Protein AF-A0A972ASK7-F1 (afdb_monomer_lite)

Structure (mmCIF, N/CA/C/O backbone):
data_AF-A0A972ASK7-F1
#
_entry.id   AF-A0A972ASK7-F1
#
loop_
_atom_site.group_PDB
_atom_site.id
_atom_site.type_symbol
_atom_site.label_atom_id
_atom_site.label_alt_id
_atom_site.label_comp_id
_atom_site.label_asym_id
_atom_site.label_entity_id
_atom_site.label_seq_id
_atom_site.pdbx_PDB_ins_code
_atom_site.Cartn_x
_atom_site.Cartn_y
_atom_site.Cartn_z
_atom_site.occupancy
_atom_site.B_iso_or_equiv
_atom_site.auth_seq_id
_atom_site.auth_comp_id
_atom_site.auth_asym_id
_atom_site.auth_atom_id
_atom_site.pdbx_PDB_model_num
ATOM 1 N N . LEU A 1 1 ? 33.593 -20.267 -36.199 1.00 40.06 1 LEU A N 1
ATOM 2 C CA . LEU A 1 1 ? 34.867 -20.657 -36.846 1.00 40.06 1 LEU A CA 1
ATOM 3 C C . LEU A 1 1 ? 34.770 -22.025 -37.510 1.00 40.06 1 LEU A C 1
ATOM 5 O O . LEU A 1 1 ? 35.582 -22.291 -38.384 1.00 40.06 1 LEU A O 1
ATOM 9 N N . ASP A 1 2 ? 33.739 -22.813 -37.198 1.00 38.44 2 ASP A N 1
ATOM 10 C CA . ASP A 1 2 ? 33.447 -24.054 -37.909 1.00 38.44 2 ASP A CA 1
ATOM 11 C C . ASP A 1 2 ? 32.564 -23.794 -39.126 1.00 38.44 2 ASP A C 1
ATOM 13 O O . ASP A 1 2 ? 31.446 -23.279 -39.039 1.00 38.44 2 ASP A O 1
ATOM 17 N N . ARG A 1 3 ? 33.121 -24.110 -40.292 1.00 46.31 3 ARG A N 1
ATOM 18 C CA . ARG A 1 3 ? 32.417 -24.173 -41.566 1.00 46.31 3 ARG A CA 1
ATOM 19 C C . ARG A 1 3 ? 32.747 -25.526 -42.166 1.00 46.31 3 ARG A C 1
ATOM 21 O O . ARG A 1 3 ? 33.916 -25.834 -42.382 1.00 46.31 3 ARG A O 1
ATOM 28 N N . LYS A 1 4 ? 31.706 -26.295 -42.474 1.00 50.03 4 LYS A N 1
ATOM 29 C CA . LYS A 1 4 ? 31.835 -27.557 -43.197 1.00 50.03 4 LYS A CA 1
ATOM 30 C C . LYS A 1 4 ? 32.195 -27.260 -44.646 1.00 50.03 4 LYS A C 1
ATOM 32 O O . LYS A 1 4 ? 31.358 -26.764 -45.400 1.00 50.03 4 LYS A O 1
ATOM 37 N N . GLU A 1 5 ? 33.430 -27.550 -45.028 1.00 53.69 5 GLU A N 1
ATOM 38 C CA . GLU A 1 5 ? 33.836 -27.483 -46.430 1.00 53.69 5 GLU A CA 1
ATOM 39 C C . GLU A 1 5 ? 33.404 -28.774 -47.122 1.00 53.69 5 GLU A C 1
ATOM 41 O O . GLU A 1 5 ? 33.499 -29.866 -46.559 1.00 53.69 5 GLU A O 1
ATOM 46 N N . LYS A 1 6 ? 32.876 -28.651 -48.338 1.00 52.41 6 LYS A N 1
ATOM 47 C CA . LYS A 1 6 ? 32.464 -29.783 -49.171 1.00 52.41 6 LYS A CA 1
ATOM 48 C C . LYS A 1 6 ? 33.345 -29.769 -50.410 1.00 52.41 6 LYS A C 1
ATOM 50 O O . LYS A 1 6 ? 33.430 -28.735 -51.072 1.00 52.41 6 LYS A O 1
ATOM 55 N N . SER A 1 7 ? 33.996 -30.881 -50.751 1.00 51.09 7 SER A N 1
ATOM 56 C CA . SER A 1 7 ? 34.714 -30.942 -52.024 1.00 51.09 7 SER A CA 1
ATOM 57 C C . SER A 1 7 ? 33.694 -30.849 -53.160 1.00 51.09 7 SER A C 1
ATOM 59 O O . SER A 1 7 ? 32.917 -31.774 -53.384 1.00 51.09 7 SER A O 1
ATOM 61 N N . GLY A 1 8 ? 33.673 -29.723 -53.874 1.00 48.31 8 GLY A N 1
ATOM 62 C CA . GLY A 1 8 ? 32.783 -29.501 -55.018 1.00 48.31 8 GLY A CA 1
ATOM 63 C C . GLY A 1 8 ? 33.104 -30.356 -56.251 1.00 48.31 8 GLY A C 1
ATOM 64 O O . GLY A 1 8 ? 32.440 -30.209 -57.270 1.00 48.31 8 GLY A O 1
ATOM 65 N N . ALA A 1 9 ? 34.101 -31.242 -56.187 1.00 46.06 9 ALA A N 1
ATOM 66 C CA . ALA A 1 9 ? 34.496 -32.089 -57.301 1.00 46.06 9 ALA A CA 1
ATOM 67 C C . ALA A 1 9 ? 34.928 -33.492 -56.834 1.00 46.06 9 ALA A C 1
ATOM 69 O O . ALA A 1 9 ? 35.969 -33.660 -56.207 1.00 46.06 9 ALA A O 1
ATOM 70 N N . LEU A 1 10 ? 34.120 -34.485 -57.218 1.00 47.00 10 LEU A N 1
ATOM 71 C CA . LEU A 1 10 ? 34.574 -35.716 -57.879 1.00 47.00 10 LEU A CA 1
ATOM 72 C C . LEU A 1 10 ? 35.593 -36.615 -57.146 1.00 47.00 10 LEU A C 1
ATOM 74 O O . LEU A 1 10 ? 36.538 -37.084 -57.769 1.00 47.00 10 LEU A O 1
ATOM 78 N N . HIS A 1 11 ? 35.358 -36.975 -55.884 1.00 52.28 11 HIS A N 1
ATOM 79 C CA . HIS A 1 11 ? 35.928 -38.220 -55.346 1.00 52.28 11 HIS A CA 1
ATOM 80 C C . HIS A 1 11 ? 34.824 -39.110 -54.777 1.00 52.28 11 HIS A C 1
ATOM 82 O O . HIS A 1 11 ? 34.490 -39.041 -53.603 1.00 52.28 11 HIS A O 1
ATOM 88 N N . GLY A 1 12 ? 34.273 -39.992 -55.616 1.00 55.25 12 GLY A N 1
ATOM 89 C CA . GLY A 1 12 ? 33.402 -41.091 -55.176 1.00 55.25 12 GLY A CA 1
ATOM 90 C C . GLY A 1 12 ? 34.177 -42.282 -54.594 1.00 55.25 12 GLY A C 1
ATOM 91 O O . GLY A 1 12 ? 33.720 -43.415 -54.716 1.00 55.25 12 GLY A O 1
ATOM 92 N N . LYS A 1 13 ? 35.391 -42.059 -54.071 1.00 64.44 13 LYS A N 1
ATOM 93 C CA . LYS A 1 13 ? 36.320 -43.099 -53.604 1.00 64.44 13 LYS A CA 1
ATOM 94 C C . LYS A 1 13 ? 37.007 -42.682 -52.308 1.00 64.44 13 LYS A C 1
ATOM 96 O O . LYS A 1 13 ? 37.202 -41.491 -52.069 1.00 64.44 13 LYS A O 1
ATOM 101 N N . SER A 1 14 ? 37.447 -43.675 -51.535 1.00 72.19 14 SER A N 1
ATOM 102 C CA . SER A 1 14 ? 38.167 -43.439 -50.290 1.00 72.19 14 SER A CA 1
ATOM 103 C C . SER A 1 14 ? 39.483 -42.691 -50.511 1.00 72.19 14 SER A C 1
ATOM 105 O O . SER A 1 14 ? 40.274 -43.041 -51.395 1.00 72.19 14 SER A O 1
ATOM 107 N N . ALA A 1 15 ? 39.721 -41.665 -49.698 1.00 74.81 15 ALA A N 1
ATOM 108 C CA . ALA A 1 15 ? 40.915 -40.832 -49.775 1.00 74.81 15 ALA A CA 1
ATOM 109 C C . ALA A 1 15 ? 41.328 -40.306 -48.398 1.00 74.81 15 ALA A C 1
ATOM 111 O O . ALA A 1 15 ? 40.479 -40.025 -47.545 1.00 74.81 15 ALA A O 1
ATOM 112 N N . THR A 1 16 ? 42.635 -40.112 -48.218 1.00 82.12 16 THR A N 1
ATOM 113 C CA . THR A 1 16 ? 43.202 -39.435 -47.046 1.00 82.12 16 THR A CA 1
ATOM 114 C C . THR A 1 16 ? 43.455 -37.971 -47.383 1.00 82.12 16 THR A C 1
ATOM 116 O O . THR A 1 16 ? 44.229 -37.662 -48.292 1.00 82.12 16 THR A O 1
ATOM 119 N N . VAL A 1 17 ? 42.808 -37.072 -46.645 1.00 80.56 17 VAL A N 1
ATOM 120 C CA . VAL A 1 17 ? 42.960 -35.621 -46.758 1.00 80.56 17 VAL A CA 1
ATOM 121 C C . VAL A 1 17 ? 44.050 -35.149 -45.803 1.00 80.56 17 VAL A C 1
ATOM 123 O O . VAL A 1 17 ? 43.980 -35.373 -44.594 1.00 80.56 17 VAL A O 1
ATOM 126 N N . SER A 1 18 ? 45.034 -34.453 -46.362 1.00 84.38 18 SER A N 1
ATOM 127 C CA . SER A 1 18 ? 46.201 -33.922 -45.663 1.00 84.38 18 SER A CA 1
ATOM 128 C C . SER A 1 18 ? 46.357 -32.427 -45.938 1.00 84.38 18 SER A C 1
ATOM 130 O O . SER A 1 18 ? 46.054 -31.933 -47.027 1.00 84.38 18 SER A O 1
ATOM 132 N N . ARG A 1 19 ? 46.882 -31.679 -44.967 1.00 86.31 19 ARG A N 1
ATOM 133 C CA . ARG A 1 19 ? 47.168 -30.246 -45.129 1.00 86.31 19 ARG A CA 1
ATOM 134 C C . ARG A 1 19 ? 48.452 -30.043 -45.942 1.00 86.31 19 ARG A C 1
ATOM 136 O O . ARG A 1 19 ? 49.464 -30.677 -45.657 1.00 86.31 19 ARG A O 1
ATOM 143 N N . LYS A 1 20 ? 48.411 -29.185 -46.971 1.00 85.56 20 LYS A N 1
ATOM 144 C CA . LYS A 1 20 ? 49.557 -28.870 -47.847 1.00 85.56 20 LYS A CA 1
ATOM 145 C C . LYS A 1 20 ? 50.315 -27.645 -47.344 1.00 85.56 20 LYS A C 1
ATOM 147 O O . LYS A 1 20 ? 51.425 -27.760 -46.846 1.00 85.56 20 LYS A O 1
ATOM 152 N N . THR A 1 21 ? 49.709 -26.475 -47.509 1.00 84.50 21 THR A N 1
ATOM 153 C CA . THR A 1 21 ? 50.288 -25.167 -47.199 1.00 84.50 21 THR A CA 1
ATOM 154 C C . THR A 1 21 ? 49.187 -24.286 -46.650 1.00 84.50 21 THR A C 1
ATOM 156 O O . THR A 1 21 ? 48.123 -24.181 -47.260 1.00 84.50 21 THR A O 1
ATOM 159 N N . CYS A 1 22 ? 49.446 -23.640 -45.521 1.00 85.75 22 CYS A N 1
ATOM 160 C CA . CYS A 1 22 ? 48.510 -22.712 -44.912 1.00 85.75 22 CYS A CA 1
ATOM 161 C C . CYS A 1 22 ? 49.244 -21.447 -44.498 1.00 85.75 22 CYS A C 1
ATOM 163 O O . CYS A 1 22 ? 50.351 -21.510 -43.966 1.00 85.75 22 CYS A O 1
ATOM 165 N N . THR A 1 23 ? 48.605 -20.310 -44.730 1.00 91.00 23 THR A N 1
ATOM 166 C CA . THR A 1 23 ? 49.142 -18.997 -44.392 1.00 91.00 23 THR A CA 1
ATOM 167 C C . THR A 1 23 ? 48.062 -18.231 -43.652 1.00 91.00 23 THR A C 1
ATOM 169 O O . THR A 1 23 ? 47.048 -17.849 -44.240 1.00 91.00 23 THR A O 1
ATOM 172 N N . VAL A 1 24 ? 48.282 -18.035 -42.352 1.00 91.62 24 VAL A N 1
ATOM 173 C CA . VAL A 1 24 ? 47.466 -17.132 -41.535 1.00 91.62 24 VAL A CA 1
ATOM 174 C C . VAL A 1 24 ? 47.815 -15.701 -41.915 1.00 91.62 24 VAL A C 1
ATOM 176 O O . VAL A 1 24 ? 48.980 -15.381 -42.155 1.00 91.62 24 VAL A O 1
ATOM 179 N N . HIS A 1 25 ? 46.803 -14.842 -41.980 1.00 93.94 25 HIS A N 1
ATOM 180 C CA . HIS A 1 25 ? 46.998 -13.419 -42.221 1.00 93.94 25 HIS A CA 1
ATOM 181 C C . HIS A 1 25 ? 47.983 -12.823 -41.200 1.00 93.94 25 HIS A C 1
ATOM 183 O O . HIS A 1 25 ? 47.833 -13.049 -40.000 1.00 93.94 25 HIS A O 1
ATOM 189 N N . ALA A 1 26 ? 48.952 -12.022 -41.654 1.00 93.81 26 ALA A N 1
ATOM 190 C CA . ALA A 1 26 ? 50.046 -11.524 -40.811 1.00 93.81 26 ALA A CA 1
ATOM 191 C C . ALA A 1 26 ? 49.554 -10.823 -39.531 1.00 93.81 26 ALA A C 1
ATOM 193 O O . ALA A 1 26 ? 50.077 -11.077 -38.452 1.00 93.81 26 ALA A O 1
ATOM 194 N N . THR A 1 27 ? 48.498 -10.010 -39.634 1.00 93.44 27 THR A N 1
ATOM 195 C CA . THR A 1 27 ? 47.880 -9.329 -38.483 1.00 93.44 27 THR A CA 1
ATOM 196 C C . THR A 1 27 ? 47.223 -10.286 -37.487 1.00 93.44 27 THR A C 1
ATOM 198 O O . THR A 1 27 ? 47.228 -10.006 -36.297 1.00 93.44 27 THR A O 1
ATOM 201 N N . LEU A 1 28 ? 46.654 -11.409 -37.935 1.00 92.00 28 LEU A N 1
ATOM 202 C CA . LEU A 1 28 ? 46.110 -12.410 -37.011 1.00 92.00 28 LEU A CA 1
ATOM 203 C C . LEU A 1 28 ? 47.267 -13.128 -36.297 1.00 92.00 28 LEU A C 1
ATOM 205 O O . LEU A 1 28 ? 47.262 -13.237 -35.074 1.00 92.00 28 LEU A O 1
ATOM 209 N N . ALA A 1 29 ? 48.307 -13.505 -37.048 1.00 91.81 29 ALA A N 1
ATOM 210 C CA . ALA A 1 29 ? 49.505 -14.145 -36.507 1.00 91.81 29 ALA A CA 1
ATOM 211 C C . ALA A 1 29 ? 50.233 -13.270 -35.474 1.00 91.81 29 ALA A C 1
ATOM 213 O O . ALA A 1 29 ? 50.608 -13.758 -34.411 1.00 91.81 29 ALA A O 1
ATOM 214 N N . SER A 1 30 ? 50.373 -11.966 -35.733 1.00 93.56 30 SER A N 1
ATOM 215 C CA . SER A 1 30 ? 50.999 -11.023 -34.796 1.00 93.56 30 SER A CA 1
ATOM 216 C C . SER A 1 30 ? 50.189 -10.798 -33.516 1.00 93.56 30 SER A C 1
ATOM 218 O O . SER A 1 30 ? 50.701 -10.205 -32.576 1.00 93.56 30 SER A O 1
ATOM 220 N N . ASN A 1 31 ? 48.927 -11.232 -33.492 1.00 94.19 31 ASN A N 1
ATOM 221 C CA . ASN A 1 31 ? 48.002 -11.087 -32.371 1.00 94.19 31 ASN A CA 1
ATOM 222 C C . ASN A 1 31 ? 47.769 -12.415 -31.622 1.00 94.19 31 ASN A C 1
ATOM 224 O O . ASN A 1 31 ? 46.787 -12.545 -30.899 1.00 94.19 31 ASN A O 1
ATOM 228 N N . GLY A 1 32 ? 48.654 -13.407 -31.786 1.00 91.25 32 GLY A N 1
ATOM 229 C CA . GLY A 1 32 ? 48.559 -14.692 -31.077 1.00 91.25 32 GLY A CA 1
ATOM 230 C C . GLY A 1 32 ? 47.506 -15.647 -31.649 1.00 91.25 32 GLY A C 1
ATOM 231 O O . GLY A 1 32 ? 47.029 -16.540 -30.952 1.00 91.25 32 GLY A O 1
ATOM 232 N N . ILE A 1 33 ? 47.104 -15.456 -32.911 1.00 92.75 33 ILE A N 1
ATOM 233 C CA . ILE A 1 33 ? 46.213 -16.377 -33.624 1.00 92.75 33 ILE A CA 1
ATOM 234 C C . ILE A 1 33 ? 47.054 -17.181 -34.612 1.00 92.75 33 ILE A C 1
ATOM 236 O O . ILE A 1 33 ? 47.557 -16.654 -35.604 1.00 92.75 33 ILE A O 1
ATOM 240 N N . SER A 1 34 ? 47.199 -18.473 -34.352 1.00 91.62 34 SER A N 1
ATOM 241 C CA . SER A 1 34 ? 48.036 -19.382 -35.128 1.00 91.62 34 SER A CA 1
ATOM 242 C C . SER A 1 34 ? 47.199 -20.414 -35.888 1.00 91.62 34 SER A C 1
ATOM 244 O O . SER A 1 34 ? 45.968 -20.440 -35.819 1.00 91.62 34 SER A O 1
ATOM 246 N N . LEU A 1 35 ? 47.858 -21.258 -36.685 1.00 89.00 35 LEU A N 1
ATOM 247 C CA . LEU A 1 35 ? 47.185 -22.365 -37.363 1.00 89.00 35 LEU A CA 1
ATOM 248 C C . LEU A 1 35 ? 46.765 -23.416 -36.342 1.00 89.00 35 LEU A C 1
ATOM 250 O O . LEU A 1 35 ? 47.604 -23.920 -35.597 1.00 89.00 35 LEU A O 1
ATOM 254 N N . ALA A 1 36 ? 45.500 -23.831 -36.388 1.00 88.69 36 ALA A N 1
ATOM 255 C CA . ALA A 1 36 ? 45.059 -24.969 -35.593 1.00 88.69 36 ALA A CA 1
ATOM 256 C C . ALA A 1 36 ? 45.877 -26.231 -35.936 1.00 88.69 36 ALA A C 1
ATOM 258 O O . ALA A 1 36 ? 46.282 -26.410 -37.097 1.00 88.69 36 ALA A O 1
ATOM 259 N N . PRO A 1 37 ? 46.124 -27.137 -34.977 1.00 85.06 37 PRO A N 1
ATOM 260 C CA . PRO A 1 37 ? 46.666 -28.453 -35.291 1.00 85.06 37 PRO A CA 1
ATOM 261 C C . PRO A 1 37 ? 45.723 -29.187 -36.256 1.00 85.06 37 PRO A C 1
ATOM 263 O O . PRO A 1 37 ? 44.504 -29.082 -36.156 1.00 85.06 37 PRO A O 1
ATOM 266 N N . PHE A 1 38 ? 46.290 -29.923 -37.212 1.00 85.00 38 PHE A N 1
ATOM 267 C CA . PHE A 1 38 ? 45.521 -30.687 -38.193 1.00 85.00 38 PHE A CA 1
ATOM 268 C C . PHE A 1 38 ? 45.980 -32.138 -38.187 1.00 85.00 38 PHE A C 1
ATOM 270 O O . PHE A 1 38 ? 47.163 -32.408 -38.393 1.00 85.00 38 PHE A O 1
ATOM 277 N N . SER A 1 39 ? 45.033 -33.051 -37.993 1.00 86.56 39 SER A N 1
ATOM 278 C CA . SER A 1 39 ? 45.243 -34.486 -38.173 1.00 86.56 39 SER A CA 1
ATOM 279 C C . SER A 1 39 ? 44.641 -34.914 -39.505 1.00 86.56 39 SER A C 1
ATOM 281 O O . SER A 1 39 ? 43.593 -34.406 -39.897 1.00 86.56 39 SER A O 1
ATOM 283 N N . ASN A 1 40 ? 45.298 -35.841 -40.201 1.00 85.38 40 ASN A N 1
ATOM 284 C CA . ASN A 1 40 ? 44.817 -36.322 -41.494 1.00 85.38 40 ASN A CA 1
ATOM 285 C C . ASN A 1 40 ? 43.450 -37.000 -41.351 1.00 85.38 40 ASN A C 1
ATOM 287 O O . ASN A 1 40 ? 43.232 -37.787 -40.429 1.00 85.38 40 ASN A O 1
ATOM 291 N N . ILE A 1 41 ? 42.551 -36.723 -42.293 1.00 81.62 41 ILE A N 1
ATOM 292 C CA . ILE A 1 41 ? 41.171 -37.213 -42.270 1.00 81.62 41 ILE A CA 1
ATOM 293 C C . ILE A 1 41 ? 41.020 -38.298 -43.331 1.00 81.62 41 ILE A C 1
ATOM 295 O O . ILE A 1 41 ? 41.352 -38.078 -44.494 1.00 81.62 41 ILE A O 1
ATOM 299 N N . SER A 1 42 ? 40.505 -39.463 -42.944 1.00 81.44 42 SER A N 1
ATOM 300 C CA . SER A 1 42 ? 40.137 -40.519 -43.895 1.00 81.44 42 SER A CA 1
ATOM 301 C C . SER A 1 42 ? 38.678 -40.355 -44.307 1.00 81.44 42 SER A C 1
ATOM 303 O O . SER A 1 42 ? 37.808 -40.191 -43.456 1.00 81.44 42 SER A O 1
ATOM 305 N N . THR A 1 43 ? 38.410 -40.391 -45.607 1.00 73.88 43 THR A N 1
ATOM 306 C CA . THR A 1 43 ? 37.069 -40.233 -46.186 1.00 73.88 43 THR A CA 1
ATOM 307 C C . THR A 1 43 ? 36.726 -41.457 -47.018 1.00 73.88 43 THR A C 1
ATOM 309 O O . THR A 1 43 ? 37.631 -42.064 -47.585 1.00 73.88 43 THR A O 1
ATOM 312 N N . SER A 1 44 ? 35.446 -41.823 -47.091 1.00 64.94 44 SER A N 1
ATOM 313 C CA . SER A 1 44 ? 34.946 -42.918 -47.937 1.00 64.94 44 SER A CA 1
ATOM 314 C C . SER A 1 44 ? 34.423 -42.440 -49.300 1.00 64.94 44 SER A C 1
ATOM 316 O O . SER A 1 44 ? 34.465 -43.202 -50.261 1.00 64.94 44 SER A O 1
ATOM 318 N N . ASP A 1 45 ? 33.946 -41.192 -49.395 1.00 59.56 45 ASP A N 1
ATOM 319 C CA . ASP A 1 45 ? 33.171 -40.688 -50.543 1.00 59.56 45 ASP A CA 1
ATOM 320 C C . ASP A 1 45 ? 33.177 -39.143 -50.699 1.00 59.56 45 ASP A C 1
ATOM 322 O O . ASP A 1 45 ? 32.194 -38.549 -51.141 1.00 59.56 45 ASP A O 1
ATOM 326 N N . GLY A 1 46 ? 34.274 -38.454 -50.351 1.00 59.09 46 GLY A N 1
ATOM 327 C CA . GLY A 1 46 ? 34.391 -36.999 -50.588 1.00 59.09 46 GLY A CA 1
ATOM 328 C C . GLY A 1 46 ? 33.475 -36.123 -49.712 1.00 59.09 46 GLY A C 1
ATOM 329 O O . GLY A 1 46 ? 33.065 -35.034 -50.118 1.00 59.09 46 GLY A O 1
ATOM 330 N N . GLY A 1 47 ? 33.132 -36.612 -48.514 1.00 58.53 47 GLY A N 1
ATOM 331 C CA . GLY A 1 47 ? 32.240 -35.954 -47.555 1.00 58.53 47 GLY A CA 1
ATOM 332 C C . GLY A 1 47 ? 32.687 -34.569 -47.060 1.00 58.53 47 GLY A C 1
ATOM 333 O O . GLY A 1 47 ? 33.766 -34.076 -47.371 1.00 58.53 47 GLY A O 1
ATOM 334 N N . SER A 1 48 ? 31.824 -33.925 -46.269 1.00 62.06 48 SER A N 1
ATOM 335 C CA . SER A 1 48 ? 32.122 -32.632 -45.645 1.00 62.06 48 SER A CA 1
ATOM 336 C C . SER A 1 48 ? 33.021 -32.779 -44.421 1.00 62.06 48 SER A C 1
ATOM 338 O O . SER A 1 48 ? 32.759 -33.626 -43.566 1.00 62.06 48 SER A O 1
ATOM 340 N N . TRP A 1 49 ? 34.028 -31.914 -44.301 1.00 68.06 49 TRP A N 1
ATOM 341 C CA . TRP A 1 49 ? 34.974 -31.929 -43.182 1.00 68.06 49 TRP A CA 1
ATOM 342 C C . TRP A 1 49 ? 34.767 -30.718 -42.293 1.00 68.06 49 TRP A C 1
ATOM 344 O O . TRP A 1 49 ? 34.673 -29.591 -42.782 1.00 68.06 49 TRP A O 1
ATOM 354 N N . ASP A 1 50 ? 34.713 -30.967 -40.991 1.00 69.50 50 ASP A N 1
ATOM 355 C CA . ASP A 1 50 ? 34.741 -29.917 -39.985 1.00 69.50 50 ASP A CA 1
ATOM 356 C C . ASP A 1 50 ? 36.174 -29.807 -39.471 1.00 69.50 50 ASP A C 1
ATOM 358 O O . ASP A 1 50 ? 36.701 -30.748 -38.874 1.00 69.50 50 ASP A O 1
ATOM 362 N N . ILE A 1 51 ? 36.855 -28.721 -39.831 1.00 72.50 51 ILE A N 1
ATOM 363 C CA . ILE A 1 51 ? 38.286 -28.551 -39.577 1.00 72.50 51 ILE A CA 1
ATOM 364 C C . ILE A 1 51 ? 38.479 -27.227 -38.841 1.00 72.50 51 ILE A C 1
ATOM 366 O O . ILE A 1 51 ? 38.121 -26.184 -39.395 1.00 72.50 51 ILE A O 1
ATOM 370 N N . PRO A 1 52 ? 39.103 -27.223 -37.650 1.00 78.00 52 PRO A N 1
ATOM 371 C CA . PRO A 1 52 ? 39.471 -25.976 -37.004 1.00 78.00 52 PRO A CA 1
ATOM 372 C C . PRO A 1 52 ? 40.521 -25.252 -37.859 1.00 78.00 52 PRO A C 1
ATOM 374 O O . PRO A 1 52 ? 41.527 -25.834 -38.269 1.00 78.00 52 PRO A O 1
ATOM 377 N N . TYR A 1 53 ? 40.290 -23.970 -38.145 1.00 83.31 53 TYR A N 1
ATOM 378 C CA . TYR A 1 53 ? 41.191 -23.158 -38.976 1.00 83.31 53 TYR A CA 1
ATOM 379 C C . TYR A 1 53 ? 42.283 -22.461 -38.159 1.00 83.31 53 TYR A C 1
ATOM 381 O O . TYR A 1 53 ? 43.421 -22.331 -38.626 1.00 83.31 53 TYR A O 1
ATOM 389 N N . PHE A 1 54 ? 41.954 -22.042 -36.936 1.00 89.94 54 PHE A N 1
ATOM 390 C CA . PHE A 1 54 ? 42.822 -21.244 -36.072 1.00 89.94 54 PHE A CA 1
ATOM 391 C C . PHE A 1 54 ? 42.925 -21.835 -34.667 1.00 89.94 54 PHE A C 1
ATOM 393 O O . PHE A 1 54 ? 41.951 -22.380 -34.151 1.00 89.94 54 PHE A O 1
ATOM 400 N N . ALA A 1 55 ? 44.095 -21.686 -34.054 1.00 89.88 55 ALA A N 1
ATOM 401 C CA . ALA A 1 55 ? 44.292 -21.794 -32.616 1.00 89.88 55 ALA A CA 1
ATOM 402 C C . ALA A 1 55 ? 44.503 -20.381 -32.056 1.00 89.88 55 ALA A C 1
ATOM 404 O O . ALA A 1 55 ? 45.164 -19.557 -32.688 1.00 89.88 55 ALA A O 1
ATOM 405 N N . VAL A 1 56 ? 43.905 -20.093 -30.902 1.00 90.19 56 VAL A N 1
ATOM 406 C CA . VAL A 1 56 ? 44.018 -18.793 -30.232 1.00 90.19 56 VAL A CA 1
ATOM 407 C C . VAL A 1 56 ? 44.839 -18.993 -28.968 1.00 90.19 56 VAL A C 1
ATOM 409 O O . VAL A 1 56 ? 44.447 -19.774 -28.100 1.00 90.19 56 VAL A O 1
ATOM 412 N N . ASP A 1 57 ? 45.978 -18.314 -28.885 1.00 91.12 57 ASP A N 1
ATOM 413 C CA . ASP A 1 57 ? 46.853 -18.380 -27.720 1.00 91.12 57 ASP A CA 1
ATOM 414 C C . ASP A 1 57 ? 46.187 -17.715 -26.509 1.00 91.12 57 ASP A C 1
ATOM 416 O O . ASP A 1 57 ? 45.435 -16.750 -26.639 1.00 91.12 57 ASP A O 1
ATOM 420 N N . ALA A 1 58 ? 46.504 -18.179 -25.298 1.00 91.25 58 ALA A N 1
ATOM 421 C CA . ALA A 1 58 ? 45.930 -17.618 -24.070 1.00 91.25 58 ALA A CA 1
ATOM 422 C C . ALA A 1 58 ? 46.258 -16.121 -23.867 1.00 91.25 58 ALA A C 1
ATOM 424 O O . ALA A 1 58 ? 45.522 -15.417 -23.184 1.00 91.25 58 ALA A O 1
ATOM 425 N N . ALA A 1 59 ? 47.352 -15.643 -24.468 1.00 91.81 59 ALA A N 1
ATOM 426 C CA . ALA A 1 59 ? 47.785 -14.246 -24.446 1.00 91.81 59 ALA A CA 1
ATOM 427 C C . ALA A 1 59 ? 47.415 -13.473 -25.730 1.00 91.81 59 ALA A C 1
ATOM 429 O O . ALA A 1 59 ? 47.937 -12.382 -25.955 1.00 91.81 59 ALA A O 1
ATOM 430 N N . ALA A 1 60 ? 46.565 -14.038 -26.595 1.00 91.88 60 ALA A N 1
ATOM 431 C CA . ALA A 1 60 ? 46.154 -13.393 -27.835 1.00 91.88 60 ALA A CA 1
ATOM 432 C C . ALA A 1 60 ? 45.432 -12.063 -27.566 1.00 91.88 60 ALA A C 1
ATOM 434 O O . ALA A 1 60 ? 44.574 -11.957 -26.687 1.00 91.88 60 ALA A O 1
ATOM 435 N N . THR A 1 61 ? 45.752 -11.046 -28.362 1.00 93.38 61 THR A N 1
ATOM 436 C CA . THR A 1 61 ? 45.111 -9.727 -28.310 1.00 93.38 61 THR A CA 1
ATOM 437 C C . THR A 1 61 ? 44.137 -9.570 -29.468 1.00 93.38 61 THR A C 1
ATOM 439 O O . THR A 1 61 ? 44.335 -10.136 -30.538 1.00 93.38 61 THR A O 1
ATOM 442 N N . ARG A 1 62 ? 43.062 -8.797 -29.289 1.00 89.12 62 ARG A N 1
ATOM 443 C CA . ARG A 1 62 ? 42.109 -8.544 -30.378 1.00 89.12 62 ARG A CA 1
ATOM 444 C C . ARG A 1 62 ? 42.758 -7.635 -31.438 1.00 89.12 62 ARG A C 1
ATOM 446 O O . ARG A 1 62 ? 43.139 -6.516 -31.093 1.00 89.12 62 ARG A O 1
ATOM 453 N N . PRO A 1 63 ? 42.829 -8.048 -32.717 1.00 91.44 63 PRO A N 1
ATOM 454 C CA . PRO A 1 63 ? 43.240 -7.156 -33.798 1.00 91.44 63 PRO A CA 1
ATOM 455 C C . PRO A 1 63 ? 42.270 -5.978 -33.994 1.00 91.44 63 PRO A C 1
ATOM 457 O O . PRO A 1 63 ? 41.146 -5.974 -33.481 1.00 91.44 63 PRO A O 1
ATOM 460 N N . ALA A 1 64 ? 42.699 -4.980 -34.770 1.00 91.25 64 ALA A N 1
ATOM 461 C CA . ALA A 1 64 ? 41.833 -3.883 -35.196 1.00 91.25 64 ALA A CA 1
ATOM 462 C C . ALA A 1 64 ? 40.633 -4.385 -36.025 1.00 91.25 64 ALA A C 1
ATOM 464 O O . ALA A 1 64 ? 40.594 -5.530 -36.479 1.00 91.25 64 ALA A O 1
ATOM 465 N N . ASP A 1 65 ? 39.641 -3.520 -36.225 1.00 91.31 65 ASP A N 1
ATOM 466 C CA . ASP A 1 65 ? 38.496 -3.845 -37.074 1.00 91.31 65 ASP A CA 1
ATOM 467 C C . ASP A 1 65 ? 38.942 -3.950 -38.537 1.00 91.31 65 ASP A C 1
ATOM 469 O O . ASP A 1 65 ? 39.704 -3.121 -39.039 1.00 91.31 65 ASP A O 1
ATOM 473 N N . GLY A 1 66 ? 38.497 -4.995 -39.231 1.00 91.94 66 GLY A N 1
ATOM 474 C CA . GLY A 1 66 ? 39.010 -5.314 -40.554 1.00 91.94 66 GLY A CA 1
ATOM 475 C C . GLY A 1 66 ? 38.589 -6.679 -41.082 1.00 91.94 66 GLY A C 1
ATOM 476 O O . GLY A 1 66 ? 38.054 -7.526 -40.365 1.00 91.94 66 GLY A O 1
ATOM 477 N N . LEU A 1 67 ? 38.862 -6.881 -42.372 1.00 92.50 67 LEU A N 1
ATOM 478 C CA . LEU A 1 67 ? 38.740 -8.163 -43.057 1.00 92.50 67 LEU A CA 1
ATOM 479 C C . LEU A 1 67 ? 40.125 -8.805 -43.177 1.00 92.50 67 LEU A C 1
ATOM 481 O O . LEU A 1 67 ? 41.027 -8.244 -43.797 1.00 92.50 67 LEU A O 1
ATOM 485 N N . TYR A 1 68 ? 40.264 -10.010 -42.640 1.00 92.69 68 TYR A N 1
ATOM 486 C CA . TYR A 1 68 ? 41.507 -10.766 -42.609 1.00 92.69 68 TYR A CA 1
ATOM 487 C C . TYR A 1 68 ? 41.341 -12.091 -43.343 1.00 92.69 68 TYR A C 1
ATOM 489 O O . TYR A 1 68 ? 40.608 -12.976 -42.903 1.00 92.69 68 TYR A O 1
ATOM 497 N N . ASN A 1 69 ? 42.043 -12.242 -44.463 1.00 91.75 69 ASN A N 1
ATOM 498 C CA . ASN A 1 69 ? 41.967 -13.439 -45.297 1.00 91.75 69 ASN A CA 1
ATOM 499 C C . ASN A 1 69 ? 43.175 -14.341 -45.052 1.00 91.75 69 ASN A C 1
ATOM 501 O O . ASN A 1 69 ? 44.315 -13.937 -45.271 1.00 91.75 69 ASN A O 1
ATOM 505 N N . SER A 1 70 ? 42.915 -15.574 -44.628 1.00 91.50 70 SER A N 1
ATOM 506 C CA . SER A 1 70 ? 43.924 -16.624 -44.482 1.00 91.50 70 SER A CA 1
ATOM 507 C C . SER A 1 70 ? 43.722 -17.682 -45.564 1.00 91.50 70 SER A C 1
ATOM 509 O O . SER A 1 70 ? 42.589 -18.015 -45.919 1.00 91.50 70 SER A O 1
ATOM 511 N N . SER A 1 71 ? 44.817 -18.198 -46.115 1.00 90.50 71 SER A N 1
ATOM 512 C CA . SER A 1 71 ? 44.781 -19.161 -47.221 1.00 90.50 71 SER A CA 1
ATOM 513 C C . SER A 1 71 ? 45.089 -20.564 -46.718 1.00 90.50 71 SER A C 1
ATOM 515 O O . SER A 1 71 ? 46.080 -20.765 -46.017 1.00 90.50 71 SER A O 1
ATOM 517 N N . TYR A 1 72 ? 44.269 -21.539 -47.103 1.00 87.69 72 TYR A N 1
ATOM 518 C CA . TYR A 1 72 ? 44.419 -22.938 -46.719 1.00 87.69 72 TYR A CA 1
ATOM 519 C C . TYR A 1 72 ? 44.422 -23.821 -47.958 1.00 87.69 72 TYR A C 1
ATOM 521 O O . TYR A 1 72 ? 43.496 -23.784 -48.763 1.00 87.69 72 TYR A O 1
ATOM 529 N N . SER A 1 73 ? 45.464 -24.632 -48.101 1.00 86.75 73 SER A N 1
ATOM 530 C CA . SER A 1 73 ? 45.587 -25.604 -49.178 1.00 86.75 73 SER A CA 1
ATOM 531 C C . SER A 1 73 ? 45.637 -27.008 -48.593 1.00 86.75 73 SER A C 1
ATOM 533 O O . SER A 1 73 ? 46.483 -27.308 -47.745 1.00 86.75 73 SER A O 1
ATOM 535 N N . TYR A 1 74 ? 44.751 -27.876 -49.065 1.00 83.94 74 TYR A N 1
ATOM 536 C CA . TYR A 1 74 ? 44.685 -29.288 -48.698 1.00 83.94 74 TYR A CA 1
ATOM 537 C C . TYR A 1 74 ? 44.915 -30.144 -49.931 1.00 83.94 74 TYR A C 1
ATOM 539 O O . TYR A 1 74 ? 44.727 -29.698 -51.061 1.00 83.94 74 TYR A O 1
ATOM 547 N N . TYR A 1 75 ? 45.311 -31.389 -49.720 1.00 82.31 75 TYR A N 1
ATOM 548 C CA . TYR A 1 75 ? 45.349 -32.373 -50.782 1.00 82.31 75 TYR A CA 1
ATOM 549 C C . TYR A 1 75 ? 44.732 -33.689 -50.345 1.00 82.31 75 TYR A C 1
ATOM 551 O O . TYR A 1 75 ? 44.888 -34.090 -49.195 1.00 82.31 75 TYR A O 1
ATOM 559 N N . ALA A 1 76 ? 44.066 -34.356 -51.279 1.00 76.62 76 ALA A N 1
ATOM 560 C CA . ALA A 1 76 ? 43.572 -35.711 -51.099 1.00 76.62 76 ALA A CA 1
ATOM 561 C C . ALA A 1 76 ? 44.440 -36.680 -51.906 1.00 76.62 76 ALA A C 1
ATOM 563 O O . ALA A 1 76 ? 44.784 -36.408 -53.061 1.00 76.62 76 ALA A O 1
ATOM 564 N N . THR A 1 77 ? 44.793 -37.798 -51.278 1.00 73.69 77 THR A N 1
ATOM 565 C CA . THR A 1 77 ? 45.464 -38.929 -51.922 1.00 73.69 77 THR A CA 1
ATOM 566 C C . THR A 1 77 ? 44.492 -40.107 -51.945 1.00 73.69 77 THR A C 1
ATOM 568 O O . THR A 1 77 ? 44.059 -40.558 -50.882 1.00 73.69 77 THR A O 1
ATOM 571 N N . GLU A 1 78 ? 44.131 -40.595 -53.135 1.00 68.69 78 GLU A N 1
ATOM 572 C CA . GLU A 1 78 ? 43.257 -41.770 -53.292 1.00 68.69 78 GLU A CA 1
ATOM 573 C C . GLU A 1 78 ? 43.897 -43.031 -52.701 1.00 68.69 78 GLU A C 1
ATOM 575 O O . GLU A 1 78 ? 45.102 -43.214 -52.791 1.00 68.69 78 GLU A O 1
ATOM 580 N N . THR A 1 79 ? 43.125 -43.949 -52.127 1.00 60.06 79 THR A N 1
ATOM 581 C CA . THR A 1 79 ? 43.674 -45.187 -51.544 1.00 60.06 79 THR A CA 1
ATOM 582 C C . THR A 1 79 ? 43.880 -46.293 -52.607 1.00 60.06 79 THR A C 1
ATOM 584 O O . THR A 1 79 ? 43.245 -47.342 -52.531 1.00 60.06 79 THR A O 1
ATOM 587 N N . GLN A 1 80 ? 44.721 -46.086 -53.637 1.00 55.75 80 GLN A N 1
ATOM 588 C CA . GLN A 1 80 ? 45.072 -47.113 -54.652 1.00 55.75 80 GLN A CA 1
ATOM 589 C C . GLN A 1 80 ? 46.559 -47.083 -55.059 1.00 55.75 80 GLN A C 1
ATOM 591 O O . GLN A 1 80 ? 47.173 -46.029 -55.063 1.00 55.75 80 GLN A O 1
ATOM 596 N N . LEU A 1 81 ? 47.119 -48.234 -55.473 1.00 48.34 81 LEU A N 1
ATOM 597 C CA . LEU A 1 81 ? 48.550 -48.480 -55.780 1.00 48.34 81 LEU A CA 1
ATOM 598 C C . LEU A 1 81 ? 49.243 -47.496 -56.760 1.00 48.34 81 LEU A C 1
ATOM 600 O O . LEU A 1 81 ? 50.471 -47.471 -56.792 1.00 48.34 81 LEU A O 1
ATOM 604 N N . TRP A 1 82 ? 48.500 -46.682 -57.522 1.00 54.16 82 TRP A N 1
ATOM 605 C CA . TRP A 1 82 ? 49.023 -45.688 -58.473 1.00 54.16 82 TRP A CA 1
ATOM 606 C C . TRP A 1 82 ? 48.300 -44.340 -58.273 1.00 54.16 82 TRP A C 1
ATOM 608 O O . TRP A 1 82 ? 47.224 -44.106 -58.815 1.00 54.16 82 TRP A O 1
ATOM 618 N N . TYR A 1 83 ? 48.867 -43.478 -57.426 1.00 58.81 83 TYR A N 1
ATOM 619 C CA . TYR A 1 83 ? 48.189 -42.336 -56.795 1.00 58.81 83 TYR A CA 1
ATOM 620 C C . TYR A 1 83 ? 48.128 -41.062 -57.666 1.00 58.81 83 TYR A C 1
ATOM 622 O O . TYR A 1 83 ? 49.165 -40.589 -58.131 1.00 58.81 83 TYR A O 1
ATOM 630 N N . THR A 1 84 ? 46.951 -40.423 -57.777 1.00 65.06 84 THR A N 1
ATOM 631 C CA . THR A 1 84 ? 46.811 -39.021 -58.241 1.00 65.06 84 THR A CA 1
ATOM 632 C C . THR A 1 84 ? 46.477 -38.111 -57.057 1.00 65.06 84 THR A C 1
ATOM 634 O O . THR A 1 84 ? 45.560 -38.393 -56.289 1.00 65.06 84 THR A O 1
ATOM 637 N N . LYS A 1 85 ? 47.228 -37.015 -56.892 1.00 72.06 85 LYS A N 1
ATOM 638 C CA . LYS A 1 85 ? 47.038 -36.034 -55.812 1.00 72.06 85 LYS A CA 1
ATOM 639 C C . LYS A 1 85 ? 46.207 -34.852 -56.306 1.00 72.06 85 LYS A C 1
ATOM 641 O O . LYS A 1 85 ? 46.674 -34.094 -57.154 1.00 72.06 85 LYS A O 1
ATOM 646 N N . VAL A 1 86 ? 45.032 -34.638 -55.720 1.00 75.75 86 VAL A N 1
ATOM 647 C CA . VAL A 1 86 ? 44.191 -33.462 -56.005 1.00 75.75 86 VAL A CA 1
ATOM 648 C C . VAL A 1 86 ? 44.401 -32.413 -54.919 1.00 75.75 86 VAL A C 1
ATOM 650 O O . VAL A 1 86 ? 44.473 -32.754 -53.742 1.00 75.75 86 VAL A O 1
ATOM 653 N N . THR A 1 87 ? 44.562 -31.144 -55.306 1.00 80.25 87 THR A N 1
ATOM 654 C CA . THR A 1 87 ? 44.769 -30.015 -54.381 1.00 80.25 87 THR A CA 1
ATOM 655 C C . THR A 1 87 ? 43.538 -29.113 -54.361 1.00 80.25 87 THR A C 1
ATOM 657 O O 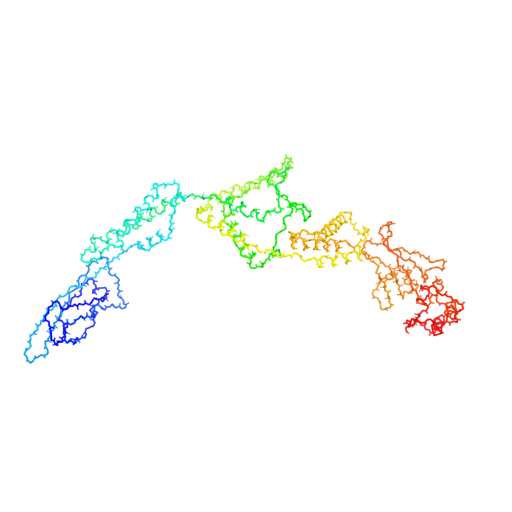. THR A 1 87 ? 43.022 -28.752 -55.415 1.00 80.25 87 THR A O 1
ATOM 660 N N . PHE A 1 88 ? 43.122 -28.698 -53.168 1.00 76.00 88 PHE A N 1
ATOM 661 C CA . PHE A 1 88 ? 41.991 -27.807 -52.923 1.00 76.00 88 PHE A CA 1
ATOM 662 C C . PHE A 1 88 ? 42.485 -26.567 -52.187 1.00 76.00 88 PHE A C 1
ATOM 664 O O . PHE A 1 88 ? 43.238 -26.692 -51.222 1.00 76.00 88 PHE A O 1
ATOM 671 N N . ASN A 1 89 ? 42.065 -25.385 -52.632 1.00 83.38 89 ASN A N 1
ATOM 672 C CA . ASN A 1 89 ? 42.441 -24.119 -52.013 1.00 83.38 89 ASN A CA 1
ATOM 673 C C . ASN A 1 89 ? 41.191 -23.417 -51.491 1.00 83.38 89 ASN A C 1
ATOM 675 O O . ASN A 1 89 ? 40.221 -23.250 -52.226 1.00 83.38 89 ASN A O 1
ATOM 679 N N . PHE A 1 90 ? 41.251 -22.983 -50.240 1.00 82.25 90 PHE A N 1
ATOM 680 C CA . PHE A 1 90 ? 40.183 -22.278 -49.552 1.00 82.25 90 PHE A CA 1
ATOM 681 C C . PHE A 1 90 ? 40.724 -20.971 -48.987 1.00 82.25 90 PHE A C 1
ATOM 683 O O . PHE A 1 90 ? 41.840 -20.911 -48.461 1.00 82.25 90 PHE A O 1
ATOM 690 N N . THR A 1 91 ? 39.910 -19.925 -49.065 1.00 85.88 91 THR A N 1
ATOM 691 C CA . THR A 1 91 ? 40.155 -18.672 -48.355 1.00 85.88 91 THR A CA 1
ATOM 692 C C . THR A 1 91 ? 39.202 -18.606 -47.180 1.00 85.88 91 THR A C 1
ATOM 694 O O . THR A 1 91 ? 37.985 -18.640 -47.359 1.00 85.88 91 THR A O 1
ATOM 697 N N . HIS A 1 92 ? 39.761 -18.503 -45.979 1.00 86.31 92 HIS A N 1
ATOM 698 C CA . HIS A 1 92 ? 38.988 -18.272 -44.774 1.00 86.31 92 HIS A CA 1
ATOM 699 C C . HIS A 1 92 ? 39.072 -16.791 -44.403 1.00 86.31 92 HIS A C 1
ATOM 701 O O . HIS A 1 92 ? 40.154 -16.272 -44.116 1.00 86.31 92 HIS A O 1
ATOM 707 N N . SER A 1 93 ? 37.923 -16.122 -44.428 1.00 88.38 93 SER A N 1
ATOM 708 C CA . SER A 1 93 ? 37.781 -14.705 -44.104 1.00 88.38 93 SER A CA 1
ATOM 709 C C . SER A 1 93 ? 37.319 -14.536 -42.660 1.00 88.38 93 SER A C 1
ATOM 711 O O . SER A 1 93 ? 36.231 -14.981 -42.303 1.00 88.38 93 SER A O 1
ATOM 713 N N . VAL A 1 94 ? 38.122 -13.857 -41.847 1.00 89.19 94 VAL A N 1
ATOM 714 C CA . VAL A 1 94 ? 37.749 -13.413 -40.500 1.00 89.19 94 VAL A CA 1
ATOM 715 C C . VAL A 1 94 ? 37.440 -11.927 -40.565 1.00 89.19 94 VAL A C 1
ATOM 717 O O . VAL A 1 94 ? 38.267 -11.145 -41.028 1.00 89.19 94 VAL A O 1
ATOM 720 N N . VAL A 1 95 ? 36.256 -11.537 -40.103 1.00 90.75 95 VAL A N 1
ATOM 721 C CA . VAL A 1 95 ? 35.865 -10.130 -39.997 1.00 90.75 95 VAL A CA 1
ATOM 722 C C . VAL A 1 95 ? 35.793 -9.760 -38.528 1.00 90.75 95 VAL A C 1
ATOM 724 O O . VAL A 1 95 ? 35.074 -10.404 -37.765 1.00 90.75 95 VAL A O 1
ATOM 727 N N . LEU A 1 96 ? 36.524 -8.719 -38.147 1.00 91.25 96 LEU A N 1
ATOM 728 C CA . LEU A 1 96 ? 36.432 -8.102 -36.831 1.00 91.25 96 LEU A CA 1
ATOM 729 C C . LEU A 1 96 ? 35.791 -6.730 -36.987 1.00 91.25 96 LEU A C 1
ATOM 731 O O . LEU A 1 96 ? 36.177 -5.962 -37.865 1.00 91.25 96 LEU A O 1
ATOM 735 N N . TYR A 1 97 ? 34.789 -6.449 -36.164 1.00 92.06 97 TYR A N 1
ATOM 736 C CA . TYR A 1 97 ? 34.056 -5.192 -36.189 1.00 92.06 97 TYR A CA 1
ATOM 737 C C . TYR A 1 97 ? 33.517 -4.859 -34.798 1.00 92.06 97 TYR A C 1
ATOM 739 O O . TYR A 1 97 ? 33.395 -5.737 -33.936 1.00 92.06 97 TYR A O 1
ATOM 747 N N . THR A 1 98 ? 33.190 -3.588 -34.608 1.00 93.19 98 THR A N 1
ATOM 748 C CA . THR A 1 98 ? 32.483 -3.054 -33.448 1.00 93.19 98 THR A CA 1
ATOM 749 C C . THR A 1 98 ? 31.035 -2.787 -33.846 1.00 93.19 98 THR A C 1
ATOM 751 O O . THR A 1 98 ? 30.771 -2.144 -34.859 1.00 93.19 98 THR A O 1
ATOM 754 N N . ASP A 1 99 ? 30.079 -3.312 -33.082 1.00 92.75 99 ASP A N 1
ATOM 755 C CA . ASP A 1 99 ? 28.642 -3.160 -33.353 1.00 92.75 99 ASP A CA 1
ATOM 756 C C . ASP A 1 99 ? 27.996 -2.000 -32.577 1.00 92.75 99 ASP A C 1
AT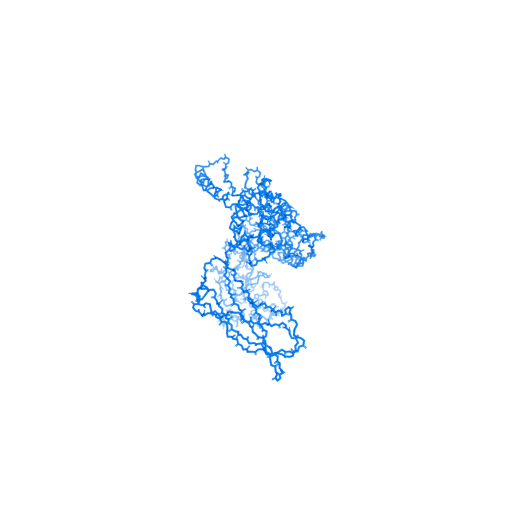OM 758 O O . ASP A 1 99 ? 26.805 -1.734 -32.739 1.00 92.75 99 ASP A O 1
ATOM 762 N N . TYR A 1 100 ? 28.785 -1.320 -31.735 1.00 95.12 100 TYR A N 1
ATOM 763 C CA . TYR A 1 100 ? 28.393 -0.179 -30.903 1.00 95.12 100 TYR A CA 1
ATOM 764 C C . TYR A 1 100 ? 27.182 -0.465 -29.998 1.00 95.12 100 TYR A C 1
ATOM 766 O O . TYR A 1 100 ? 26.480 0.453 -29.576 1.00 95.12 100 TYR A O 1
ATOM 774 N N . GLY A 1 101 ? 26.918 -1.744 -29.704 1.00 95.38 101 GLY A N 1
ATOM 775 C CA . GLY A 1 101 ? 25.736 -2.168 -28.958 1.00 95.38 101 GLY A CA 1
ATOM 776 C C . GLY A 1 101 ? 24.411 -1.958 -29.700 1.00 95.38 101 GLY A C 1
ATOM 777 O O . GLY A 1 101 ? 23.358 -2.064 -29.076 1.00 95.38 101 GLY A O 1
ATOM 778 N N . LEU A 1 102 ? 24.425 -1.686 -31.012 1.00 96.38 102 LEU A N 1
ATOM 779 C CA . LEU A 1 102 ? 23.207 -1.478 -31.802 1.00 96.38 102 LEU A CA 1
ATOM 780 C C . LEU A 1 102 ? 22.197 -2.632 -31.676 1.00 96.38 102 LEU A C 1
ATOM 782 O O . LEU A 1 102 ? 21.019 -2.329 -31.496 1.00 96.38 102 LEU A O 1
ATOM 786 N N . PRO A 1 103 ? 22.589 -3.926 -31.726 1.00 95.25 103 PRO A N 1
ATOM 787 C CA . PRO A 1 103 ? 21.621 -5.016 -31.613 1.00 95.25 103 PRO A CA 1
ATOM 788 C C . PRO A 1 103 ? 20.859 -5.000 -30.283 1.00 95.25 103 PRO A C 1
ATOM 790 O O . PRO A 1 103 ? 19.638 -5.116 -30.283 1.00 95.25 103 PRO A O 1
ATOM 793 N N . SER A 1 104 ? 21.558 -4.780 -29.164 1.00 96.31 104 SER A N 1
ATOM 794 C CA . SER A 1 104 ? 20.925 -4.731 -27.840 1.00 96.31 104 SER A CA 1
ATOM 795 C C . SER A 1 104 ? 20.128 -3.443 -27.620 1.00 96.31 104 SER A C 1
ATOM 797 O O . SER A 1 104 ? 19.110 -3.457 -26.932 1.00 96.31 104 SER A O 1
ATOM 799 N N . LEU A 1 105 ? 20.549 -2.322 -28.218 1.00 97.31 105 LEU A N 1
ATOM 800 C CA . LEU A 1 105 ? 19.774 -1.080 -28.213 1.00 97.31 105 LEU A CA 1
ATOM 801 C C . LEU A 1 105 ? 18.467 -1.234 -29.001 1.00 97.31 105 LEU A C 1
ATOM 803 O O . LEU A 1 105 ? 17.421 -0.786 -28.535 1.00 97.31 105 LEU A O 1
ATOM 807 N N . LEU A 1 106 ? 18.527 -1.873 -30.170 1.00 97.00 106 LEU A N 1
ATOM 808 C CA . LEU A 1 106 ? 17.367 -2.161 -31.010 1.00 97.00 106 LEU A CA 1
ATOM 809 C C . LEU A 1 106 ? 16.378 -3.090 -30.301 1.00 97.00 106 LEU A C 1
ATOM 811 O O . LEU A 1 106 ? 15.185 -2.801 -30.286 1.00 97.00 106 LEU A O 1
ATOM 815 N N . GLU A 1 107 ? 16.867 -4.168 -29.692 1.00 96.31 107 GLU A N 1
ATOM 816 C CA . GLU A 1 107 ? 16.046 -5.099 -28.913 1.00 96.31 107 GLU A CA 1
ATOM 817 C C . GLU A 1 107 ? 15.294 -4.364 -27.797 1.00 96.31 107 GLU A C 1
ATOM 819 O O . GLU A 1 107 ? 14.065 -4.367 -27.784 1.00 96.31 107 GLU A O 1
ATOM 824 N N . LYS A 1 108 ? 16.004 -3.589 -26.967 1.00 95.88 108 LYS A N 1
ATOM 825 C CA . LYS A 1 108 ? 15.386 -2.751 -25.924 1.00 95.88 108 LYS A CA 1
ATOM 826 C C . LYS A 1 108 ? 14.379 -1.746 -26.481 1.00 95.88 108 LYS A C 1
ATOM 828 O O . LYS A 1 108 ? 13.367 -1.463 -25.845 1.00 95.88 108 LYS A O 1
ATOM 833 N N . ALA A 1 109 ? 14.662 -1.160 -27.644 1.00 94.19 109 ALA A N 1
ATOM 834 C CA . ALA A 1 109 ? 13.758 -0.210 -28.278 1.00 94.19 109 ALA A CA 1
ATOM 835 C C . ALA A 1 109 ? 12.452 -0.882 -28.725 1.00 94.19 109 ALA A C 1
ATOM 837 O O . ALA A 1 109 ? 11.400 -0.277 -28.555 1.00 94.19 109 ALA A O 1
ATOM 838 N N . ILE A 1 110 ? 12.512 -2.108 -29.249 1.00 92.94 110 ILE A N 1
ATOM 839 C CA . ILE A 1 110 ? 11.335 -2.894 -29.644 1.00 92.94 110 ILE A CA 1
ATOM 840 C C . ILE A 1 110 ? 10.563 -3.366 -28.404 1.00 92.94 110 ILE A C 1
ATOM 842 O O . ILE A 1 110 ? 9.348 -3.192 -28.333 1.00 92.94 110 ILE A O 1
ATOM 846 N N . GLU A 1 111 ? 11.262 -3.901 -27.402 1.00 92.00 111 GLU A N 1
ATOM 847 C CA . GLU A 1 111 ? 10.668 -4.386 -26.148 1.00 92.00 111 GLU A CA 1
ATOM 848 C C . GLU A 1 111 ? 9.952 -3.287 -25.359 1.00 92.00 111 GLU A C 1
ATOM 850 O O . GLU A 1 111 ? 8.978 -3.558 -24.658 1.00 92.00 111 GLU A O 1
ATOM 855 N N . ALA A 1 112 ? 10.393 -2.033 -25.496 1.00 88.00 112 ALA A N 1
ATOM 856 C CA . ALA A 1 112 ? 9.753 -0.897 -24.845 1.00 88.00 112 ALA A CA 1
ATOM 857 C C . ALA A 1 112 ? 8.293 -0.674 -25.280 1.00 88.00 112 ALA A C 1
ATOM 859 O O . ALA A 1 112 ? 7.572 0.013 -24.555 1.00 88.00 112 ALA A O 1
ATOM 860 N N . ASN A 1 113 ? 7.880 -1.216 -26.439 1.00 85.12 113 ASN A N 1
ATOM 861 C CA . ASN A 1 113 ? 6.508 -1.203 -26.963 1.00 85.12 113 ASN A CA 1
ATOM 862 C C . ASN A 1 113 ? 5.785 0.146 -26.752 1.00 85.12 113 ASN A C 1
ATOM 864 O O . ASN A 1 113 ? 4.712 0.216 -26.150 1.00 85.12 113 ASN A O 1
ATOM 868 N N . ARG A 1 114 ? 6.442 1.238 -27.170 1.00 88.50 114 ARG A N 1
ATOM 869 C CA . ARG A 1 114 ? 6.002 2.621 -26.918 1.00 88.50 114 ARG A CA 1
ATOM 870 C C . ARG A 1 114 ? 4.701 2.936 -27.668 1.00 88.50 114 ARG A C 1
ATOM 872 O O . ARG A 1 114 ? 4.580 2.619 -28.849 1.00 88.50 114 ARG A O 1
ATOM 879 N N . ASN A 1 115 ? 3.758 3.603 -27.000 1.00 86.00 115 ASN A N 1
ATOM 880 C CA . ASN A 1 115 ? 2.501 4.066 -27.593 1.00 86.00 115 ASN A CA 1
ATOM 881 C C . ASN A 1 115 ? 2.628 5.550 -27.993 1.00 86.00 115 ASN A C 1
ATOM 883 O O . ASN A 1 115 ? 3.048 6.343 -27.154 1.00 86.00 115 ASN A O 1
ATOM 887 N N . PRO A 1 116 ? 2.258 5.962 -29.222 1.00 88.31 116 PRO A N 1
ATOM 888 C CA . PRO A 1 116 ? 2.338 7.365 -29.643 1.00 88.31 116 PRO A CA 1
ATOM 889 C C . PRO A 1 116 ? 1.534 8.328 -28.760 1.00 88.31 116 PRO A C 1
ATOM 891 O O . PRO A 1 116 ? 1.930 9.479 -28.618 1.00 88.31 116 PRO A O 1
ATOM 894 N N . ASN A 1 117 ? 0.453 7.866 -28.124 1.00 84.25 117 ASN A N 1
ATOM 895 C CA . ASN A 1 117 ? -0.368 8.702 -27.242 1.00 84.25 117 ASN A CA 1
ATOM 896 C C . ASN A 1 117 ? 0.336 9.085 -25.927 1.00 84.25 117 ASN A C 1
ATOM 898 O O . ASN A 1 117 ? -0.123 10.001 -25.250 1.00 84.25 117 ASN A O 1
ATOM 902 N N . ASP A 1 118 ? 1.438 8.416 -25.569 1.00 85.94 118 ASP A N 1
ATOM 903 C CA . ASP A 1 118 ? 2.246 8.758 -24.390 1.00 85.94 118 ASP A CA 1
ATOM 904 C C . ASP A 1 118 ? 3.205 9.941 -24.666 1.00 85.94 118 ASP A C 1
ATOM 906 O O . ASP A 1 118 ? 3.969 10.341 -23.787 1.00 85.94 118 ASP A O 1
ATOM 910 N N . TYR A 1 119 ? 3.183 10.520 -25.876 1.00 89.25 119 TYR A N 1
ATOM 911 C CA . TYR A 1 119 ? 4.115 11.559 -26.318 1.00 89.25 119 TYR A CA 1
ATOM 912 C C . TYR A 1 119 ? 3.387 12.744 -26.962 1.00 89.25 119 TYR A C 1
ATOM 914 O O . TYR A 1 119 ? 2.476 12.585 -27.769 1.00 89.25 119 TYR A O 1
ATOM 922 N N . SER A 1 120 ? 3.826 13.962 -26.641 1.00 90.00 120 SER A N 1
ATOM 923 C CA . SER A 1 120 ? 3.245 15.205 -27.177 1.00 90.00 120 SER A CA 1
ATOM 924 C C . SER A 1 120 ? 3.692 15.545 -28.603 1.00 90.00 120 SER A C 1
ATOM 926 O O . SER A 1 120 ? 3.047 16.355 -29.270 1.00 90.00 120 SER A O 1
ATOM 928 N N . SER A 1 121 ? 4.795 14.962 -29.088 1.00 93.31 121 SER A N 1
ATOM 929 C CA . SER A 1 121 ? 5.363 15.266 -30.404 1.00 93.31 121 SER A CA 1
ATOM 930 C C . SER A 1 121 ? 5.252 14.076 -31.353 1.00 93.31 121 SER A C 1
ATOM 932 O O . SER A 1 121 ? 6.038 13.132 -31.276 1.00 93.31 121 SER A O 1
ATOM 934 N N . SER A 1 122 ? 4.327 14.164 -32.312 1.00 93.38 122 SER A N 1
ATOM 935 C CA . SER A 1 122 ? 4.222 13.187 -33.403 1.00 93.38 122 SER A CA 1
ATOM 936 C C . SER A 1 122 ? 5.520 13.095 -34.210 1.00 93.38 122 SER A C 1
ATOM 938 O O . SER A 1 122 ? 6.002 12.000 -34.469 1.00 93.38 122 SER A O 1
ATOM 940 N N . THR A 1 123 ? 6.156 14.231 -34.509 1.00 96.00 123 THR A N 1
ATOM 941 C CA . THR A 1 123 ? 7.437 14.275 -35.230 1.00 96.00 123 THR A CA 1
ATOM 942 C C . THR A 1 123 ? 8.549 13.523 -34.495 1.00 96.00 123 THR A C 1
ATOM 944 O O . THR A 1 123 ? 9.334 12.813 -35.121 1.00 96.00 123 THR A O 1
ATOM 947 N N . ALA A 1 124 ? 8.645 13.655 -33.166 1.00 95.88 124 ALA A N 1
ATOM 948 C CA . ALA A 1 124 ? 9.642 12.913 -32.393 1.00 95.88 124 ALA A CA 1
ATOM 949 C C . ALA A 1 124 ? 9.375 11.399 -32.432 1.00 95.88 124 ALA A C 1
ATOM 951 O O . ALA A 1 124 ? 10.323 10.613 -32.507 1.00 95.88 124 ALA A O 1
ATOM 952 N N . PHE A 1 125 ? 8.100 10.998 -32.423 1.00 96.31 125 PHE A N 1
ATOM 953 C CA . PHE A 1 125 ? 7.701 9.598 -32.534 1.00 96.31 125 PHE A CA 1
ATOM 954 C C . PHE A 1 125 ? 8.037 9.022 -33.916 1.00 96.31 125 PHE A C 1
ATOM 956 O O . PHE A 1 125 ? 8.658 7.962 -33.994 1.00 96.31 125 PHE A O 1
ATOM 963 N N . ASP A 1 126 ? 7.728 9.744 -34.994 1.00 96.94 126 ASP A N 1
ATOM 964 C CA . ASP A 1 126 ? 8.063 9.339 -36.364 1.00 96.94 126 ASP A CA 1
ATOM 965 C C . ASP A 1 126 ? 9.581 9.167 -36.544 1.00 96.94 126 ASP A C 1
ATOM 967 O O . ASP A 1 126 ? 10.037 8.129 -37.025 1.00 96.94 126 ASP A O 1
ATOM 971 N N . ASN A 1 127 ? 10.380 10.120 -36.043 1.00 97.31 127 ASN A N 1
ATOM 972 C CA . ASN A 1 127 ? 11.845 10.034 -36.060 1.00 97.31 127 ASN A CA 1
ATOM 973 C C . ASN A 1 127 ? 12.376 8.793 -35.319 1.00 97.31 127 ASN A C 1
ATOM 975 O O . ASN A 1 127 ? 13.350 8.172 -35.749 1.00 97.31 127 ASN A O 1
ATOM 979 N N . TYR A 1 128 ? 11.756 8.423 -34.197 1.00 97.69 128 TYR A N 1
ATOM 980 C CA . TYR A 1 128 ? 12.098 7.209 -33.455 1.00 97.69 128 TYR A CA 1
ATOM 981 C C . TYR A 1 128 ? 11.764 5.935 -34.238 1.00 97.69 128 TYR A C 1
ATOM 983 O O . TYR A 1 128 ? 12.593 5.022 -34.299 1.00 97.69 128 TYR A O 1
ATOM 991 N N . ILE A 1 129 ? 10.595 5.882 -34.878 1.00 97.25 129 ILE A N 1
ATOM 992 C CA . ILE A 1 129 ? 10.197 4.754 -35.724 1.00 97.25 129 ILE A CA 1
ATOM 993 C C . ILE A 1 129 ? 11.151 4.594 -36.913 1.00 97.25 129 ILE A C 1
ATOM 995 O O . ILE A 1 129 ? 11.565 3.473 -37.219 1.00 97.25 129 ILE A O 1
ATOM 999 N N . ASP A 1 130 ? 11.545 5.687 -37.561 1.00 97.44 130 ASP A N 1
ATOM 1000 C CA . ASP A 1 130 ? 12.493 5.638 -38.674 1.00 97.44 130 ASP A CA 1
ATOM 1001 C C . ASP A 1 130 ? 13.888 5.190 -38.221 1.00 97.44 130 ASP A C 1
ATOM 1003 O O . ASP A 1 130 ? 14.481 4.309 -38.846 1.00 97.44 130 ASP A O 1
ATOM 1007 N N . ALA A 1 131 ? 14.362 5.659 -37.063 1.00 97.62 131 ALA A N 1
ATOM 1008 C CA . ALA A 1 131 ? 15.623 5.189 -36.495 1.00 97.62 131 ALA A CA 1
ATOM 1009 C C . ALA A 1 131 ? 15.604 3.684 -36.148 1.00 97.62 131 ALA A C 1
ATOM 1011 O O . ALA A 1 131 ? 16.622 3.003 -36.305 1.00 97.62 131 ALA A O 1
ATOM 1012 N N . ILE A 1 132 ? 14.459 3.133 -35.716 1.00 97.38 132 ILE A N 1
ATOM 1013 C CA . ILE A 1 132 ? 14.293 1.679 -35.544 1.00 97.38 132 ILE A CA 1
ATOM 1014 C C . ILE A 1 132 ? 14.392 0.960 -36.890 1.00 97.38 132 ILE A C 1
ATOM 1016 O O . ILE A 1 132 ? 15.109 -0.037 -36.985 1.00 97.38 132 ILE A O 1
ATOM 1020 N N . LYS A 1 133 ? 13.692 1.434 -37.929 1.00 96.44 133 LYS A N 1
ATOM 1021 C CA . LYS A 1 133 ? 13.735 0.808 -39.264 1.00 96.44 133 LYS A CA 1
ATOM 1022 C C . LYS A 1 133 ? 15.161 0.776 -39.813 1.00 96.44 133 LYS A C 1
ATOM 1024 O O . LYS A 1 133 ? 15.595 -0.266 -40.307 1.00 96.44 133 LYS A O 1
ATOM 1029 N N . ASP A 1 134 ? 15.898 1.873 -39.665 1.00 95.56 134 ASP A N 1
ATOM 1030 C CA . ASP A 1 134 ? 17.299 1.969 -40.077 1.00 95.56 134 ASP A CA 1
ATOM 1031 C C . ASP A 1 134 ? 18.180 0.973 -39.313 1.00 95.56 134 ASP A C 1
ATOM 1033 O O . ASP A 1 134 ? 18.961 0.230 -39.917 1.00 95.56 134 ASP A O 1
ATOM 1037 N N . ALA A 1 135 ? 18.013 0.885 -37.990 1.00 96.38 135 ALA A N 1
ATOM 1038 C CA . ALA A 1 135 ? 18.724 -0.082 -37.160 1.00 96.38 135 ALA A CA 1
ATOM 1039 C C . ALA A 1 135 ? 18.424 -1.535 -37.575 1.00 96.38 135 ALA A C 1
ATOM 1041 O O . ALA A 1 135 ? 19.350 -2.335 -37.745 1.00 96.38 135 ALA A O 1
ATOM 1042 N N . VAL A 1 136 ? 17.152 -1.878 -37.807 1.00 96.12 136 VAL A N 1
ATOM 1043 C CA . VAL A 1 136 ? 16.719 -3.200 -38.300 1.00 96.12 136 VAL A CA 1
ATOM 1044 C C . VAL A 1 136 ? 17.388 -3.525 -39.637 1.00 96.12 136 VAL A C 1
ATOM 1046 O O . VAL A 1 136 ? 17.928 -4.623 -39.805 1.00 96.12 136 VAL A O 1
ATOM 1049 N N . ALA A 1 137 ? 17.415 -2.565 -40.566 1.00 94.19 137 ALA A N 1
ATOM 1050 C CA . ALA A 1 137 ? 17.993 -2.722 -41.900 1.00 94.19 137 ALA A CA 1
ATOM 1051 C C . ALA A 1 137 ? 19.516 -2.958 -41.904 1.00 94.19 137 ALA A C 1
ATOM 1053 O O . ALA A 1 137 ? 20.072 -3.363 -42.933 1.00 94.19 137 ALA A O 1
ATOM 1054 N N . ILE A 1 138 ? 20.197 -2.705 -40.783 1.00 92.31 138 ILE A N 1
ATOM 1055 C CA . ILE A 1 138 ? 21.633 -2.944 -40.595 1.00 92.31 138 ILE A CA 1
ATOM 1056 C C . ILE A 1 138 ? 21.867 -4.239 -39.814 1.00 92.31 138 ILE A C 1
ATOM 1058 O O . ILE A 1 138 ? 22.659 -5.077 -40.247 1.00 92.31 138 ILE A O 1
ATOM 1062 N N . VAL A 1 139 ? 21.160 -4.439 -38.697 1.00 93.06 139 VAL A N 1
ATOM 1063 C CA . VAL A 1 139 ? 21.352 -5.594 -37.800 1.00 93.06 139 VAL A CA 1
ATOM 1064 C C . VAL A 1 139 ? 20.994 -6.915 -38.486 1.00 93.06 139 VAL A C 1
ATOM 1066 O O . VAL A 1 139 ? 21.746 -7.893 -38.370 1.00 93.06 139 VAL A O 1
ATOM 1069 N N . TYR A 1 140 ? 19.881 -6.930 -39.226 1.00 91.25 140 TYR A N 1
ATOM 1070 C CA . TYR A 1 140 ? 19.325 -8.127 -39.869 1.00 91.25 140 TYR A CA 1
ATOM 1071 C C . TYR A 1 140 ? 19.686 -8.263 -41.354 1.00 91.25 140 TYR A C 1
ATOM 1073 O O . TYR A 1 140 ? 19.176 -9.144 -42.048 1.00 91.25 140 TYR A O 1
ATOM 1081 N N . ARG A 1 141 ? 20.583 -7.414 -41.863 1.00 88.44 141 ARG A N 1
ATOM 1082 C CA . ARG A 1 141 ? 21.061 -7.490 -43.247 1.00 88.44 141 ARG A CA 1
ATOM 1083 C C . ARG A 1 141 ? 21.828 -8.807 -43.495 1.00 88.44 141 ARG A C 1
ATOM 1085 O O . ARG A 1 141 ? 22.595 -9.237 -42.628 1.00 88.44 141 ARG A O 1
ATOM 1092 N N . PRO A 1 142 ? 21.664 -9.459 -44.666 1.00 89.00 142 PRO A N 1
ATOM 1093 C CA . PRO A 1 142 ? 22.428 -10.657 -45.012 1.00 89.00 142 PRO A CA 1
ATOM 1094 C C . PRO A 1 142 ? 23.941 -10.407 -44.996 1.00 89.00 142 PRO A C 1
ATOM 1096 O O . PRO A 1 142 ? 24.443 -9.498 -45.659 1.00 89.00 142 PRO A O 1
ATOM 1099 N N . ARG A 1 143 ? 24.680 -11.242 -44.259 1.00 86.06 143 ARG A N 1
ATOM 1100 C CA . ARG A 1 143 ? 26.114 -11.050 -44.005 1.00 86.06 143 ARG A CA 1
ATOM 1101 C C . ARG A 1 143 ? 26.965 -11.834 -45.002 1.00 86.06 143 ARG A C 1
ATOM 1103 O O . ARG A 1 143 ? 26.885 -13.058 -45.065 1.00 86.06 143 ARG A O 1
ATOM 1110 N N . GLY A 1 144 ? 27.831 -11.133 -45.730 1.00 86.81 144 GLY A N 1
ATOM 1111 C CA . GLY A 1 144 ? 28.875 -11.725 -46.569 1.00 86.81 144 GLY A CA 1
ATOM 1112 C C . GLY A 1 144 ? 30.250 -11.253 -46.113 1.00 86.81 144 GLY A C 1
ATOM 1113 O O . GLY A 1 144 ? 30.486 -10.051 -46.055 1.00 86.81 144 GLY A O 1
ATOM 1114 N N . ALA A 1 145 ? 31.168 -12.171 -45.796 1.00 82.88 145 ALA A N 1
ATOM 1115 C CA . ALA A 1 145 ? 32.467 -11.808 -45.218 1.00 82.88 145 ALA A CA 1
ATOM 1116 C C . ALA A 1 145 ? 33.279 -10.848 -46.112 1.00 82.88 145 ALA A C 1
ATOM 1118 O O . ALA A 1 145 ? 33.876 -9.900 -45.612 1.00 82.88 145 ALA A O 1
ATOM 1119 N N . SER A 1 146 ? 33.241 -11.039 -47.436 1.00 83.94 146 SER A N 1
ATOM 1120 C CA . SER A 1 146 ? 33.962 -10.203 -48.407 1.00 83.94 146 SER A CA 1
ATOM 1121 C C . SER A 1 146 ? 33.413 -8.779 -48.546 1.00 83.94 146 SER A C 1
ATOM 1123 O O . SER A 1 146 ? 34.143 -7.886 -48.964 1.00 83.94 146 SER A O 1
ATOM 1125 N N . THR A 1 147 ? 32.142 -8.552 -48.208 1.00 88.31 147 THR A N 1
ATOM 1126 C CA . THR A 1 147 ? 31.456 -7.259 -48.370 1.00 88.31 147 THR A CA 1
ATOM 1127 C C . THR A 1 147 ? 31.096 -6.610 -47.039 1.00 88.31 147 THR A C 1
ATOM 1129 O O . THR A 1 147 ? 30.678 -5.452 -47.021 1.00 88.31 147 THR A O 1
ATOM 1132 N N . PHE A 1 148 ? 31.256 -7.313 -45.915 1.00 90.25 148 PHE A N 1
ATOM 1133 C CA . PHE A 1 148 ? 30.791 -6.877 -44.599 1.00 90.25 148 PHE A CA 1
ATOM 1134 C C . PHE A 1 148 ? 31.363 -5.515 -44.195 1.00 90.25 148 PHE A C 1
ATOM 1136 O O . PHE A 1 148 ? 30.616 -4.625 -43.790 1.00 90.25 148 PHE A O 1
ATOM 1143 N N . MET A 1 149 ? 32.672 -5.319 -44.379 1.00 89.62 149 MET A N 1
ATOM 1144 C CA . MET A 1 149 ? 33.345 -4.064 -44.024 1.00 89.62 149 MET A CA 1
ATOM 1145 C C . MET A 1 149 ? 32.889 -2.865 -44.866 1.00 89.62 149 MET A C 1
ATOM 1147 O O . MET A 1 149 ? 33.040 -1.734 -44.428 1.00 89.62 149 MET A O 1
ATOM 1151 N N . ALA A 1 150 ? 32.304 -3.092 -46.045 1.00 88.44 150 ALA A N 1
ATOM 1152 C CA . ALA A 1 150 ? 31.757 -2.028 -46.890 1.00 88.44 150 ALA A CA 1
ATOM 1153 C C . ALA A 1 150 ? 30.247 -1.814 -46.680 1.00 88.44 150 ALA A C 1
ATOM 1155 O O . ALA A 1 150 ? 29.729 -0.727 -46.915 1.00 88.44 150 ALA A O 1
ATOM 1156 N N . THR A 1 151 ? 29.524 -2.857 -46.265 1.00 87.31 151 THR A N 1
ATOM 1157 C CA . THR A 1 151 ? 28.051 -2.876 -46.277 1.00 87.31 151 THR A CA 1
ATOM 1158 C C . THR A 1 151 ? 27.409 -2.876 -44.894 1.00 87.31 151 THR A C 1
ATOM 1160 O O . THR A 1 151 ? 26.217 -2.599 -44.808 1.00 87.31 151 THR A O 1
ATOM 1163 N N . HIS A 1 152 ? 28.151 -3.188 -43.830 1.00 89.75 152 HIS A N 1
ATOM 1164 C CA . HIS A 1 152 ? 27.632 -3.275 -42.461 1.00 89.75 152 HIS A CA 1
ATOM 1165 C C . HIS A 1 152 ? 28.463 -2.429 -41.498 1.00 89.75 152 HIS A C 1
ATOM 1167 O O . HIS A 1 152 ? 27.919 -1.517 -40.884 1.00 89.75 152 HIS A O 1
ATOM 1173 N N . ALA A 1 153 ? 29.775 -2.693 -41.408 1.00 89.62 153 ALA A N 1
ATOM 1174 C CA . ALA A 1 153 ? 30.657 -2.072 -40.414 1.00 89.62 153 ALA A CA 1
ATOM 1175 C C . ALA A 1 153 ? 30.533 -0.531 -40.329 1.00 89.62 153 ALA A C 1
ATOM 1177 O O . ALA A 1 153 ? 30.360 -0.034 -39.219 1.00 89.62 153 ALA A O 1
ATOM 1178 N N . PRO A 1 154 ? 30.501 0.229 -41.446 1.00 92.50 154 PRO A N 1
ATOM 1179 C CA . PRO A 1 154 ? 30.423 1.693 -41.396 1.00 92.50 154 PRO A CA 1
ATOM 1180 C C . PRO A 1 154 ? 29.069 2.237 -40.922 1.00 92.50 154 PRO A C 1
ATOM 1182 O O . PRO A 1 154 ? 28.965 3.411 -40.587 1.00 92.50 154 PRO A O 1
ATOM 1185 N N . TYR A 1 155 ? 28.021 1.408 -40.927 1.00 93.94 155 TYR A N 1
ATOM 1186 C CA . TYR A 1 155 ? 26.650 1.831 -40.637 1.00 93.94 155 TYR A CA 1
ATOM 1187 C C . TYR A 1 155 ? 26.227 1.562 -39.188 1.00 93.94 155 TYR A C 1
ATOM 1189 O O . TYR A 1 155 ? 25.252 2.156 -38.732 1.00 93.94 155 TYR A O 1
ATOM 1197 N N . PHE A 1 156 ? 26.957 0.723 -38.441 1.00 94.19 156 PHE A N 1
ATOM 1198 C CA . PHE A 1 156 ? 26.619 0.418 -37.046 1.00 94.19 156 PHE A CA 1
ATOM 1199 C C . PHE A 1 156 ? 26.674 1.655 -36.140 1.00 94.19 156 PHE A C 1
ATOM 1201 O O . PHE A 1 156 ? 25.728 1.899 -35.395 1.00 94.19 156 PHE A O 1
ATOM 1208 N N . GLU A 1 157 ? 27.736 2.459 -36.224 1.00 95.31 157 GLU A N 1
ATOM 1209 C CA . GLU A 1 157 ? 27.893 3.655 -35.386 1.00 95.31 157 GLU A CA 1
ATOM 1210 C C . GLU A 1 157 ? 26.856 4.750 -35.682 1.00 95.31 157 GLU A C 1
ATOM 1212 O O . GLU A 1 157 ? 26.208 5.207 -34.730 1.00 95.31 157 GLU A O 1
ATOM 1217 N N . PRO A 1 158 ? 26.620 5.148 -36.954 1.00 96.31 158 PRO A N 1
ATOM 1218 C CA . PRO A 1 158 ? 25.565 6.104 -37.274 1.00 96.31 158 PRO A CA 1
ATOM 1219 C C . PRO A 1 158 ? 24.190 5.642 -36.798 1.00 96.31 158 PRO A C 1
ATOM 1221 O O . PRO A 1 158 ? 23.469 6.417 -36.177 1.00 96.31 158 PRO A O 1
ATOM 1224 N N . ALA A 1 159 ? 23.831 4.374 -37.019 1.00 96.38 159 ALA A N 1
ATOM 1225 C CA . ALA A 1 159 ? 22.526 3.867 -36.609 1.00 96.38 159 ALA A CA 1
ATOM 1226 C C . ALA A 1 159 ? 22.372 3.784 -35.087 1.00 96.38 159 ALA A C 1
ATOM 1228 O O . ALA A 1 159 ? 21.317 4.141 -34.566 1.00 96.38 159 ALA A O 1
ATOM 1229 N N . ALA A 1 160 ? 23.420 3.388 -34.356 1.00 97.12 160 ALA A N 1
ATOM 1230 C CA . ALA A 1 160 ? 23.406 3.395 -32.892 1.00 97.12 160 ALA A CA 1
ATOM 1231 C C . ALA A 1 160 ? 23.237 4.814 -32.342 1.00 97.12 160 ALA A C 1
ATOM 1233 O O . ALA A 1 160 ? 22.425 5.048 -31.445 1.00 97.12 160 ALA A O 1
ATOM 1234 N N . THR A 1 161 ? 23.968 5.771 -32.914 1.00 97.56 161 THR A N 1
ATOM 1235 C CA . THR A 1 161 ? 23.895 7.183 -32.530 1.00 97.56 161 THR A CA 1
ATOM 1236 C C . THR A 1 161 ? 22.516 7.767 -32.822 1.00 97.56 161 THR A C 1
ATOM 1238 O O . THR A 1 161 ? 21.916 8.378 -31.937 1.00 97.56 161 THR A O 1
ATOM 1241 N N . ASN A 1 162 ? 21.980 7.524 -34.020 1.00 97.25 162 ASN A N 1
ATOM 1242 C CA . ASN A 1 162 ? 20.668 8.015 -34.434 1.00 97.25 162 ASN A CA 1
ATOM 1243 C C . ASN A 1 162 ? 19.546 7.420 -33.582 1.00 97.25 162 ASN A C 1
ATOM 1245 O O . ASN A 1 162 ? 18.715 8.170 -33.077 1.00 97.25 162 ASN A O 1
ATOM 1249 N N . LEU A 1 163 ? 19.547 6.103 -33.346 1.00 97.62 163 LEU A N 1
ATOM 1250 C CA . LEU A 1 163 ? 18.541 5.456 -32.501 1.00 97.62 163 LEU A CA 1
ATOM 1251 C C . LEU A 1 163 ? 18.594 5.982 -31.064 1.00 97.62 163 LEU A C 1
ATOM 1253 O O . LEU A 1 163 ? 17.560 6.310 -30.485 1.00 97.62 163 LEU A O 1
ATOM 1257 N N . LYS A 1 164 ? 19.794 6.146 -30.497 1.00 97.81 164 LYS A N 1
ATOM 1258 C CA . LYS A 1 164 ? 19.963 6.717 -29.155 1.00 97.81 164 LYS A CA 1
ATOM 1259 C C . LYS A 1 164 ? 19.479 8.168 -29.078 1.00 97.81 164 LYS A C 1
ATOM 1261 O O . LYS A 1 164 ? 18.845 8.548 -28.094 1.00 97.81 164 LYS A O 1
ATOM 1266 N N . ALA A 1 165 ? 19.769 8.976 -30.096 1.00 97.44 165 ALA A N 1
ATOM 1267 C CA . ALA A 1 165 ? 19.316 10.360 -30.169 1.00 97.44 165 ALA A CA 1
ATOM 1268 C C . ALA A 1 165 ? 17.791 10.454 -30.324 1.00 97.44 165 ALA A C 1
ATOM 1270 O O . ALA A 1 165 ? 17.168 11.251 -29.627 1.00 97.44 165 ALA A O 1
ATOM 1271 N N . ALA A 1 166 ? 17.194 9.613 -31.172 1.00 97.50 166 ALA A N 1
ATOM 1272 C CA . ALA A 1 166 ? 15.754 9.582 -31.392 1.00 97.50 166 ALA A CA 1
ATOM 1273 C C . ALA A 1 166 ? 14.994 9.142 -30.132 1.00 97.50 166 ALA A C 1
ATOM 1275 O O . ALA A 1 166 ? 14.023 9.791 -29.758 1.00 97.50 166 ALA A O 1
ATOM 1276 N N . ILE A 1 167 ? 15.486 8.118 -29.420 1.00 96.19 167 ILE A N 1
ATOM 1277 C CA . ILE A 1 167 ? 14.943 7.706 -28.114 1.00 96.19 167 ILE A CA 1
ATOM 1278 C C . ILE A 1 167 ? 14.980 8.875 -27.125 1.00 96.19 167 ILE A C 1
ATOM 1280 O O . ILE A 1 167 ? 13.955 9.212 -26.544 1.00 96.19 167 ILE A O 1
ATOM 1284 N N . LYS A 1 168 ? 16.133 9.541 -26.979 1.00 96.00 168 LYS A N 1
ATOM 1285 C CA . LYS A 1 168 ? 16.281 10.676 -26.057 1.00 96.00 168 LYS A CA 1
ATOM 1286 C C . LYS A 1 168 ? 15.351 11.843 -26.413 1.00 96.00 168 LYS A C 1
ATOM 1288 O O . LYS A 1 168 ? 14.800 12.480 -25.520 1.00 96.00 168 LYS A O 1
ATOM 1293 N N . ALA A 1 169 ? 15.212 12.154 -27.702 1.00 95.50 169 ALA A N 1
ATOM 1294 C CA . ALA A 1 169 ? 14.336 13.221 -28.175 1.00 95.50 169 ALA A CA 1
ATOM 1295 C C . ALA A 1 169 ? 12.860 12.888 -27.927 1.00 95.50 169 ALA A C 1
ATOM 1297 O O . ALA A 1 169 ? 12.108 13.759 -27.503 1.00 95.50 169 ALA A O 1
ATOM 1298 N N . LEU A 1 170 ? 12.467 11.631 -28.143 1.00 94.62 170 LEU A N 1
ATOM 1299 C CA . LEU A 1 170 ? 11.119 11.156 -27.869 1.00 94.62 170 LEU A CA 1
ATOM 1300 C C . LEU A 1 170 ? 10.804 11.203 -26.367 1.00 94.62 170 LEU A C 1
ATOM 1302 O O . LEU A 1 170 ? 9.794 11.783 -25.979 1.00 94.62 170 LEU A O 1
ATOM 1306 N N . GLU A 1 171 ? 11.697 10.687 -25.520 1.00 91.44 171 GLU A N 1
ATOM 1307 C CA . GLU A 1 171 ? 11.549 10.681 -24.054 1.00 91.44 171 GLU A CA 1
ATOM 1308 C C . GLU A 1 171 ? 11.416 12.096 -23.463 1.00 91.44 171 GLU A C 1
ATOM 1310 O O . GLU A 1 171 ? 10.716 12.296 -22.476 1.00 91.44 171 GLU A O 1
ATOM 1315 N N . ALA A 1 172 ? 12.006 13.112 -24.099 1.00 90.31 172 ALA A N 1
ATOM 1316 C CA . ALA A 1 172 ? 11.835 14.510 -23.695 1.00 90.31 172 ALA A CA 1
ATOM 1317 C C . ALA A 1 172 ? 10.418 15.070 -23.948 1.00 90.31 172 ALA A C 1
ATOM 1319 O O . ALA A 1 172 ? 10.102 16.158 -23.471 1.00 90.31 172 ALA A O 1
ATOM 1320 N N . THR A 1 173 ? 9.584 14.358 -24.709 1.00 90.00 173 THR A N 1
ATOM 1321 C CA . THR A 1 173 ? 8.219 14.770 -25.079 1.00 90.00 173 THR A CA 1
ATOM 1322 C C . THR A 1 173 ? 7.133 13.939 -24.396 1.00 90.00 173 THR A C 1
ATOM 1324 O O . THR A 1 173 ? 5.956 14.108 -24.728 1.00 90.00 173 THR A O 1
ATOM 1327 N N . GLU A 1 174 ? 7.511 13.055 -23.463 1.00 88.69 174 GLU A N 1
ATOM 1328 C CA . GLU A 1 174 ? 6.577 12.221 -22.700 1.00 88.69 174 GLU A CA 1
ATOM 1329 C C . GLU A 1 174 ? 5.542 13.069 -21.963 1.00 88.69 174 GLU A C 1
ATOM 1331 O O . GLU A 1 174 ? 5.874 14.033 -21.269 1.00 88.69 174 GLU A O 1
ATOM 1336 N N . VAL A 1 175 ? 4.275 12.688 -22.105 1.00 82.06 175 VAL A N 1
ATOM 1337 C CA . VAL A 1 175 ? 3.159 13.292 -21.379 1.00 82.06 175 VAL A CA 1
ATOM 1338 C C . VAL A 1 175 ? 2.675 12.339 -20.300 1.00 82.06 175 VAL A C 1
ATOM 1340 O O . VAL A 1 175 ? 2.573 11.132 -20.510 1.00 82.06 175 VAL A O 1
ATOM 1343 N N . SER A 1 176 ? 2.374 12.885 -19.122 1.00 77.62 176 SER A N 1
ATOM 1344 C CA . SER A 1 176 ? 1.726 12.098 -18.078 1.00 77.62 176 SER A CA 1
ATOM 1345 C C . SER A 1 176 ? 0.242 11.969 -18.392 1.00 77.62 176 SER A C 1
ATOM 1347 O O . SER A 1 176 ? -0.423 12.957 -18.712 1.00 77.62 176 SER A O 1
ATOM 1349 N N . THR A 1 177 ? -0.285 10.755 -18.283 1.00 74.94 177 THR A N 1
ATOM 1350 C CA . THR A 1 177 ? -1.733 10.546 -18.292 1.00 74.94 177 THR A CA 1
ATOM 1351 C C . THR A 1 177 ? -2.305 10.925 -16.930 1.00 74.94 177 THR A C 1
ATOM 1353 O O . THR A 1 177 ? -1.685 10.670 -15.898 1.00 74.94 177 THR A O 1
ATOM 1356 N N . GLY A 1 178 ? -3.498 11.525 -16.909 1.00 81.75 178 GLY A N 1
ATOM 1357 C CA . GLY A 1 178 ? -4.199 11.804 -15.657 1.00 81.75 178 GLY A CA 1
ATOM 1358 C C . GLY A 1 178 ? -4.439 10.519 -14.857 1.00 81.75 178 GLY A C 1
ATOM 1359 O O . GLY A 1 178 ? -4.901 9.522 -15.405 1.00 81.75 178 GLY A O 1
ATOM 1360 N N . VAL A 1 179 ? -4.133 10.550 -13.560 1.00 90.12 179 VAL A N 1
ATOM 1361 C CA . VAL A 1 179 ? -4.304 9.409 -12.638 1.00 90.12 179 VAL A CA 1
ATOM 1362 C C . VAL A 1 179 ? -5.607 9.471 -11.840 1.00 90.12 179 VAL A C 1
ATOM 1364 O O . VAL A 1 179 ? -5.871 8.597 -11.020 1.00 90.12 179 VAL A O 1
ATOM 1367 N N . GLU A 1 180 ? -6.432 10.495 -12.063 1.00 90.94 180 GLU A N 1
ATOM 1368 C CA . GLU A 1 180 ? -7.633 10.736 -11.256 1.00 90.94 180 GLU A CA 1
ATOM 1369 C C . GLU A 1 180 ? -8.709 9.657 -11.421 1.00 90.94 180 GLU A C 1
ATOM 1371 O O . GLU A 1 180 ? -9.464 9.408 -10.482 1.00 90.94 180 GLU A O 1
ATOM 1376 N N . SER A 1 181 ? -8.740 8.933 -12.549 1.00 91.81 181 SER A N 1
ATOM 1377 C CA . SER A 1 181 ? -9.638 7.777 -12.696 1.00 91.81 181 SER A CA 1
ATOM 1378 C C . SER A 1 181 ? -9.361 6.695 -11.646 1.00 91.81 181 SER A C 1
ATOM 1380 O O . SER A 1 181 ? -10.297 6.095 -11.121 1.00 91.81 181 SER A O 1
ATOM 1382 N N . LEU A 1 182 ? -8.095 6.510 -11.245 1.00 94.38 182 LEU A N 1
ATOM 1383 C CA . LEU A 1 182 ? -7.722 5.571 -10.184 1.00 94.38 182 LEU A CA 1
ATOM 1384 C C . LEU A 1 182 ? -8.259 6.016 -8.826 1.00 94.38 182 LEU A C 1
ATOM 1386 O O . LEU A 1 182 ? -8.711 5.175 -8.052 1.00 94.38 182 LEU A O 1
ATOM 1390 N N . LYS A 1 183 ? -8.229 7.322 -8.527 1.00 94.25 183 LYS A N 1
ATOM 1391 C CA . LYS A 1 183 ? -8.772 7.853 -7.270 1.00 94.25 183 LYS A CA 1
ATOM 1392 C C . LYS A 1 183 ? -10.270 7.605 -7.185 1.00 94.25 183 LYS A C 1
ATOM 1394 O O . LYS A 1 183 ? -10.729 7.049 -6.192 1.00 94.25 183 LYS A O 1
ATOM 1399 N N . VAL A 1 184 ? -10.994 7.922 -8.258 1.00 93.19 184 VAL A N 1
ATOM 1400 C CA . VAL A 1 184 ? -12.434 7.660 -8.367 1.00 93.19 184 VAL A CA 1
ATOM 1401 C C . VAL A 1 184 ? -12.734 6.170 -8.181 1.00 93.19 184 VAL A C 1
ATOM 1403 O O . VAL A 1 184 ? -13.588 5.824 -7.369 1.00 93.19 184 VAL A O 1
ATOM 1406 N N . ALA A 1 185 ? -12.010 5.280 -8.865 1.00 93.75 185 ALA A N 1
ATOM 1407 C CA . ALA A 1 185 ? -12.217 3.835 -8.751 1.00 93.75 185 ALA A CA 1
ATOM 1408 C C . ALA A 1 185 ? -11.930 3.293 -7.335 1.00 93.75 185 ALA A C 1
ATOM 1410 O O . ALA A 1 185 ? -12.649 2.423 -6.845 1.00 93.75 185 ALA A O 1
ATOM 1411 N N . MET A 1 186 ? -10.905 3.809 -6.646 1.00 94.81 186 MET A N 1
ATOM 1412 C CA . MET A 1 186 ? -10.612 3.430 -5.256 1.00 94.81 186 MET A CA 1
ATOM 1413 C C . MET A 1 186 ? -11.700 3.910 -4.285 1.00 94.81 186 MET A C 1
ATOM 1415 O O . MET A 1 186 ? -12.158 3.134 -3.441 1.00 94.81 186 MET A O 1
ATOM 1419 N N . ASP A 1 187 ? -12.117 5.171 -4.408 1.00 92.69 187 ASP A N 1
ATOM 1420 C CA . ASP A 1 187 ? -13.091 5.796 -3.507 1.00 92.69 187 ASP A CA 1
ATOM 1421 C C . ASP A 1 187 ? -14.505 5.234 -3.684 1.00 92.69 187 ASP A C 1
ATOM 1423 O O . ASP A 1 187 ? -15.287 5.257 -2.741 1.00 92.69 187 ASP A O 1
ATOM 1427 N N . GLN A 1 188 ? -14.842 4.691 -4.859 1.00 89.62 188 GLN A N 1
ATOM 1428 C CA . GLN A 1 188 ? -16.126 4.015 -5.085 1.00 89.62 188 GLN A CA 1
ATOM 1429 C C . GLN A 1 188 ? -16.338 2.804 -4.168 1.00 89.62 188 GLN A C 1
ATOM 1431 O O . GLN A 1 188 ? -17.475 2.464 -3.849 1.00 89.62 188 GLN A O 1
ATOM 1436 N N . VAL A 1 189 ? -15.257 2.136 -3.758 1.00 87.25 189 VAL A N 1
ATOM 1437 C CA . VAL A 1 189 ? -15.319 0.911 -2.945 1.00 87.25 189 VAL A CA 1
ATOM 1438 C C . VAL A 1 189 ? -15.009 1.202 -1.486 1.00 87.25 189 VAL A C 1
ATOM 1440 O O . VAL A 1 189 ? -15.643 0.655 -0.586 1.00 87.25 189 VAL A O 1
ATOM 1443 N N . ALA A 1 190 ? -13.991 2.028 -1.255 1.00 87.06 190 ALA A N 1
ATOM 1444 C CA . ALA A 1 190 ? -13.500 2.371 0.066 1.00 87.06 190 ALA A CA 1
ATOM 1445 C C . ALA A 1 190 ? -13.346 3.892 0.173 1.00 87.06 190 ALA A C 1
ATOM 1447 O O . ALA A 1 190 ? -12.207 4.373 0.187 1.00 87.06 190 ALA A O 1
ATOM 1448 N N . PRO A 1 191 ? -14.460 4.645 0.229 1.00 88.56 191 PRO A N 1
ATOM 1449 C CA . PRO A 1 191 ? -14.385 6.081 0.440 1.00 88.56 191 PRO A CA 1
ATOM 1450 C C . PRO A 1 191 ? -13.630 6.377 1.745 1.00 88.56 191 PRO A C 1
ATOM 1452 O O . PRO A 1 191 ? -13.730 5.596 2.705 1.00 88.56 191 PRO A O 1
ATOM 1455 N N . PRO A 1 192 ? -12.825 7.453 1.773 1.00 88.00 192 PRO A N 1
ATOM 1456 C CA . PRO A 1 192 ? -12.107 7.848 2.973 1.00 88.00 192 PRO A CA 1
ATOM 1457 C C . PRO A 1 192 ? -13.093 8.250 4.072 1.00 88.00 192 PRO A C 1
ATOM 1459 O O . PRO A 1 192 ? -14.139 8.831 3.799 1.00 88.00 192 PRO A O 1
ATOM 1462 N N . ASN A 1 193 ? -12.723 7.992 5.326 1.00 92.00 193 ASN A N 1
ATOM 1463 C CA . ASN A 1 193 ? -13.474 8.464 6.494 1.00 92.00 193 ASN A CA 1
ATOM 1464 C C . ASN A 1 193 ? -13.111 9.913 6.845 1.00 92.00 193 ASN A C 1
ATOM 1466 O O . ASN A 1 193 ? -13.012 10.260 8.020 1.00 92.00 193 ASN A O 1
ATOM 1470 N N . ASP A 1 194 ? -12.874 10.731 5.819 1.00 89.75 194 ASP A N 1
ATOM 1471 C CA . ASP A 1 194 ? -12.565 12.147 5.936 1.00 89.75 194 ASP A CA 1
ATOM 1472 C C . ASP A 1 194 ? -13.432 12.995 5.000 1.00 89.75 194 ASP A C 1
ATOM 1474 O O . ASP A 1 194 ? -13.915 12.530 3.966 1.00 89.75 194 ASP A O 1
ATOM 1478 N N . TYR A 1 195 ? -13.642 14.249 5.386 1.00 87.25 195 TYR A N 1
ATOM 1479 C CA . TYR A 1 195 ? -14.353 15.250 4.602 1.00 87.25 195 TYR A CA 1
ATOM 1480 C C . TYR A 1 195 ? -13.631 16.595 4.679 1.00 87.25 195 TYR A C 1
ATOM 1482 O O . TYR A 1 195 ? -12.851 16.845 5.598 1.00 87.25 195 TYR A O 1
ATOM 1490 N N . ASP A 1 196 ? -13.834 17.440 3.668 1.00 84.44 196 ASP A N 1
ATOM 1491 C CA . ASP A 1 196 ? -13.258 18.786 3.669 1.00 84.44 196 ASP A CA 1
ATOM 1492 C C . ASP A 1 196 ? -13.962 19.654 4.708 1.00 84.44 196 ASP A C 1
ATOM 1494 O O . ASP A 1 196 ? -15.192 19.702 4.753 1.00 84.44 196 ASP A O 1
ATOM 1498 N N . ASP A 1 197 ? -13.170 20.336 5.531 1.00 81.38 197 ASP A N 1
ATOM 1499 C CA . ASP A 1 197 ? -13.680 21.292 6.502 1.00 81.38 197 ASP A CA 1
ATOM 1500 C C . ASP A 1 197 ? -14.363 22.463 5.760 1.00 81.38 197 ASP A C 1
ATOM 1502 O O . ASP A 1 197 ? -13.696 23.168 4.990 1.00 81.38 197 ASP A O 1
ATOM 1506 N N . PRO A 1 198 ? -15.683 22.679 5.946 1.00 81.31 198 PRO A N 1
ATOM 1507 C CA . PRO A 1 198 ? -16.405 23.759 5.279 1.00 81.31 198 PRO A CA 1
ATOM 1508 C C . PRO A 1 198 ? -15.942 25.153 5.723 1.00 81.31 198 PRO A C 1
ATOM 1510 O O . PRO A 1 198 ? -16.146 26.116 4.984 1.00 81.31 198 PRO A O 1
ATOM 1513 N N . GLU A 1 199 ? -15.323 25.267 6.900 1.00 76.75 199 GLU A N 1
ATOM 1514 C CA . GLU A 1 199 ? -14.827 26.528 7.454 1.00 76.75 199 GLU A CA 1
ATOM 1515 C C . GLU A 1 199 ? -13.345 26.759 7.125 1.00 76.75 199 GLU A C 1
ATOM 1517 O O . GLU A 1 199 ? -12.922 27.908 6.992 1.00 76.75 199 GLU A O 1
ATOM 1522 N N . ASN A 1 200 ? -12.568 25.689 6.907 1.00 69.44 200 ASN A N 1
ATOM 1523 C CA . ASN A 1 200 ? -11.132 25.756 6.610 1.00 69.44 200 ASN A CA 1
ATOM 1524 C C . ASN A 1 200 ? -10.769 24.990 5.322 1.00 69.44 200 ASN A C 1
ATOM 1526 O O . ASN A 1 200 ? -10.338 23.831 5.374 1.00 69.44 200 ASN A O 1
ATOM 1530 N N . PRO A 1 201 ? -10.875 25.631 4.141 1.00 66.94 201 PRO A N 1
ATOM 1531 C CA . PRO A 1 201 ? -10.577 24.997 2.861 1.00 66.94 201 PRO A CA 1
ATOM 1532 C C . PRO A 1 201 ? -9.163 24.399 2.822 1.00 66.94 201 PRO A C 1
ATOM 1534 O O . PRO A 1 201 ? -8.168 25.114 2.917 1.00 66.94 201 PRO A O 1
ATOM 1537 N N . GLY A 1 202 ? -9.071 23.078 2.652 1.00 63.31 202 GLY A N 1
ATOM 1538 C CA . GLY A 1 202 ? -7.803 22.340 2.611 1.00 63.31 202 GLY A CA 1
ATOM 1539 C C . GLY A 1 202 ? -7.485 21.529 3.872 1.00 63.31 202 GLY A C 1
ATOM 1540 O O . GLY A 1 202 ? -6.577 20.695 3.815 1.00 63.31 202 GLY A O 1
ATOM 1541 N N . MET A 1 203 ? -8.246 21.704 4.958 1.00 73.56 203 MET A N 1
ATOM 1542 C CA . MET A 1 203 ? -8.215 20.827 6.132 1.00 73.56 203 MET A CA 1
ATOM 1543 C C . MET A 1 203 ? -9.199 19.662 5.976 1.00 73.56 203 MET A C 1
ATOM 1545 O O . MET A 1 203 ? -10.281 19.812 5.409 1.00 73.56 203 MET A O 1
ATOM 1549 N N . LYS A 1 204 ? -8.806 18.489 6.483 1.00 84.44 204 LYS A N 1
ATOM 1550 C CA . LYS A 1 204 ? -9.644 17.286 6.524 1.00 84.44 204 LYS A CA 1
ATOM 1551 C C . LYS A 1 204 ? -10.119 17.028 7.949 1.00 84.44 204 LYS A C 1
ATOM 1553 O O . LYS A 1 204 ? -9.293 16.918 8.855 1.00 84.44 204 LYS A O 1
ATOM 1558 N N . LEU A 1 205 ? -11.427 16.893 8.121 1.00 86.44 205 LEU A N 1
ATOM 1559 C CA . LEU A 1 205 ? -12.056 16.387 9.338 1.00 86.44 205 LEU A CA 1
ATOM 1560 C C . LEU A 1 205 ? -12.388 14.909 9.157 1.00 86.44 205 LEU A C 1
ATOM 1562 O O . LEU A 1 205 ? -12.534 14.444 8.030 1.00 86.44 205 LEU A O 1
ATOM 1566 N N . TYR A 1 206 ? -12.491 14.169 10.257 1.00 90.50 206 TYR A N 1
ATOM 1567 C CA . TYR A 1 206 ? -12.768 12.736 10.229 1.00 90.50 206 TYR A CA 1
ATOM 1568 C C . TYR A 1 206 ? -14.178 12.462 10.719 1.00 90.50 206 TYR A C 1
ATOM 1570 O O . TYR A 1 206 ? -14.597 13.011 11.739 1.00 90.50 206 TYR A O 1
ATOM 1578 N N . TYR A 1 207 ? -14.885 11.580 10.017 1.00 92.00 207 TYR A N 1
ATOM 1579 C CA . TYR A 1 207 ? -16.147 11.059 10.520 1.00 92.00 207 TYR A CA 1
ATOM 1580 C C . TYR A 1 207 ? -15.893 10.276 11.807 1.00 92.00 207 TYR A C 1
ATOM 1582 O O . TYR A 1 207 ? -14.968 9.460 11.891 1.00 92.00 207 TYR A O 1
ATOM 1590 N N . GLU A 1 208 ? -16.726 10.519 12.813 1.00 91.62 208 GLU A N 1
ATOM 1591 C CA . GLU A 1 208 ? -16.708 9.718 14.028 1.00 91.62 208 GLU A CA 1
ATOM 1592 C C . GLU A 1 208 ? -17.317 8.337 13.764 1.00 91.62 208 GLU A C 1
ATOM 1594 O O . GLU A 1 208 ? -18.040 8.123 12.792 1.00 91.62 208 GLU A O 1
ATOM 1599 N N . TYR A 1 209 ? -16.983 7.366 14.614 1.00 92.19 209 TYR A N 1
ATOM 1600 C CA . TYR A 1 209 ? -17.271 5.952 14.369 1.00 92.19 209 TYR A CA 1
ATOM 1601 C C . TYR A 1 209 ? -18.759 5.603 14.298 1.00 92.19 209 TYR A C 1
ATOM 1603 O O . TYR A 1 209 ? -19.061 4.474 13.940 1.00 92.19 209 TYR A O 1
ATOM 1611 N N . ASP A 1 210 ? -19.667 6.481 14.706 1.00 90.94 210 ASP A N 1
ATOM 1612 C CA . ASP A 1 210 ? -21.124 6.321 14.686 1.00 90.94 210 ASP A CA 1
ATOM 1613 C C . ASP A 1 210 ? -21.810 7.301 13.716 1.00 90.94 210 ASP A C 1
ATOM 1615 O O . ASP A 1 210 ? -23.040 7.319 13.631 1.00 90.94 210 ASP A O 1
ATOM 1619 N N . ASP A 1 211 ? -21.032 8.086 12.959 1.00 91.88 211 ASP A N 1
ATOM 1620 C CA . ASP A 1 211 ? -21.558 8.950 11.906 1.00 91.88 211 ASP A CA 1
ATOM 1621 C C . ASP A 1 211 ? -22.180 8.096 10.781 1.00 91.88 211 ASP A C 1
ATOM 1623 O O . ASP A 1 211 ? -21.580 7.101 10.357 1.00 91.88 211 ASP A O 1
ATOM 1627 N N . PRO A 1 212 ? -23.358 8.466 10.244 1.00 89.31 212 PRO A N 1
ATOM 1628 C CA . PRO A 1 212 ? -23.977 7.753 9.128 1.00 89.31 212 PRO A CA 1
ATOM 1629 C C . PRO A 1 212 ? -23.097 7.628 7.874 1.00 89.31 212 PRO A C 1
ATOM 1631 O O . PRO A 1 212 ? -23.279 6.686 7.103 1.00 89.31 212 PRO A O 1
ATOM 1634 N N . ASN A 1 213 ? -22.163 8.560 7.663 1.00 90.50 213 ASN A N 1
ATOM 1635 C CA . ASN A 1 213 ? -21.238 8.572 6.530 1.00 90.50 213 ASN A CA 1
ATOM 1636 C C . ASN A 1 213 ? -19.939 7.802 6.806 1.00 90.50 213 ASN A C 1
ATOM 1638 O O . ASN A 1 213 ? -19.111 7.670 5.903 1.00 90.50 213 ASN A O 1
ATOM 1642 N N . TYR A 1 214 ? -19.744 7.284 8.023 1.00 91.81 214 TYR A N 1
ATOM 1643 C CA . TYR A 1 214 ? -18.575 6.475 8.339 1.00 91.81 214 TYR A CA 1
ATOM 1644 C C . TYR A 1 214 ? -18.588 5.182 7.516 1.00 91.81 214 TYR A C 1
ATOM 1646 O O . TYR A 1 214 ? -19.487 4.341 7.613 1.00 91.81 214 TYR A O 1
ATOM 1654 N N . ASN A 1 215 ? -17.552 4.995 6.710 1.00 93.19 215 ASN A N 1
ATOM 1655 C CA . ASN A 1 215 ? -17.378 3.827 5.875 1.00 93.19 215 ASN A CA 1
ATOM 1656 C C . ASN A 1 215 ? -16.657 2.711 6.643 1.00 93.19 215 ASN A C 1
ATOM 1658 O O . ASN A 1 215 ? -15.466 2.799 6.963 1.00 93.19 215 ASN A O 1
ATOM 1662 N N . TYR A 1 216 ? -17.382 1.622 6.895 1.00 92.81 216 TYR A N 1
ATOM 1663 C CA . TYR A 1 216 ? -16.822 0.400 7.466 1.00 92.81 216 TYR A CA 1
ATOM 1664 C C . TYR A 1 216 ? -16.413 -0.544 6.345 1.00 92.81 216 TYR A C 1
ATOM 1666 O O . TYR A 1 216 ? -17.253 -1.162 5.685 1.00 92.81 216 TYR A O 1
ATOM 1674 N N . ILE A 1 217 ? -15.104 -0.662 6.151 1.00 90.81 217 ILE A N 1
ATOM 1675 C CA . ILE A 1 217 ? -14.530 -1.645 5.248 1.00 90.81 217 ILE A CA 1
ATOM 1676 C C . ILE A 1 217 ? -13.237 -2.207 5.836 1.00 90.81 217 ILE A C 1
ATOM 1678 O O . ILE A 1 217 ? -12.256 -1.495 6.046 1.00 90.81 217 ILE A O 1
ATOM 1682 N N . GLY A 1 218 ? -13.234 -3.506 6.100 1.00 90.62 218 GLY A N 1
ATOM 1683 C CA . GLY A 1 218 ? -12.090 -4.214 6.655 1.00 90.62 218 GLY A CA 1
ATOM 1684 C C . GLY A 1 218 ? -11.892 -5.588 6.037 1.00 90.62 218 GLY A C 1
ATOM 1685 O O . GLY A 1 218 ? -12.672 -6.058 5.208 1.00 90.62 218 GLY A O 1
ATOM 1686 N N . LYS A 1 219 ? -10.819 -6.261 6.458 1.00 93.38 219 LYS A N 1
ATOM 1687 C CA . LYS A 1 219 ? -10.539 -7.645 6.048 1.00 93.38 219 LYS A CA 1
ATOM 1688 C C . LYS A 1 219 ? -11.613 -8.598 6.574 1.00 93.38 219 LYS A C 1
ATOM 1690 O O . LYS A 1 219 ? -11.874 -9.626 5.962 1.00 93.38 219 LYS A O 1
ATOM 1695 N N . GLU A 1 220 ? -12.193 -8.253 7.712 1.00 94.00 220 GLU A N 1
ATOM 1696 C CA . GLU A 1 220 ? -13.181 -9.013 8.464 1.00 94.00 220 GLU A CA 1
ATOM 1697 C C . GLU A 1 220 ? -14.528 -9.091 7.733 1.00 94.00 220 GLU A C 1
ATOM 1699 O O . GLU A 1 220 ? -15.276 -10.041 7.943 1.00 94.00 220 GLU A O 1
ATOM 1704 N N . ASP A 1 221 ? -14.814 -8.140 6.839 1.00 94.25 221 ASP A N 1
ATOM 1705 C CA . ASP A 1 221 ? -16.067 -8.077 6.076 1.00 94.25 221 ASP A CA 1
ATOM 1706 C C . ASP A 1 221 ? -16.110 -9.036 4.875 1.00 94.25 221 ASP A C 1
ATOM 1708 O O . ASP A 1 221 ? -17.158 -9.209 4.245 1.00 94.25 221 ASP A O 1
ATOM 1712 N N . TYR A 1 222 ? -14.973 -9.631 4.506 1.00 94.88 222 TYR A N 1
ATOM 1713 C CA . TYR A 1 222 ? -14.815 -10.375 3.259 1.00 94.88 222 TYR A CA 1
ATOM 1714 C C . TYR A 1 222 ? -14.016 -11.663 3.442 1.00 94.88 222 TYR A C 1
ATOM 1716 O O . TYR A 1 222 ? -13.252 -11.848 4.389 1.00 94.88 222 TYR A O 1
ATOM 1724 N N . VAL A 1 223 ? -14.124 -12.559 2.461 1.00 94.94 223 VAL A N 1
ATOM 1725 C CA . VAL A 1 223 ? -13.255 -13.734 2.387 1.00 94.94 223 VAL A CA 1
ATOM 1726 C C . VAL A 1 223 ? -11.801 -13.275 2.225 1.00 94.94 223 VAL A C 1
ATOM 1728 O O . VAL A 1 223 ? -11.456 -12.518 1.315 1.00 94.94 223 VAL A O 1
ATOM 1731 N N . GLY A 1 224 ? -10.915 -13.765 3.097 1.00 92.50 224 GLY A N 1
ATOM 1732 C CA . GLY A 1 224 ? -9.545 -13.253 3.203 1.00 92.50 224 GLY A CA 1
ATOM 1733 C C . GLY A 1 224 ? -8.742 -13.279 1.894 1.00 92.50 224 GLY A C 1
ATOM 1734 O O . GLY A 1 224 ? -7.990 -12.343 1.626 1.00 92.50 224 GLY A O 1
ATOM 1735 N N . TYR A 1 225 ? -8.924 -14.303 1.049 1.00 91.50 225 TYR A N 1
ATOM 1736 C CA . TYR A 1 225 ? -8.243 -14.380 -0.251 1.00 91.50 225 TYR A CA 1
ATOM 1737 C C . TYR A 1 225 ? -8.736 -13.317 -1.245 1.00 91.50 225 TYR A C 1
ATOM 1739 O O . TYR A 1 225 ? -7.921 -12.719 -1.946 1.00 91.50 225 TYR A O 1
ATOM 1747 N N . THR A 1 226 ? -10.046 -13.047 -1.306 1.00 94.06 226 THR A N 1
ATOM 1748 C CA . THR A 1 226 ? -10.596 -12.037 -2.226 1.00 94.06 226 THR A CA 1
ATOM 1749 C C . THR A 1 226 ? -10.221 -10.632 -1.773 1.00 94.06 226 THR A C 1
ATOM 1751 O O . THR A 1 226 ? -9.774 -9.830 -2.590 1.00 94.06 226 THR A O 1
ATOM 1754 N N . TYR A 1 227 ? -10.299 -10.363 -0.464 1.00 94.69 227 TYR A N 1
ATOM 1755 C CA . TYR A 1 227 ? -9.901 -9.074 0.101 1.00 94.69 227 TYR A CA 1
ATOM 1756 C C . TYR A 1 227 ? -8.409 -8.795 -0.064 1.00 94.69 227 TYR A C 1
ATOM 1758 O O . TYR A 1 227 ? -8.034 -7.692 -0.445 1.00 94.69 227 TYR A O 1
ATOM 1766 N N . GLY A 1 228 ? -7.552 -9.793 0.181 1.00 94.94 228 GLY A N 1
ATOM 1767 C CA . GLY A 1 228 ? -6.106 -9.643 0.018 1.00 94.94 228 GLY A CA 1
ATOM 1768 C C . GLY A 1 228 ? -5.733 -9.213 -1.400 1.00 94.94 228 GLY A C 1
ATOM 1769 O O . GLY A 1 228 ? -4.995 -8.251 -1.571 1.00 94.94 228 GLY A O 1
ATOM 1770 N N . ARG A 1 229 ? -6.320 -9.861 -2.416 1.00 95.12 229 ARG A N 1
ATOM 1771 C CA . ARG A 1 229 ? -6.088 -9.501 -3.822 1.00 95.12 229 ARG A CA 1
ATOM 1772 C C . ARG A 1 229 ? -6.605 -8.106 -4.166 1.00 95.12 229 ARG A C 1
ATOM 1774 O O . ARG A 1 229 ? -5.872 -7.345 -4.781 1.00 95.12 229 ARG A O 1
ATOM 1781 N N . TYR A 1 230 ? -7.827 -7.765 -3.754 1.00 95.69 230 TYR A N 1
ATOM 1782 C CA . TYR A 1 230 ? -8.372 -6.416 -3.934 1.00 95.69 230 TYR A CA 1
ATOM 1783 C C . TYR A 1 230 ? -7.471 -5.353 -3.293 1.00 95.69 230 TYR A C 1
ATOM 1785 O O . TYR A 1 230 ? -7.119 -4.371 -3.941 1.00 95.69 230 TYR A O 1
ATOM 1793 N N . ARG A 1 231 ? -7.046 -5.570 -2.044 1.00 95.44 231 ARG A N 1
ATOM 1794 C CA . ARG A 1 231 ? -6.168 -4.654 -1.313 1.00 95.44 231 ARG A CA 1
ATOM 1795 C C . ARG A 1 231 ? -4.843 -4.449 -2.045 1.00 95.44 231 ARG A C 1
ATOM 1797 O O . ARG A 1 231 ? -4.415 -3.310 -2.177 1.00 95.44 231 ARG A O 1
ATOM 1804 N N . ASP A 1 232 ? -4.223 -5.517 -2.540 1.00 96.19 232 ASP A N 1
ATOM 1805 C CA . ASP A 1 232 ? -2.950 -5.420 -3.259 1.00 96.19 232 ASP A CA 1
ATOM 1806 C C . ASP A 1 232 ? -3.091 -4.576 -4.547 1.00 96.19 232 ASP A C 1
ATOM 1808 O O . ASP A 1 232 ? -2.235 -3.736 -4.832 1.00 96.19 232 ASP A O 1
ATOM 1812 N N . GLU A 1 233 ? -4.192 -4.731 -5.295 1.00 96.50 233 GLU A N 1
ATOM 1813 C CA . GLU A 1 233 ? -4.471 -3.907 -6.484 1.00 96.50 233 GLU A CA 1
ATOM 1814 C C . GLU A 1 233 ? -4.835 -2.460 -6.125 1.00 96.50 233 GLU A C 1
ATOM 1816 O O . GLU A 1 233 ? -4.371 -1.528 -6.783 1.00 96.50 233 GLU A O 1
ATOM 1821 N N . ARG A 1 234 ? -5.603 -2.247 -5.050 1.00 95.50 234 ARG A N 1
ATOM 1822 C CA . ARG A 1 234 ? -5.914 -0.911 -4.521 1.00 95.50 234 ARG A CA 1
ATOM 1823 C C . ARG A 1 234 ? -4.644 -0.182 -4.095 1.00 95.50 234 ARG A C 1
ATOM 1825 O O . ARG A 1 234 ? -4.485 0.996 -4.387 1.00 95.50 234 ARG A O 1
ATOM 1832 N N . ASP A 1 235 ? -3.725 -0.866 -3.423 1.00 96.19 235 ASP A N 1
ATOM 1833 C CA . ASP A 1 235 ? -2.460 -0.279 -2.982 1.00 96.19 235 ASP A CA 1
ATOM 1834 C C . ASP A 1 235 ? -1.518 -0.013 -4.170 1.00 96.19 235 ASP A C 1
ATOM 1836 O O . ASP A 1 235 ? -0.769 0.962 -4.155 1.00 96.19 235 ASP A O 1
ATOM 1840 N N . ASN A 1 236 ? -1.578 -0.823 -5.233 1.00 96.38 236 ASN A N 1
ATOM 1841 C CA . ASN A 1 236 ? -0.894 -0.533 -6.494 1.00 96.38 236 ASN A CA 1
ATOM 1842 C C . ASN A 1 236 ? -1.468 0.721 -7.183 1.00 96.38 236 ASN A C 1
ATOM 1844 O O . ASN A 1 236 ? -0.713 1.630 -7.528 1.00 96.38 236 ASN A O 1
ATOM 1848 N N . ALA A 1 237 ? -2.795 0.813 -7.323 1.00 96.12 237 ALA A N 1
ATOM 1849 C CA . ALA A 1 237 ? -3.475 1.988 -7.874 1.00 96.12 237 ALA A CA 1
ATOM 1850 C C . ALA A 1 237 ? -3.171 3.257 -7.058 1.00 96.12 237 ALA A C 1
ATOM 1852 O O . ALA A 1 237 ? -2.840 4.297 -7.628 1.00 96.12 237 ALA A O 1
ATOM 1853 N N . ARG A 1 238 ? -3.184 3.146 -5.723 1.00 95.31 238 ARG A N 1
ATOM 1854 C CA . ARG A 1 238 ? -2.814 4.221 -4.797 1.00 95.31 238 ARG A CA 1
ATOM 1855 C C . ARG A 1 238 ? -1.392 4.706 -5.029 1.00 95.31 238 ARG A C 1
ATOM 1857 O O . ARG A 1 238 ? -1.198 5.905 -5.158 1.00 95.31 238 ARG A O 1
ATOM 1864 N N . LYS A 1 239 ? -0.414 3.802 -5.145 1.00 95.69 239 LYS A N 1
ATOM 1865 C CA . LYS A 1 239 ? 0.986 4.174 -5.415 1.00 95.69 239 LYS A CA 1
ATOM 1866 C C . LYS A 1 239 ? 1.137 4.939 -6.727 1.00 95.69 239 LYS A C 1
ATOM 1868 O O . LYS A 1 239 ? 1.898 5.900 -6.781 1.00 95.69 239 LYS A O 1
ATOM 1873 N N . ILE A 1 240 ? 0.421 4.529 -7.776 1.00 94.00 240 ILE A N 1
ATOM 1874 C CA . ILE A 1 240 ? 0.433 5.237 -9.064 1.00 94.00 240 ILE A CA 1
ATOM 1875 C C . ILE A 1 240 ? -0.176 6.633 -8.901 1.00 94.00 240 ILE A C 1
ATOM 1877 O O . ILE A 1 240 ? 0.433 7.608 -9.339 1.00 94.00 240 ILE A O 1
ATOM 1881 N N . TRP A 1 241 ? -1.326 6.745 -8.233 1.00 94.12 241 TRP A N 1
ATOM 1882 C CA . TRP A 1 241 ? -1.977 8.029 -7.975 1.00 94.12 241 TRP A CA 1
ATOM 1883 C C . TRP A 1 241 ? -1.101 8.969 -7.128 1.00 94.12 241 TRP A C 1
ATOM 1885 O O . TRP A 1 241 ? -0.836 10.092 -7.552 1.00 94.12 241 TRP A O 1
ATOM 1895 N N . GLU A 1 242 ? -0.574 8.490 -5.995 1.00 92.50 242 GLU A N 1
ATOM 1896 C CA . GLU A 1 242 ? 0.322 9.223 -5.083 1.00 92.50 242 GLU A CA 1
ATOM 1897 C C . GLU A 1 242 ? 1.609 9.673 -5.777 1.00 92.50 242 GLU A C 1
ATOM 1899 O O . GLU A 1 242 ? 2.104 10.761 -5.495 1.00 92.50 242 GLU A O 1
ATOM 1904 N N . SER A 1 243 ? 2.123 8.890 -6.734 1.00 91.31 243 SER A N 1
ATOM 1905 C CA . SER A 1 243 ? 3.326 9.258 -7.491 1.00 91.31 243 SER A CA 1
ATOM 1906 C C . SER A 1 243 ? 3.169 10.527 -8.332 1.00 91.31 243 SER A C 1
ATOM 1908 O O . SER A 1 243 ? 4.176 11.081 -8.764 1.00 91.31 243 SER A O 1
ATOM 1910 N N . GLN A 1 244 ? 1.932 10.960 -8.595 1.00 91.00 244 GLN A N 1
ATOM 1911 C CA . GLN A 1 244 ? 1.620 12.179 -9.344 1.00 91.00 244 GLN A CA 1
ATOM 1912 C C . GLN A 1 244 ? 1.109 13.319 -8.453 1.00 91.00 244 GLN A C 1
ATOM 1914 O O . GLN A 1 244 ? 0.857 14.411 -8.960 1.00 91.00 244 GLN A O 1
ATOM 1919 N N . GLN A 1 245 ? 0.955 13.095 -7.143 1.00 89.44 245 GLN A N 1
ATOM 1920 C CA . GLN A 1 245 ? 0.467 14.127 -6.234 1.00 89.44 245 GLN A CA 1
ATOM 1921 C C . GLN A 1 245 ? 1.592 15.084 -5.844 1.00 89.44 245 GLN A C 1
ATOM 1923 O O . GLN A 1 245 ? 2.698 14.676 -5.487 1.00 89.44 245 GLN A O 1
ATOM 1928 N N . LEU A 1 246 ? 1.287 16.378 -5.892 1.00 88.44 246 LEU A N 1
ATOM 1929 C CA . LEU A 1 246 ? 2.198 17.433 -5.465 1.00 88.44 246 LEU A CA 1
ATOM 1930 C C . LEU A 1 246 ? 1.923 17.831 -4.009 1.00 88.44 246 LEU A C 1
ATOM 1932 O O . LEU A 1 246 ? 0.780 17.734 -3.549 1.00 88.44 246 LEU A O 1
ATOM 1936 N N . PRO A 1 247 ? 2.946 18.307 -3.272 1.00 86.44 247 PRO A N 1
ATOM 1937 C CA . PRO A 1 247 ? 2.747 18.852 -1.937 1.00 86.44 247 PRO A CA 1
ATOM 1938 C C . PRO A 1 247 ? 1.685 19.955 -1.958 1.00 86.44 247 PRO A C 1
ATOM 1940 O O . PRO A 1 247 ? 1.773 20.888 -2.760 1.00 86.44 247 PRO A O 1
ATOM 1943 N N . LYS A 1 248 ? 0.698 19.871 -1.063 1.00 84.50 248 LYS A N 1
ATOM 1944 C CA . LYS A 1 248 ? -0.318 20.918 -0.905 1.00 84.50 248 LYS A CA 1
ATOM 1945 C C . LYS A 1 248 ? 0.294 22.149 -0.239 1.00 84.50 248 LYS A C 1
ATOM 1947 O O . LYS A 1 248 ? 1.132 22.007 0.653 1.00 84.50 248 LYS A O 1
ATOM 1952 N N . ALA A 1 249 ? -0.120 23.333 -0.684 1.00 83.44 249 ALA A N 1
ATOM 1953 C CA . ALA A 1 249 ? 0.284 24.582 -0.051 1.00 83.44 249 ALA A CA 1
ATOM 1954 C C . ALA A 1 249 ? -0.250 24.638 1.392 1.00 83.44 249 ALA A C 1
ATOM 1956 O O . ALA A 1 249 ? -1.361 24.154 1.634 1.00 83.44 249 ALA A O 1
ATOM 1957 N N . PRO A 1 250 ? 0.512 25.203 2.348 1.00 85.50 250 PRO A N 1
ATOM 1958 C CA . PRO A 1 250 ? -0.031 25.488 3.668 1.00 85.50 250 PRO A CA 1
ATOM 1959 C C . PRO A 1 250 ? -1.183 26.490 3.540 1.00 85.50 250 PRO A C 1
ATOM 1961 O O . PRO A 1 250 ? -1.217 27.292 2.606 1.00 85.50 250 PRO A O 1
ATOM 1964 N N . VAL A 1 251 ? -2.123 26.432 4.478 1.00 81.62 251 VAL A N 1
ATOM 1965 C CA . VAL A 1 251 ? -3.294 27.313 4.522 1.00 81.62 251 VAL A CA 1
ATOM 1966 C C . VAL A 1 251 ? -3.153 28.228 5.729 1.00 81.62 251 VAL A C 1
ATOM 1968 O O . VAL A 1 251 ? -2.795 27.769 6.813 1.00 81.62 251 VAL A O 1
ATOM 1971 N N . LEU A 1 252 ? -3.403 29.518 5.523 1.00 80.88 252 LEU A N 1
ATOM 1972 C CA . LEU A 1 252 ? -3.429 30.513 6.588 1.00 80.88 252 LEU A CA 1
ATOM 1973 C C . LEU A 1 252 ? -4.856 30.593 7.164 1.00 80.88 252 LEU A C 1
ATOM 1975 O O . LEU A 1 252 ? -5.799 30.681 6.372 1.00 80.88 252 LEU A O 1
ATOM 1979 N N . PRO A 1 253 ? -5.035 30.577 8.497 1.00 77.31 253 PRO A N 1
ATOM 1980 C CA . PRO A 1 253 ? -6.331 30.828 9.126 1.00 77.31 253 PRO A CA 1
ATOM 1981 C C . PRO A 1 253 ? -6.922 32.189 8.724 1.00 77.31 253 PRO A C 1
ATOM 1983 O O . PRO A 1 253 ? -6.187 33.107 8.365 1.00 77.31 253 PRO A O 1
ATOM 1986 N N . ALA A 1 254 ? -8.249 32.339 8.806 1.00 76.31 254 ALA A N 1
ATOM 1987 C CA . ALA A 1 254 ? -8.938 33.569 8.396 1.00 76.31 254 ALA A CA 1
ATOM 1988 C C . ALA A 1 254 ? -8.559 34.805 9.242 1.00 76.31 254 ALA A C 1
ATOM 1990 O O . ALA A 1 254 ? -8.509 35.914 8.712 1.00 76.31 254 ALA A O 1
ATOM 1991 N N . GLU A 1 255 ? -8.250 34.612 10.528 1.00 82.19 255 GLU A N 1
ATOM 1992 C CA . GLU A 1 255 ? -7.770 35.650 11.451 1.00 82.19 255 GLU A CA 1
ATOM 1993 C C . GLU A 1 255 ? -6.522 35.147 12.201 1.00 82.19 255 GLU A C 1
ATOM 1995 O O . GLU A 1 255 ? -6.631 34.676 13.333 1.00 82.19 255 GLU A O 1
ATOM 2000 N N . PRO A 1 256 ? -5.333 35.180 11.572 1.00 81.94 256 PRO A N 1
ATOM 2001 C CA . PRO A 1 256 ? -4.135 34.602 12.159 1.00 81.94 256 PRO A CA 1
ATOM 2002 C C . PRO A 1 256 ? -3.571 35.507 13.256 1.00 81.94 256 PRO A C 1
ATOM 2004 O O . PRO A 1 256 ? -3.440 36.726 13.097 1.00 81.94 256 PRO A O 1
ATOM 2007 N N . THR A 1 257 ? -3.161 34.901 14.362 1.00 90.00 257 THR A N 1
ATOM 2008 C CA . THR A 1 257 ? -2.285 35.559 15.332 1.00 90.00 257 THR A CA 1
ATOM 2009 C C . THR A 1 257 ? -0.910 35.848 14.703 1.00 90.00 257 THR A C 1
ATOM 2011 O O . THR A 1 257 ? -0.519 35.197 13.729 1.00 90.00 257 THR A O 1
ATOM 2014 N N . PRO A 1 258 ? -0.121 36.800 15.242 1.00 91.56 258 PRO A N 1
ATOM 2015 C CA . PRO A 1 258 ? 1.230 37.065 14.737 1.00 91.56 258 PRO A CA 1
ATOM 2016 C C . PRO A 1 258 ? 2.133 35.820 14.709 1.00 91.56 258 PRO A C 1
ATOM 2018 O O . PRO A 1 258 ? 2.925 35.658 13.785 1.00 91.56 258 PRO A O 1
ATOM 2021 N N . GLU A 1 259 ? 1.981 34.926 15.690 1.00 89.50 259 GLU A N 1
ATOM 2022 C CA . GLU A 1 259 ? 2.731 33.667 15.784 1.00 89.50 259 GLU A CA 1
ATOM 2023 C C . GLU A 1 259 ? 2.313 32.672 14.687 1.00 89.50 259 GLU A C 1
ATOM 2025 O O . GLU A 1 259 ? 3.164 32.046 14.053 1.00 89.50 259 GLU A O 1
ATOM 2030 N N . GLU A 1 260 ? 1.012 32.560 14.403 1.00 88.00 260 GLU A N 1
ATOM 2031 C CA . GLU A 1 260 ? 0.493 31.719 13.315 1.00 88.00 260 GLU A CA 1
ATOM 2032 C C . GLU A 1 260 ? 0.896 32.244 11.933 1.00 88.00 260 GLU A C 1
ATOM 2034 O O . GLU A 1 260 ? 1.183 31.450 11.035 1.00 88.00 260 GLU A O 1
ATOM 2039 N N . GLN A 1 261 ? 0.977 33.568 11.766 1.00 91.50 261 GLN A N 1
ATOM 2040 C CA . GLN A 1 261 ? 1.466 34.186 10.535 1.00 91.50 261 GLN A CA 1
ATOM 2041 C C . GLN A 1 261 ? 2.945 33.855 10.289 1.00 91.50 261 GLN A C 1
ATOM 2043 O O . GLN A 1 261 ? 3.308 33.447 9.186 1.00 91.50 261 GLN A O 1
ATOM 2048 N N . GLU A 1 262 ? 3.796 33.974 11.312 1.00 91.06 262 GLU A N 1
ATOM 2049 C CA . GLU A 1 262 ? 5.220 33.639 11.202 1.00 91.06 262 GLU A CA 1
ATOM 2050 C C . GLU A 1 262 ? 5.425 32.140 10.910 1.00 91.06 262 GLU A C 1
ATOM 2052 O O . GLU A 1 262 ? 6.228 31.766 10.046 1.00 91.06 262 GLU A O 1
ATOM 2057 N N . ALA A 1 263 ? 4.638 31.271 11.555 1.00 89.31 263 ALA A N 1
ATOM 2058 C CA . ALA A 1 263 ? 4.640 29.836 11.284 1.00 89.31 263 ALA A CA 1
ATOM 2059 C C . ALA A 1 263 ? 4.199 29.510 9.843 1.00 89.31 263 ALA A C 1
ATOM 2061 O O . ALA A 1 263 ? 4.824 28.669 9.183 1.00 89.31 263 ALA A O 1
ATOM 2062 N N . TYR A 1 264 ? 3.165 30.188 9.333 1.00 90.38 264 TYR A N 1
ATOM 2063 C CA . TYR A 1 264 ? 2.720 30.057 7.946 1.00 90.38 264 TYR A CA 1
ATOM 2064 C C . TYR A 1 264 ? 3.808 30.492 6.960 1.00 90.38 264 TYR A C 1
ATOM 2066 O O . TYR A 1 264 ? 4.107 29.744 6.030 1.00 90.38 264 TYR A O 1
ATOM 2074 N N . ASP A 1 265 ? 4.447 31.644 7.172 1.00 92.06 265 ASP A N 1
ATOM 2075 C CA . ASP A 1 265 ? 5.482 32.162 6.271 1.00 92.06 265 ASP A CA 1
ATOM 2076 C C . ASP A 1 265 ? 6.676 31.194 6.180 1.00 92.06 265 ASP A C 1
ATOM 2078 O O . ASP A 1 265 ? 7.175 30.888 5.088 1.00 92.06 265 ASP A O 1
ATOM 2082 N N . MET A 1 266 ? 7.090 30.623 7.318 1.00 91.88 266 MET A N 1
ATOM 2083 C CA . MET A 1 266 ? 8.112 29.575 7.370 1.00 91.88 266 MET A CA 1
ATOM 2084 C C . MET A 1 266 ? 7.686 28.298 6.631 1.00 91.88 266 MET A C 1
ATOM 2086 O O . MET A 1 266 ? 8.479 27.719 5.874 1.00 91.88 266 MET A O 1
ATOM 2090 N N . ALA A 1 267 ? 6.448 27.844 6.842 1.00 90.50 267 ALA A N 1
ATOM 2091 C CA . ALA A 1 267 ? 5.902 26.659 6.188 1.00 90.50 267 ALA A CA 1
ATOM 2092 C C . ALA A 1 267 ? 5.769 26.862 4.673 1.00 90.50 267 ALA A C 1
ATOM 2094 O O . ALA A 1 267 ? 6.119 25.970 3.898 1.00 90.50 267 ALA A O 1
ATOM 2095 N N . TYR A 1 268 ? 5.336 28.045 4.238 1.00 92.31 268 TYR A N 1
ATOM 2096 C CA . TYR A 1 268 ? 5.175 28.400 2.834 1.00 92.31 268 TYR A CA 1
ATOM 2097 C C . TYR A 1 268 ? 6.527 28.460 2.122 1.00 92.31 268 TYR A C 1
ATOM 2099 O O . TYR A 1 268 ? 6.698 27.842 1.071 1.00 92.31 268 TYR A O 1
ATOM 2107 N N . ALA A 1 269 ? 7.537 29.093 2.730 1.00 92.88 269 ALA A N 1
ATOM 2108 C CA . ALA A 1 269 ? 8.899 29.102 2.193 1.00 92.88 269 ALA A CA 1
ATOM 2109 C C . ALA A 1 269 ? 9.466 27.680 2.027 1.00 92.88 269 ALA A C 1
ATOM 2111 O O . ALA A 1 269 ? 10.126 27.372 1.030 1.00 92.88 269 ALA A O 1
ATOM 2112 N N . ARG A 1 270 ? 9.177 26.780 2.979 1.00 92.25 270 ARG A N 1
ATOM 2113 C CA . ARG A 1 270 ? 9.550 25.363 2.875 1.00 92.25 270 ARG A CA 1
ATOM 2114 C C . ARG A 1 270 ? 8.779 24.644 1.770 1.00 92.25 270 ARG A C 1
ATOM 2116 O O . ARG A 1 270 ? 9.374 23.860 1.031 1.00 92.25 270 ARG A O 1
ATOM 2123 N N . TRP A 1 271 ? 7.479 24.907 1.658 1.00 94.06 271 TRP A N 1
ATOM 2124 C CA . TRP A 1 271 ? 6.618 24.329 0.634 1.00 94.06 271 TRP A CA 1
ATOM 2125 C C . TRP A 1 271 ? 7.088 24.695 -0.773 1.00 94.06 271 TRP A C 1
ATOM 2127 O O . TRP A 1 271 ? 7.208 23.787 -1.584 1.00 94.06 271 TRP A O 1
ATOM 2137 N N . VAL A 1 272 ? 7.455 25.954 -1.047 1.00 93.75 272 VAL A N 1
ATOM 2138 C CA . VAL A 1 272 ? 7.963 26.377 -2.370 1.00 93.75 272 VAL A CA 1
ATOM 2139 C C . VAL A 1 272 ? 9.167 25.531 -2.801 1.00 93.75 272 VAL A C 1
ATOM 2141 O O . VAL A 1 272 ? 9.198 25.004 -3.911 1.00 93.75 272 VAL A O 1
ATOM 2144 N N . ILE A 1 273 ? 10.133 25.322 -1.899 1.00 91.81 273 ILE A N 1
ATOM 2145 C CA . ILE A 1 273 ? 11.318 24.492 -2.168 1.00 91.81 273 ILE A CA 1
ATOM 2146 C C . ILE A 1 273 ? 10.919 23.034 -2.439 1.00 91.81 273 ILE A C 1
ATOM 2148 O O . ILE A 1 273 ? 11.407 22.415 -3.388 1.00 91.81 273 ILE A O 1
ATOM 2152 N N . ASN A 1 274 ? 10.037 22.477 -1.606 1.00 92.06 274 ASN A N 1
ATOM 2153 C CA . ASN A 1 274 ? 9.586 21.092 -1.730 1.00 92.06 274 ASN A CA 1
ATOM 2154 C C . ASN A 1 274 ? 8.750 20.869 -2.997 1.00 92.06 274 ASN A C 1
ATOM 2156 O O . ASN A 1 274 ? 8.887 19.832 -3.641 1.00 92.06 274 ASN A O 1
ATOM 2160 N N . TYR A 1 275 ? 7.914 21.836 -3.366 1.00 92.56 275 TYR A N 1
ATOM 2161 C CA . TYR A 1 275 ? 7.091 21.820 -4.566 1.00 92.56 275 TYR A CA 1
ATOM 2162 C C . TYR A 1 275 ? 7.970 21.833 -5.818 1.00 92.56 275 TYR A C 1
ATOM 2164 O O . TYR A 1 275 ? 7.841 20.948 -6.661 1.00 92.56 275 TYR A O 1
ATOM 2172 N N . ASP A 1 276 ? 8.942 22.745 -5.901 1.00 91.56 276 ASP A N 1
ATOM 2173 C CA . ASP A 1 276 ? 9.890 22.799 -7.019 1.00 91.56 276 ASP A CA 1
ATOM 2174 C C . ASP A 1 276 ? 10.716 21.511 -7.147 1.00 91.56 276 ASP A C 1
ATOM 2176 O O . ASP A 1 276 ? 10.996 21.042 -8.257 1.00 91.56 276 ASP A O 1
ATOM 2180 N N . ALA A 1 277 ? 11.118 20.922 -6.017 1.00 91.56 277 ALA A N 1
ATOM 2181 C CA . ALA A 1 277 ? 11.805 19.635 -6.000 1.00 91.56 277 ALA A CA 1
ATOM 2182 C C . ALA A 1 277 ? 10.889 18.496 -6.480 1.00 91.56 277 ALA A C 1
ATOM 2184 O O . ALA A 1 277 ? 11.322 17.674 -7.290 1.00 91.56 277 ALA A O 1
ATOM 2185 N N . ALA A 1 278 ? 9.628 18.471 -6.037 1.00 89.56 278 ALA A N 1
ATOM 2186 C CA . ALA A 1 278 ? 8.638 17.477 -6.440 1.00 89.56 278 ALA A CA 1
ATOM 2187 C C . ALA A 1 278 ? 8.325 17.565 -7.940 1.00 89.56 278 ALA A C 1
ATOM 2189 O O . ALA A 1 278 ? 8.378 16.549 -8.627 1.00 89.56 278 ALA A O 1
ATOM 2190 N N . VAL A 1 279 ? 8.123 18.771 -8.481 1.00 87.62 279 VAL A N 1
ATOM 2191 C CA . VAL A 1 279 ? 7.893 18.990 -9.920 1.00 87.62 279 VAL A CA 1
ATOM 2192 C C . VAL A 1 279 ? 9.058 18.469 -10.769 1.00 87.62 279 VAL A C 1
ATOM 2194 O O . VAL A 1 279 ? 8.836 17.851 -11.806 1.00 87.62 279 VAL A O 1
ATOM 2197 N N . LYS A 1 280 ? 10.309 18.644 -10.322 1.00 87.38 280 LYS A N 1
ATOM 2198 C CA . LYS A 1 280 ? 11.498 18.104 -11.016 1.00 87.38 280 LYS A CA 1
ATOM 2199 C C . LYS A 1 280 ? 11.654 16.585 -10.862 1.00 87.38 280 LYS A C 1
ATOM 2201 O O . LYS A 1 280 ? 12.231 15.920 -11.731 1.00 87.38 280 LYS A O 1
ATOM 2206 N N . ALA A 1 281 ? 11.201 16.033 -9.740 1.00 87.56 281 ALA A N 1
ATOM 2207 C CA . ALA A 1 281 ? 11.262 14.604 -9.451 1.00 87.56 281 ALA A CA 1
ATOM 2208 C C . ALA A 1 281 ? 10.143 13.808 -10.136 1.00 87.56 281 ALA A C 1
ATOM 2210 O O . ALA A 1 281 ? 10.330 12.613 -10.374 1.00 87.56 281 ALA A O 1
ATOM 2211 N N . LEU A 1 282 ? 9.027 14.460 -10.488 1.00 87.00 282 LEU A N 1
ATOM 2212 C CA . LEU A 1 282 ? 7.907 13.835 -11.181 1.00 87.00 282 LEU A CA 1
ATOM 2213 C C . LEU A 1 282 ? 8.374 13.116 -12.447 1.00 87.00 282 LEU A C 1
ATOM 2215 O O . LEU A 1 282 ? 9.255 13.563 -13.194 1.00 87.00 282 LEU A O 1
ATOM 2219 N N . ARG A 1 283 ? 7.785 11.945 -12.657 1.00 85.56 283 ARG A N 1
ATOM 2220 C CA . ARG A 1 283 ? 7.975 11.133 -13.853 1.00 85.56 283 ARG A CA 1
ATOM 2221 C C . ARG A 1 283 ? 6.614 10.928 -14.503 1.00 85.56 283 ARG A C 1
ATOM 2223 O O . ARG A 1 283 ? 5.645 10.715 -13.771 1.00 85.56 283 ARG A O 1
ATOM 2230 N N . PRO A 1 284 ? 6.528 11.008 -15.838 1.00 84.75 284 PRO A N 1
ATOM 2231 C CA . PRO A 1 284 ? 5.277 10.784 -16.542 1.00 84.75 284 PRO A CA 1
ATOM 2232 C C . PRO A 1 284 ? 4.801 9.345 -16.326 1.00 84.75 284 PRO A C 1
ATOM 2234 O O . PRO A 1 284 ? 5.592 8.397 -16.355 1.00 84.75 284 PRO A O 1
ATOM 2237 N N . VAL A 1 285 ? 3.499 9.180 -16.103 1.00 87.12 285 VAL A N 1
ATOM 2238 C CA . VAL A 1 285 ? 2.859 7.865 -16.010 1.00 87.12 285 VAL A CA 1
ATOM 2239 C C . VAL A 1 285 ? 2.209 7.540 -17.348 1.00 87.12 285 VAL A C 1
ATOM 2241 O O . VAL A 1 285 ? 1.413 8.316 -17.877 1.00 87.12 285 VAL A O 1
ATOM 2244 N N . LYS A 1 286 ? 2.544 6.362 -17.881 1.00 84.56 286 LYS A N 1
ATOM 2245 C CA . LYS A 1 286 ? 2.028 5.865 -19.163 1.00 84.56 286 LYS A CA 1
ATOM 2246 C C . LYS A 1 286 ? 0.536 5.553 -19.085 1.00 84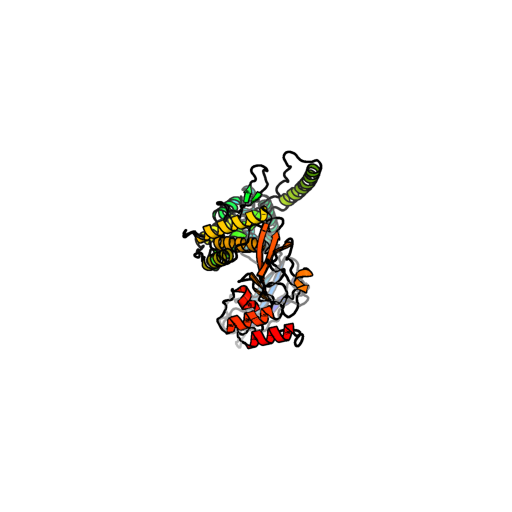.56 286 LYS A C 1
ATOM 2248 O O . LYS A 1 286 ? 0.087 4.947 -18.106 1.00 84.56 286 LYS A O 1
ATOM 2253 N N . ALA A 1 287 ? -0.198 5.837 -20.160 1.00 83.88 287 ALA A N 1
ATOM 2254 C CA . ALA A 1 287 ? -1.642 5.608 -20.227 1.00 83.88 287 ALA A CA 1
ATOM 2255 C C . ALA A 1 287 ? -2.013 4.136 -19.996 1.00 83.88 287 ALA A C 1
ATOM 2257 O O . ALA A 1 287 ? -2.963 3.819 -19.281 1.00 83.88 287 ALA A O 1
ATOM 2258 N N . ILE A 1 288 ? -1.222 3.215 -20.559 1.00 84.75 288 ILE A N 1
ATOM 2259 C CA . ILE A 1 288 ? -1.458 1.772 -20.429 1.00 84.75 288 ILE A CA 1
ATOM 2260 C C . ILE A 1 288 ? -1.314 1.278 -18.987 1.00 84.75 288 ILE A C 1
ATOM 2262 O O . ILE A 1 288 ? -2.046 0.382 -18.575 1.00 84.75 288 ILE A O 1
ATOM 2266 N N . SER A 1 289 ? -0.409 1.875 -18.206 1.00 89.25 289 SER A N 1
ATOM 2267 C CA . SER A 1 289 ? -0.209 1.515 -16.801 1.00 89.25 289 SER A CA 1
ATOM 2268 C C . SER A 1 289 ? -1.416 1.916 -15.958 1.00 89.25 289 SER A C 1
ATOM 2270 O O . SER A 1 289 ? -1.868 1.122 -15.136 1.00 89.25 289 SER A O 1
ATOM 2272 N N . VAL A 1 290 ? -1.963 3.113 -16.203 1.00 91.44 290 VAL A N 1
ATOM 2273 C CA . VAL A 1 290 ? -3.187 3.598 -15.546 1.00 91.44 290 VAL A CA 1
ATOM 2274 C C . VAL A 1 290 ? -4.369 2.703 -15.912 1.00 91.44 290 VAL A C 1
ATOM 2276 O O . VAL A 1 290 ? -5.006 2.144 -15.024 1.00 91.44 290 VAL A O 1
ATOM 2279 N N . ALA A 1 291 ? -4.600 2.474 -17.209 1.00 90.25 291 ALA A N 1
ATOM 2280 C CA . ALA A 1 291 ? -5.707 1.644 -17.685 1.00 90.25 291 ALA A CA 1
ATOM 2281 C C . ALA A 1 291 ? -5.625 0.194 -17.173 1.00 90.25 291 ALA A C 1
ATOM 2283 O O . ALA A 1 291 ? -6.639 -0.408 -16.820 1.00 90.25 291 ALA A O 1
ATOM 2284 N N . TYR A 1 292 ? -4.418 -0.376 -17.108 1.00 93.19 292 TYR A N 1
ATOM 2285 C CA . TYR A 1 292 ? -4.208 -1.711 -16.557 1.00 93.19 292 TYR A CA 1
ATOM 2286 C C . TYR A 1 292 ? -4.498 -1.759 -15.052 1.00 93.19 292 TYR A C 1
ATOM 2288 O O . TYR A 1 292 ? -5.195 -2.669 -14.603 1.00 93.19 292 TYR A O 1
ATOM 2296 N N . ALA A 1 293 ? -4.002 -0.788 -14.279 1.00 96.00 293 ALA A N 1
ATOM 2297 C CA . ALA A 1 293 ? -4.257 -0.713 -12.842 1.00 96.00 293 ALA A CA 1
ATOM 2298 C C . ALA A 1 293 ? -5.752 -0.536 -12.534 1.00 96.00 293 ALA A C 1
ATOM 2300 O O . ALA A 1 293 ? -6.278 -1.225 -11.663 1.00 96.00 293 ALA A O 1
ATOM 2301 N N . GLU A 1 294 ? -6.448 0.313 -13.291 1.00 95.25 294 GLU A N 1
ATOM 2302 C CA . GLU A 1 294 ? -7.892 0.527 -13.163 1.00 95.25 294 GLU A CA 1
ATOM 2303 C C . GLU A 1 294 ? -8.687 -0.748 -13.486 1.00 95.25 294 GLU A C 1
ATOM 2305 O O . GLU A 1 294 ? -9.536 -1.172 -12.704 1.00 95.25 294 GLU A O 1
ATOM 2310 N N . ASN A 1 295 ? -8.361 -1.425 -14.594 1.00 95.75 295 ASN A N 1
ATOM 2311 C CA . ASN A 1 295 ? -9.001 -2.688 -14.967 1.00 95.75 295 ASN A CA 1
ATOM 2312 C C . ASN A 1 295 ? -8.807 -3.763 -13.888 1.00 95.75 295 ASN A C 1
ATOM 2314 O O . ASN A 1 295 ? -9.767 -4.420 -13.482 1.00 95.75 295 ASN A O 1
ATOM 2318 N N . ARG A 1 296 ? -7.571 -3.924 -13.395 1.00 96.50 296 ARG A N 1
ATOM 2319 C CA . ARG A 1 296 ? -7.256 -4.868 -12.318 1.00 96.50 296 ARG A CA 1
ATOM 2320 C C . ARG A 1 296 ? -8.050 -4.535 -11.062 1.00 96.50 296 ARG A C 1
ATOM 2322 O O . ARG A 1 296 ? -8.701 -5.429 -10.531 1.00 96.50 296 ARG A O 1
ATOM 2329 N N . LEU A 1 297 ? -8.042 -3.279 -10.619 1.00 96.69 297 LEU A N 1
ATOM 2330 C CA . LEU A 1 297 ? -8.795 -2.847 -9.446 1.00 96.69 297 LEU A CA 1
ATOM 2331 C C . LEU A 1 297 ? -10.278 -3.218 -9.579 1.00 96.69 297 LEU A C 1
ATOM 2333 O O . LEU A 1 297 ? -10.786 -3.946 -8.730 1.00 96.69 297 LEU A O 1
ATOM 2337 N N . ASN A 1 298 ? -10.926 -2.834 -10.681 1.00 95.31 298 ASN A N 1
ATOM 2338 C CA . ASN A 1 298 ? -12.342 -3.128 -10.930 1.00 95.31 298 ASN A CA 1
ATOM 2339 C C . ASN A 1 298 ? -12.627 -4.639 -10.946 1.00 95.31 298 ASN A C 1
ATOM 2341 O O . ASN A 1 298 ? -13.545 -5.109 -10.280 1.00 95.31 298 ASN A O 1
ATOM 2345 N N . LEU A 1 299 ? -11.779 -5.431 -11.611 1.00 95.88 299 LEU A N 1
ATOM 2346 C CA . LEU A 1 299 ? -11.928 -6.886 -11.662 1.00 95.88 299 LEU A CA 1
ATOM 2347 C C . LEU A 1 299 ? -11.890 -7.538 -10.272 1.00 95.88 299 LEU A C 1
ATOM 2349 O O . LEU A 1 299 ? -12.612 -8.506 -10.029 1.00 95.88 299 LEU A O 1
ATOM 2353 N N . TYR A 1 300 ? -11.007 -7.082 -9.379 1.00 95.25 300 TYR A N 1
ATOM 2354 C CA . TYR A 1 300 ? -10.911 -7.656 -8.032 1.00 95.25 300 TYR A CA 1
ATOM 2355 C C . TYR A 1 300 ? -11.939 -7.082 -7.066 1.00 95.25 300 TYR A C 1
ATOM 2357 O O . TYR A 1 300 ? -12.359 -7.813 -6.170 1.00 95.25 300 TYR A O 1
ATOM 2365 N N . THR A 1 301 ? -12.392 -5.848 -7.281 1.00 94.50 301 THR A N 1
ATOM 2366 C CA . THR A 1 301 ? -13.575 -5.289 -6.620 1.00 94.50 301 THR A CA 1
ATOM 2367 C C . THR A 1 301 ? -14.803 -6.156 -6.892 1.00 94.50 301 THR A C 1
ATOM 2369 O O . THR A 1 301 ? -15.438 -6.619 -5.947 1.00 94.50 301 THR A O 1
ATOM 2372 N N . ASP A 1 302 ? -15.075 -6.488 -8.158 1.00 93.94 302 ASP A N 1
ATOM 2373 C CA . ASP A 1 302 ? -16.223 -7.322 -8.555 1.00 93.94 302 ASP A CA 1
ATOM 2374 C C . ASP A 1 302 ? -16.155 -8.755 -7.998 1.00 93.94 302 ASP A C 1
ATOM 2376 O O . ASP A 1 302 ? -17.154 -9.471 -7.931 1.00 93.94 302 ASP A O 1
ATOM 2380 N N . ARG A 1 303 ? -14.960 -9.199 -7.593 1.00 95.19 303 ARG A N 1
ATOM 2381 C CA . ARG A 1 303 ? -14.706 -10.527 -7.014 1.00 95.19 303 ARG A CA 1
ATOM 2382 C C . ARG A 1 303 ? -14.717 -10.539 -5.488 1.00 95.19 303 ARG A C 1
ATOM 2384 O O . ARG A 1 303 ? -14.434 -11.587 -4.902 1.00 95.19 303 ARG A O 1
ATOM 2391 N N . LEU A 1 304 ? -14.997 -9.415 -4.831 1.00 94.12 304 LEU A N 1
ATOM 2392 C CA . LEU A 1 304 ? -15.113 -9.371 -3.379 1.00 94.12 304 LEU A CA 1
ATOM 2393 C C . LEU A 1 304 ? -16.310 -10.205 -2.916 1.00 94.12 304 LEU A C 1
ATOM 2395 O O . LEU A 1 304 ? -17.459 -9.921 -3.242 1.00 94.12 304 LEU A O 1
ATOM 2399 N N . VAL A 1 305 ? -16.036 -11.227 -2.105 1.00 94.69 305 VAL A N 1
ATOM 2400 C CA . VAL A 1 305 ? -17.074 -12.069 -1.502 1.00 94.69 305 VAL A CA 1
ATOM 2401 C C . VAL A 1 305 ? -17.279 -11.634 -0.058 1.00 94.69 305 VAL A C 1
ATOM 2403 O O . VAL A 1 305 ? -16.349 -11.731 0.746 1.00 94.69 305 VAL A O 1
ATOM 2406 N N . ARG A 1 306 ? -18.483 -11.143 0.258 1.00 93.19 306 ARG A N 1
ATOM 2407 C CA . ARG A 1 306 ? -18.860 -10.710 1.611 1.00 93.19 306 ARG A CA 1
ATOM 2408 C C . ARG A 1 306 ? -19.025 -11.896 2.560 1.00 93.19 306 ARG A C 1
ATOM 2410 O O . ARG A 1 306 ? -19.502 -12.957 2.159 1.00 93.19 306 ARG A O 1
ATOM 2417 N N . VAL A 1 307 ? -18.658 -11.681 3.819 1.00 93.50 307 VAL A N 1
ATOM 2418 C CA . VAL A 1 307 ? -18.897 -12.601 4.938 1.00 93.50 307 VAL A CA 1
ATOM 2419 C C . VAL A 1 307 ? -20.016 -12.014 5.808 1.00 93.50 307 VAL A C 1
ATOM 2421 O O . VAL A 1 307 ? -19.983 -10.814 6.079 1.00 93.50 307 VAL A O 1
ATOM 2424 N N . PRO A 1 308 ? -21.019 -12.809 6.227 1.00 93.56 308 PRO A N 1
ATOM 2425 C CA . PRO A 1 308 ? -22.071 -12.321 7.115 1.00 93.56 308 PRO A CA 1
ATOM 2426 C C . PRO A 1 308 ? -21.502 -11.940 8.488 1.00 93.56 308 PRO A C 1
ATOM 2428 O O . PRO A 1 308 ? -20.653 -12.650 9.029 1.00 93.56 308 PRO A O 1
ATOM 2431 N N . ALA A 1 309 ? -21.994 -10.842 9.063 1.00 95.69 309 ALA A N 1
ATOM 2432 C CA . ALA A 1 309 ? -21.560 -10.387 10.379 1.00 95.69 309 ALA A CA 1
ATOM 2433 C C . ALA A 1 309 ? -22.071 -11.299 11.512 1.00 95.69 309 ALA A C 1
ATOM 2435 O O . ALA A 1 309 ? -23.235 -11.704 11.537 1.00 95.69 309 ALA A O 1
ATOM 2436 N N . VAL A 1 310 ? -21.202 -11.574 12.484 1.00 95.56 310 VAL A N 1
ATOM 2437 C CA . VAL A 1 310 ? -21.472 -12.356 13.697 1.00 95.56 310 VAL A CA 1
ATOM 2438 C C . VAL A 1 310 ? -21.548 -11.415 14.897 1.00 95.56 310 VAL A C 1
ATOM 2440 O O . VAL A 1 310 ? -20.589 -10.696 15.190 1.00 95.56 310 VAL A O 1
ATOM 2443 N N . LYS A 1 311 ? -22.685 -11.437 15.606 1.00 96.62 311 LYS A N 1
ATOM 2444 C CA . LYS A 1 311 ? -23.009 -10.491 16.691 1.00 96.62 311 LYS A CA 1
ATOM 2445 C C . LYS A 1 311 ? -22.820 -11.048 18.106 1.00 96.62 311 LYS A C 1
ATOM 2447 O O . LYS A 1 311 ? -22.869 -10.275 19.054 1.00 96.62 311 LYS A O 1
ATOM 2452 N N . ASP A 1 312 ? -22.548 -12.342 18.263 1.00 96.38 312 ASP A N 1
ATOM 2453 C CA . ASP A 1 312 ? -22.538 -13.023 19.570 1.00 96.38 312 ASP A CA 1
ATOM 2454 C C . ASP A 1 312 ? -21.636 -12.327 20.599 1.00 96.38 312 ASP A C 1
ATOM 2456 O O . ASP A 1 312 ? -22.083 -11.950 21.677 1.00 96.38 312 ASP A O 1
ATOM 2460 N N . ARG A 1 313 ? -20.389 -12.030 20.218 1.00 94.94 313 ARG A N 1
ATOM 2461 C CA . ARG A 1 313 ? -19.419 -11.328 21.077 1.00 94.94 313 ARG A CA 1
ATOM 2462 C C . ARG A 1 313 ? -19.856 -9.913 21.460 1.00 94.94 313 ARG A C 1
ATOM 2464 O O . ARG A 1 313 ? -19.521 -9.450 22.547 1.00 94.94 313 ARG A O 1
ATOM 2471 N N . LEU A 1 314 ? -20.539 -9.204 20.558 1.00 97.44 314 LEU A N 1
ATOM 2472 C CA . LEU A 1 314 ? -21.075 -7.873 20.846 1.00 97.44 314 LEU A CA 1
ATOM 2473 C C . LEU A 1 314 ? -22.203 -7.988 21.875 1.00 97.44 314 LEU A C 1
ATOM 2475 O O . LEU A 1 314 ? -22.185 -7.275 22.870 1.00 97.44 314 LEU A O 1
ATOM 2479 N N . ASN A 1 315 ? -23.121 -8.935 21.680 1.00 97.31 315 ASN A N 1
ATOM 2480 C CA . ASN A 1 315 ? -24.244 -9.168 22.586 1.00 97.31 315 ASN A CA 1
ATOM 2481 C C . ASN A 1 315 ? -23.781 -9.607 23.984 1.00 97.31 315 ASN A C 1
ATOM 2483 O O . ASN A 1 315 ? -24.283 -9.096 24.978 1.00 97.31 315 ASN A O 1
ATOM 2487 N N . GLU A 1 316 ? -22.779 -10.488 24.071 1.00 95.38 316 GLU A N 1
ATOM 2488 C CA . GLU A 1 316 ? -22.130 -10.860 25.339 1.00 95.38 316 GLU A CA 1
ATOM 2489 C C . GLU A 1 316 ? -21.519 -9.642 26.046 1.00 95.38 316 GLU A C 1
ATOM 2491 O O . GLU A 1 316 ? -21.621 -9.504 27.263 1.00 95.38 316 GLU A O 1
ATOM 2496 N N . THR A 1 317 ? -20.891 -8.745 25.281 1.00 93.00 317 THR A N 1
ATOM 2497 C CA . THR A 1 317 ? -20.277 -7.523 25.816 1.00 93.00 317 THR A CA 1
ATOM 2498 C C . THR A 1 317 ? -21.337 -6.553 26.332 1.00 93.00 317 THR A C 1
ATOM 2500 O O . THR A 1 317 ? -21.167 -6.006 27.417 1.00 93.00 317 THR A O 1
ATOM 2503 N N . ILE A 1 318 ? -22.433 -6.362 25.593 1.00 94.62 318 ILE A N 1
ATOM 2504 C CA . ILE A 1 318 ? -23.559 -5.524 26.027 1.00 94.62 318 ILE A CA 1
ATOM 2505 C C . ILE A 1 318 ? -24.137 -6.072 27.335 1.00 94.62 318 ILE A C 1
ATOM 2507 O O . ILE A 1 318 ? -24.198 -5.333 28.310 1.00 94.62 318 ILE A O 1
ATOM 2511 N N . ALA A 1 319 ? -24.437 -7.374 27.402 1.00 92.94 319 ALA A N 1
ATOM 2512 C CA . ALA A 1 319 ? -24.969 -8.001 28.613 1.00 92.94 319 ALA A CA 1
ATOM 2513 C C . ALA A 1 319 ? -24.010 -7.884 29.814 1.00 92.94 319 ALA A C 1
ATOM 2515 O O . ALA A 1 319 ? -24.439 -7.655 30.944 1.00 92.94 319 ALA A O 1
ATOM 2516 N N . LEU A 1 320 ? -22.696 -8.010 29.584 1.00 87.19 320 LEU A N 1
ATOM 2517 C CA . LEU A 1 320 ? -21.684 -7.806 30.623 1.00 87.19 320 LEU A CA 1
ATOM 2518 C C . LEU A 1 320 ? -21.687 -6.365 31.147 1.00 87.19 320 LEU A C 1
ATOM 2520 O O . LEU A 1 320 ? -21.596 -6.157 32.357 1.00 87.19 320 LEU A O 1
ATOM 2524 N N . VAL A 1 321 ? -21.754 -5.385 30.242 1.00 86.12 321 VAL A N 1
ATOM 2525 C CA . VAL A 1 321 ? -21.785 -3.963 30.600 1.00 86.12 321 VAL A CA 1
ATOM 2526 C C . VAL A 1 321 ? -23.084 -3.625 31.326 1.00 86.12 321 VAL A C 1
ATOM 2528 O O . VAL A 1 321 ? -23.019 -2.953 32.345 1.00 86.12 321 VAL A O 1
ATOM 2531 N N . GLU A 1 322 ? -24.233 -4.129 30.879 1.00 85.38 322 GLU A N 1
ATOM 2532 C CA . GLU A 1 322 ? -25.526 -3.961 31.560 1.00 85.38 322 GLU A CA 1
ATOM 2533 C C . GLU A 1 322 ? -25.504 -4.560 32.975 1.00 85.38 322 GLU A C 1
ATOM 2535 O O . GLU A 1 322 ? -25.939 -3.919 33.929 1.00 85.38 322 GLU A O 1
ATOM 2540 N N . GLY A 1 323 ? -24.928 -5.756 33.143 1.00 77.06 323 GLY A N 1
ATOM 2541 C CA . GLY A 1 323 ? -24.789 -6.399 34.454 1.00 77.06 323 GLY A CA 1
ATOM 2542 C C . GLY A 1 323 ? -23.798 -5.706 35.398 1.00 77.06 323 GLY A C 1
ATOM 2543 O O . GLY A 1 323 ? -23.834 -5.939 36.604 1.00 77.06 323 GLY A O 1
ATOM 2544 N N . LYS A 1 324 ? -22.906 -4.861 34.868 1.00 74.94 324 LYS A N 1
ATOM 2545 C CA . LYS A 1 324 ? -21.885 -4.107 35.618 1.00 74.94 324 LYS A CA 1
ATOM 2546 C C . LYS A 1 324 ? -21.917 -2.628 35.247 1.00 74.94 324 LYS A C 1
ATOM 2548 O O . LYS A 1 324 ? -20.863 -2.020 35.021 1.00 74.94 324 LYS A O 1
ATOM 2553 N N . MET A 1 325 ? -23.128 -2.088 35.118 1.00 66.00 325 MET A N 1
ATOM 2554 C CA . MET A 1 325 ? -23.338 -0.769 34.538 1.00 66.00 325 MET A CA 1
ATOM 2555 C C . MET A 1 325 ? -22.507 0.267 35.302 1.00 66.00 325 MET A C 1
ATOM 2557 O O . MET A 1 325 ? -22.618 0.343 36.530 1.00 66.00 325 MET A O 1
ATOM 2561 N N . PRO A 1 326 ? -21.632 1.027 34.618 1.00 62.44 326 PRO A N 1
ATOM 2562 C CA . PRO A 1 326 ? -20.886 2.073 35.289 1.00 62.44 326 PRO A CA 1
ATOM 2563 C C . PRO A 1 326 ? -21.891 3.102 35.809 1.00 62.44 326 PRO A C 1
ATOM 2565 O O . PRO A 1 326 ? -22.856 3.442 35.124 1.00 62.44 326 PRO A O 1
ATOM 2568 N N . LEU A 1 327 ? -21.688 3.580 37.031 1.00 56.09 327 LEU A N 1
ATOM 2569 C CA . LEU A 1 327 ? -22.489 4.671 37.571 1.00 56.09 327 LEU A CA 1
ATOM 2570 C C . LEU A 1 327 ? -21.984 5.986 36.962 1.00 56.09 327 LEU A C 1
ATOM 2572 O O . LEU A 1 327 ? -20.780 6.163 36.777 1.00 56.09 327 LEU A O 1
ATOM 2576 N N . ALA A 1 328 ? -22.895 6.911 36.653 1.00 52.59 328 ALA A N 1
ATOM 2577 C CA . ALA A 1 328 ? -22.539 8.217 36.084 1.00 52.59 328 ALA A CA 1
ATOM 2578 C C . ALA A 1 328 ? -21.620 9.046 37.001 1.00 52.59 328 ALA A C 1
ATOM 2580 O O . ALA A 1 328 ? -20.845 9.881 36.535 1.00 52.59 328 ALA A O 1
ATOM 2581 N N . HIS A 1 329 ? -21.681 8.783 38.304 1.00 45.78 329 HIS A N 1
ATOM 2582 C CA . HIS A 1 329 ? -21.009 9.543 39.348 1.00 45.78 329 HIS A CA 1
ATOM 2583 C C . HIS A 1 329 ? -19.638 8.911 39.640 1.00 45.78 329 HIS A C 1
ATOM 2585 O O . HIS A 1 329 ? -19.553 7.749 40.033 1.00 45.78 329 HIS A O 1
ATOM 2591 N N . GLY A 1 330 ? -18.562 9.663 39.368 1.00 49.94 330 GLY A N 1
ATOM 2592 C CA . GLY A 1 330 ? -17.166 9.187 39.399 1.00 49.94 330 GLY A CA 1
ATOM 2593 C C . GLY A 1 330 ? -16.390 9.383 38.085 1.00 49.94 330 GLY A C 1
ATOM 2594 O O . GLY A 1 330 ? -15.191 9.101 38.014 1.00 49.94 330 GLY A O 1
ATOM 2595 N N . CYS A 1 331 ? -17.046 9.901 37.041 1.00 58.19 331 CYS A N 1
ATOM 2596 C CA . CYS A 1 331 ? -16.423 10.272 35.772 1.00 58.19 331 CYS A CA 1
ATOM 2597 C C . CYS A 1 331 ? -16.810 11.702 35.363 1.00 58.19 331 CYS A C 1
ATOM 2599 O O . CYS A 1 331 ? -17.852 12.218 35.762 1.00 58.19 331 CYS A O 1
ATOM 2601 N N . SER A 1 332 ? -15.967 12.380 34.581 1.00 69.75 332 SER A N 1
ATOM 2602 C CA . SER A 1 332 ? -16.328 13.699 34.046 1.00 69.75 332 SER A CA 1
ATOM 2603 C C . SER A 1 332 ? -17.518 13.582 33.088 1.00 69.75 332 SER A C 1
ATOM 2605 O O . SER A 1 332 ? -17.646 12.588 32.370 1.00 69.75 332 SER A O 1
ATOM 2607 N N . ALA A 1 333 ? -18.342 14.631 32.992 1.00 76.56 333 ALA A N 1
ATOM 2608 C CA . ALA A 1 333 ? -19.482 14.674 32.069 1.00 76.56 333 ALA A CA 1
ATOM 2609 C C . ALA A 1 333 ? -19.097 14.310 30.618 1.00 76.56 333 ALA A C 1
ATOM 2611 O O . ALA A 1 333 ? -19.848 13.641 29.912 1.00 76.56 333 ALA A O 1
ATOM 2612 N N . ALA A 1 334 ? -17.887 14.683 30.187 1.00 80.94 334 ALA A N 1
ATOM 2613 C CA . ALA A 1 334 ? -17.360 14.337 28.870 1.00 80.94 334 ALA A CA 1
ATOM 2614 C C . ALA A 1 334 ? -17.016 12.841 28.717 1.00 80.94 334 ALA A C 1
ATOM 2616 O O . ALA A 1 334 ? -17.158 12.288 27.627 1.00 80.94 334 ALA A O 1
ATOM 2617 N N . GLN A 1 335 ? -16.549 12.175 29.778 1.00 81.00 335 GLN A N 1
ATOM 2618 C CA . GLN A 1 335 ? -16.303 10.727 29.772 1.00 81.00 335 GLN A CA 1
ATOM 2619 C C . GLN A 1 335 ? -17.621 9.954 29.753 1.00 81.00 335 GLN A C 1
ATOM 2621 O O . GLN A 1 335 ? -17.764 9.034 28.948 1.00 81.00 335 GLN A O 1
ATOM 2626 N N . TRP A 1 336 ? -18.593 10.379 30.565 1.00 83.12 336 TRP A N 1
ATOM 2627 C CA . TRP A 1 336 ? -19.922 9.776 30.588 1.00 83.12 336 TRP A CA 1
ATOM 2628 C C . TRP A 1 336 ? -20.614 9.857 29.226 1.00 83.12 336 TRP A C 1
ATOM 2630 O O . TRP A 1 336 ? -21.045 8.838 28.694 1.00 83.12 336 TRP A O 1
ATOM 2640 N N . ALA A 1 337 ? -20.625 11.040 28.605 1.00 87.50 337 ALA A N 1
ATOM 2641 C CA . ALA A 1 337 ? -21.229 11.238 27.288 1.00 87.50 337 ALA A CA 1
ATOM 2642 C C . ALA A 1 337 ? -20.600 10.337 26.207 1.00 87.50 337 ALA A C 1
ATOM 2644 O O . ALA A 1 337 ? -21.298 9.829 25.330 1.00 87.50 337 ALA A O 1
ATOM 2645 N N . LYS A 1 338 ? -19.283 10.090 26.272 1.00 89.25 338 LYS A N 1
ATOM 2646 C CA . LYS A 1 338 ? -18.601 9.159 25.356 1.00 89.25 338 LYS A CA 1
ATOM 2647 C C . LYS A 1 338 ? -19.036 7.711 25.570 1.00 89.25 338 LYS A C 1
ATOM 2649 O O . LYS A 1 338 ? -19.215 6.998 24.585 1.00 89.25 338 LYS A O 1
ATOM 2654 N N . PHE A 1 339 ? -19.192 7.286 26.824 1.00 89.75 339 PHE A N 1
ATOM 2655 C CA . PHE A 1 339 ? -19.694 5.953 27.152 1.00 89.75 339 PHE A CA 1
ATOM 2656 C C . PHE A 1 339 ? -21.144 5.771 26.697 1.00 89.75 339 PHE A C 1
ATOM 2658 O O . PHE A 1 339 ? -21.435 4.810 25.992 1.00 89.75 339 PHE A O 1
ATOM 2665 N N . GLU A 1 340 ? -22.032 6.710 27.025 1.00 91.31 340 GLU A N 1
ATOM 2666 C CA . GLU A 1 340 ? -23.446 6.654 26.640 1.00 91.31 340 GLU A CA 1
ATOM 2667 C C . GLU A 1 340 ? -23.607 6.574 25.117 1.00 91.31 340 GLU A C 1
ATOM 2669 O O . GLU A 1 340 ? -24.349 5.740 24.595 1.00 91.31 340 GLU A O 1
ATOM 2674 N N . ARG A 1 341 ? -22.833 7.379 24.384 1.00 94.19 341 ARG A N 1
ATOM 2675 C CA . ARG A 1 341 ? -22.796 7.337 22.922 1.00 94.19 341 ARG A CA 1
ATOM 2676 C C . ARG A 1 341 ? -22.322 5.983 22.383 1.00 94.19 341 ARG A C 1
ATOM 2678 O O . ARG A 1 341 ? -22.973 5.423 21.503 1.00 94.19 341 ARG A O 1
ATOM 2685 N N . ALA A 1 342 ? -21.241 5.426 22.934 1.00 94.69 342 ALA A N 1
ATOM 2686 C CA . ALA A 1 342 ? -20.726 4.116 22.530 1.00 94.69 342 ALA A CA 1
ATOM 2687 C C . ALA A 1 342 ? -21.711 2.979 22.849 1.00 94.69 342 ALA A C 1
ATOM 2689 O O . ALA A 1 342 ? -21.887 2.068 22.041 1.00 94.69 342 ALA A O 1
ATOM 2690 N N . TYR A 1 343 ? -22.387 3.050 23.996 1.00 94.06 343 TYR A N 1
ATOM 2691 C CA . TYR A 1 343 ? -23.416 2.098 24.403 1.00 94.06 343 TYR A CA 1
ATOM 2692 C C . TYR A 1 343 ? -24.625 2.132 23.463 1.00 94.06 343 TYR A C 1
ATOM 2694 O O . TYR A 1 343 ? -25.018 1.095 22.928 1.00 94.06 343 TYR A O 1
ATOM 2702 N N . ASN A 1 344 ? -25.156 3.322 23.172 1.00 95.50 344 ASN A N 1
ATOM 2703 C CA . ASN A 1 344 ? -26.267 3.489 22.235 1.00 95.50 344 ASN A CA 1
ATOM 2704 C C . ASN A 1 344 ? -25.908 2.981 20.832 1.00 95.50 344 ASN A C 1
ATOM 2706 O O . ASN A 1 344 ? -26.705 2.286 20.197 1.00 95.50 344 ASN A O 1
ATOM 2710 N N . PHE A 1 345 ? -24.688 3.261 20.365 1.00 97.38 345 PHE A N 1
ATOM 2711 C CA . PHE A 1 345 ? -24.179 2.724 19.105 1.00 97.38 345 PHE A CA 1
ATOM 2712 C C . PHE A 1 345 ? -24.099 1.187 19.122 1.00 97.38 345 PHE A C 1
ATOM 2714 O O . PHE A 1 345 ? -24.560 0.538 18.183 1.00 97.38 345 PHE A O 1
ATOM 2721 N N . ALA A 1 346 ? -23.580 0.587 20.197 1.00 97.31 346 ALA A N 1
ATOM 2722 C CA . ALA A 1 346 ? -23.493 -0.864 20.350 1.00 97.31 346 ALA A CA 1
ATOM 2723 C C . ALA A 1 346 ? -24.865 -1.550 20.343 1.00 97.31 346 ALA A C 1
ATOM 2725 O O . ALA A 1 346 ? -25.056 -2.533 19.621 1.00 97.31 346 ALA A O 1
ATOM 2726 N N . VAL A 1 347 ? -25.835 -1.005 21.079 1.00 96.81 347 VAL A N 1
ATOM 2727 C CA . VAL A 1 347 ? -27.217 -1.505 21.104 1.00 96.81 347 VAL A CA 1
ATOM 2728 C C . VAL A 1 347 ? -27.867 -1.384 19.723 1.00 96.81 347 VAL A C 1
ATOM 2730 O O . VAL A 1 347 ? -28.471 -2.345 19.243 1.00 96.81 347 VAL A O 1
ATOM 2733 N N . ALA A 1 348 ? -27.688 -0.255 19.031 1.00 96.75 348 ALA A N 1
ATOM 2734 C CA . ALA A 1 348 ? -28.212 -0.066 17.679 1.00 96.75 348 ALA A CA 1
ATOM 2735 C C . ALA A 1 348 ? -27.612 -1.069 16.676 1.00 96.75 348 ALA A C 1
ATOM 2737 O O . ALA A 1 348 ? -28.341 -1.654 15.876 1.00 96.75 348 ALA A O 1
ATOM 2738 N N . VAL A 1 349 ? -26.300 -1.320 16.741 1.00 97.12 349 VAL A N 1
ATOM 2739 C CA . VAL A 1 349 ? -25.619 -2.309 15.885 1.00 97.12 349 VAL A CA 1
ATOM 2740 C C . VAL A 1 349 ? -26.049 -3.741 16.215 1.00 97.12 349 VAL A C 1
ATOM 2742 O O . VAL A 1 349 ? -26.212 -4.559 15.310 1.00 97.12 349 VAL A O 1
ATOM 2745 N N . SER A 1 350 ? -26.280 -4.056 17.492 1.00 96.44 350 SER A N 1
ATOM 2746 C CA . SER A 1 350 ? -26.835 -5.348 17.911 1.00 96.44 350 SER A CA 1
ATOM 2747 C C . SER A 1 350 ? -28.242 -5.578 17.338 1.00 96.44 350 SER A C 1
ATOM 2749 O O . SER A 1 350 ? -28.538 -6.669 16.835 1.00 96.44 350 SER A O 1
ATOM 2751 N N . ALA A 1 351 ? -29.076 -4.535 17.326 1.00 96.31 351 ALA A N 1
ATOM 2752 C CA . ALA A 1 351 ? -30.432 -4.565 16.783 1.00 96.31 351 ALA A CA 1
ATOM 2753 C C . ALA A 1 351 ? -30.498 -4.536 15.241 1.00 96.31 351 ALA A C 1
ATOM 2755 O O . ALA A 1 351 ? -31.541 -4.868 14.675 1.00 96.31 351 ALA A O 1
ATOM 2756 N N . ASP A 1 352 ? -29.411 -4.178 14.549 1.00 95.81 352 ASP A N 1
ATOM 2757 C CA . ASP A 1 352 ? -29.374 -4.098 13.086 1.00 95.81 352 ASP A CA 1
ATOM 2758 C C . ASP A 1 352 ? -29.598 -5.484 12.445 1.00 95.81 352 ASP A C 1
ATOM 2760 O O . ASP A 1 352 ? -28.936 -6.480 12.771 1.00 95.81 352 ASP A O 1
ATOM 2764 N N . THR A 1 353 ? -30.580 -5.547 11.545 1.00 93.44 353 THR A N 1
ATOM 2765 C CA . THR A 1 353 ? -30.995 -6.755 10.809 1.00 93.44 353 THR A CA 1
ATOM 2766 C C . THR A 1 353 ? -30.671 -6.673 9.320 1.00 93.44 353 THR A C 1
ATOM 2768 O O . THR A 1 353 ? -31.006 -7.589 8.567 1.00 93.44 353 THR A O 1
ATOM 2771 N N . ASN A 1 354 ? -30.013 -5.599 8.877 1.00 92.19 354 ASN A N 1
ATOM 2772 C CA . ASN A 1 354 ? -29.624 -5.434 7.491 1.00 92.19 354 ASN A CA 1
ATOM 2773 C C . ASN A 1 354 ? -28.620 -6.525 7.080 1.00 92.19 354 ASN A C 1
ATOM 2775 O O . ASN A 1 354 ? -27.611 -6.751 7.748 1.00 92.19 354 ASN A O 1
ATOM 2779 N N . ALA A 1 355 ? -28.878 -7.181 5.947 1.00 87.69 355 ALA A N 1
ATOM 2780 C CA . ALA A 1 355 ? -27.971 -8.171 5.368 1.00 87.69 355 ALA A CA 1
ATOM 2781 C C . ALA A 1 355 ? -26.604 -7.573 4.976 1.00 87.69 355 ALA A C 1
ATOM 2783 O O . ALA A 1 355 ? -25.625 -8.308 4.853 1.00 87.69 355 ALA A O 1
ATOM 2784 N N . ASP A 1 356 ? -26.534 -6.249 4.805 1.00 88.31 356 ASP A N 1
ATOM 2785 C CA . ASP A 1 356 ? -25.312 -5.504 4.501 1.00 88.31 356 ASP A CA 1
ATOM 2786 C C . ASP A 1 356 ? -24.536 -5.042 5.746 1.00 88.31 356 ASP A C 1
ATOM 2788 O O . ASP A 1 356 ? -23.533 -4.332 5.615 1.00 88.31 356 ASP A O 1
ATOM 2792 N N . LEU A 1 357 ? -24.957 -5.452 6.951 1.00 94.19 357 LEU A N 1
ATOM 2793 C CA . LEU A 1 357 ? -24.221 -5.175 8.182 1.00 94.19 357 LEU A CA 1
ATOM 2794 C C . LEU A 1 357 ? -22.782 -5.705 8.082 1.00 94.19 357 LEU A C 1
ATOM 2796 O O . LEU A 1 357 ? -22.537 -6.885 7.827 1.00 94.19 357 LEU A O 1
ATOM 2800 N N . ARG A 1 358 ? -21.822 -4.808 8.309 1.00 94.69 358 ARG A N 1
ATOM 2801 C CA . ARG A 1 358 ? -20.384 -5.080 8.223 1.00 94.69 358 ARG A CA 1
ATOM 2802 C C . ARG A 1 358 ? -19.856 -5.662 9.532 1.00 94.69 358 ARG A C 1
ATOM 2804 O O . ARG A 1 358 ? -20.147 -5.139 10.608 1.00 94.69 358 ARG A O 1
ATOM 2811 N N . GLN A 1 359 ? -19.028 -6.701 9.448 1.00 96.06 359 GLN A N 1
ATOM 2812 C CA . GLN A 1 359 ? -18.347 -7.278 10.608 1.00 96.06 359 GLN A CA 1
ATOM 2813 C C . GLN A 1 359 ? -17.426 -6.249 11.269 1.00 96.06 359 GLN A C 1
ATOM 2815 O O . GLN A 1 359 ? -17.342 -6.206 12.497 1.00 96.06 359 GLN A O 1
ATOM 2820 N N . THR A 1 360 ? -16.779 -5.386 10.483 1.00 95.62 360 THR A N 1
ATOM 2821 C CA . THR A 1 360 ? -15.962 -4.287 11.004 1.00 95.62 360 THR A CA 1
ATOM 2822 C C . THR A 1 360 ? -16.802 -3.312 11.832 1.00 95.62 360 THR A C 1
ATOM 2824 O O . THR A 1 360 ? -16.358 -2.930 12.906 1.00 95.62 360 THR A O 1
ATOM 2827 N N . LYS A 1 361 ? -18.049 -3.002 11.437 1.00 96.44 361 LYS A N 1
ATOM 2828 C CA . LYS A 1 361 ? -18.971 -2.174 12.245 1.00 96.44 361 LYS A CA 1
ATOM 2829 C C . LYS A 1 361 ? -19.301 -2.826 13.592 1.00 96.44 361 LYS A C 1
ATOM 2831 O O . LYS A 1 361 ? -19.266 -2.157 14.621 1.00 96.44 361 LYS A O 1
ATOM 2836 N N . VAL A 1 362 ? -19.560 -4.137 13.598 1.00 97.31 362 VAL A N 1
ATOM 2837 C CA . VAL A 1 362 ? -19.810 -4.914 14.828 1.00 97.31 362 VAL A CA 1
ATOM 2838 C C . VAL A 1 362 ? -18.590 -4.915 15.755 1.00 97.31 362 VAL A C 1
ATOM 2840 O O . VAL A 1 362 ? -18.733 -4.753 16.966 1.00 97.31 362 VAL A O 1
ATOM 2843 N N . ILE A 1 363 ? -17.384 -5.071 15.199 1.00 96.38 363 ILE A N 1
ATOM 2844 C CA . ILE A 1 363 ? -16.132 -5.029 15.968 1.00 96.38 363 ILE A CA 1
ATOM 2845 C C . ILE A 1 363 ? -15.892 -3.630 16.533 1.00 96.38 363 ILE A C 1
ATOM 2847 O O . ILE A 1 363 ? -15.630 -3.514 17.726 1.00 96.38 363 ILE A O 1
ATOM 2851 N N . THR A 1 364 ? -16.043 -2.580 15.719 1.00 96.69 364 THR A N 1
ATOM 2852 C CA . THR A 1 364 ? -15.910 -1.190 16.169 1.00 96.69 364 THR A CA 1
ATOM 2853 C C . THR A 1 364 ? -16.864 -0.901 17.321 1.00 96.69 364 THR A C 1
ATOM 2855 O O . THR A 1 364 ? -16.415 -0.398 18.340 1.00 96.69 364 THR A O 1
ATOM 2858 N N . ALA A 1 365 ? -18.138 -1.291 17.209 1.00 97.31 365 ALA A N 1
ATOM 2859 C CA . ALA A 1 365 ? -19.130 -1.117 18.270 1.00 97.31 365 ALA A CA 1
ATOM 2860 C C . ALA A 1 365 ? -18.739 -1.804 19.584 1.00 97.31 365 ALA A C 1
ATOM 2862 O O . ALA A 1 365 ? -18.871 -1.229 20.662 1.00 97.31 365 ALA A O 1
ATOM 2863 N N . ARG A 1 366 ? -18.227 -3.036 19.498 1.00 96.88 366 ARG A N 1
ATOM 2864 C CA . ARG A 1 366 ? -17.753 -3.778 20.669 1.00 96.88 366 ARG A CA 1
ATOM 2865 C C . ARG A 1 366 ? -16.538 -3.099 21.303 1.00 96.88 366 ARG A C 1
ATOM 2867 O O . ARG A 1 366 ? -16.490 -2.935 22.519 1.00 96.88 366 ARG A O 1
ATOM 2874 N N . ASP A 1 367 ? -15.545 -2.745 20.494 1.00 95.69 367 ASP A N 1
ATOM 2875 C CA . ASP A 1 367 ? -14.260 -2.251 20.986 1.00 95.69 367 ASP A CA 1
ATOM 2876 C C . ASP A 1 367 ? -14.396 -0.846 21.586 1.00 95.69 367 ASP A C 1
ATOM 2878 O O . ASP A 1 367 ? -13.859 -0.604 22.669 1.00 95.69 367 ASP A O 1
ATOM 2882 N N . THR A 1 368 ? -15.183 0.042 20.966 1.00 94.50 368 THR A N 1
ATOM 2883 C CA . THR A 1 368 ? -15.463 1.379 21.517 1.00 94.50 368 THR A CA 1
ATOM 2884 C C . THR A 1 368 ? -16.257 1.304 22.817 1.00 94.50 368 THR A C 1
ATOM 2886 O O . THR A 1 368 ? -15.960 2.055 23.751 1.00 94.50 368 THR A O 1
ATOM 2889 N N . LEU A 1 369 ? -17.211 0.371 22.934 1.00 94.12 369 LEU A N 1
ATOM 2890 C CA . LEU A 1 369 ? -17.947 0.136 24.177 1.00 94.12 369 LEU A CA 1
ATOM 2891 C C . LEU A 1 369 ? -17.011 -0.322 25.302 1.00 94.12 369 LEU A C 1
ATOM 2893 O O . LEU A 1 369 ? -17.030 0.247 26.389 1.00 94.12 369 LEU A O 1
ATOM 2897 N N . ILE A 1 370 ? -16.148 -1.308 25.047 1.00 90.00 370 ILE A N 1
ATOM 2898 C CA . ILE A 1 370 ? -15.209 -1.811 26.063 1.00 90.00 370 ILE A CA 1
ATOM 2899 C C . ILE A 1 370 ? -14.204 -0.728 26.463 1.00 90.00 370 ILE A C 1
ATOM 2901 O O . ILE A 1 370 ? -13.885 -0.587 27.644 1.00 90.00 370 ILE A O 1
ATOM 2905 N N . GLU A 1 371 ? -13.673 0.021 25.496 1.00 89.50 371 GLU A N 1
ATOM 2906 C CA . GLU A 1 371 ? -12.690 1.070 25.759 1.00 89.50 371 GLU A CA 1
ATOM 2907 C C . GLU A 1 371 ? -13.283 2.207 26.596 1.00 89.50 371 GLU A C 1
ATOM 2909 O O . GLU A 1 371 ? -12.652 2.653 27.557 1.00 89.50 371 GLU A O 1
ATOM 2914 N N . THR A 1 372 ? -14.488 2.667 26.255 1.00 88.94 372 THR A N 1
ATOM 2915 C CA . THR A 1 372 ? -15.167 3.723 27.015 1.00 88.94 372 THR A CA 1
ATOM 2916 C C . THR A 1 372 ? -15.582 3.226 28.395 1.00 88.94 372 THR A C 1
ATOM 2918 O O . THR A 1 372 ? -15.288 3.903 29.375 1.00 88.94 372 THR A O 1
ATOM 2921 N N . TRP A 1 373 ? -16.133 2.012 28.501 1.00 84.75 373 TRP A N 1
ATOM 2922 C CA . TRP A 1 373 ? -16.494 1.388 29.778 1.00 84.75 373 TRP A CA 1
ATOM 2923 C C . TRP A 1 373 ? -15.301 1.269 30.737 1.00 84.75 373 TRP A C 1
ATOM 2925 O O . TRP A 1 373 ? -15.415 1.639 31.899 1.00 84.75 373 TRP A O 1
ATOM 2935 N N . LYS A 1 374 ? -14.127 0.837 30.254 1.00 79.81 374 LYS A N 1
ATOM 2936 C CA . LYS A 1 374 ? -12.902 0.739 31.075 1.00 79.81 374 LYS A CA 1
ATOM 2937 C C . LYS A 1 374 ? -12.377 2.087 31.567 1.00 79.81 374 LYS A C 1
ATOM 2939 O O . LYS A 1 374 ? -11.705 2.137 32.593 1.00 79.81 374 LYS A O 1
ATOM 2944 N N . LYS A 1 375 ? -12.595 3.159 30.800 1.00 76.00 375 LYS A N 1
ATOM 2945 C CA . LYS A 1 375 ? -12.122 4.513 31.136 1.00 76.00 375 LYS A CA 1
ATOM 2946 C C . LYS A 1 375 ? -13.056 5.238 32.102 1.00 76.00 375 LYS A C 1
ATOM 2948 O O . LYS A 1 375 ? -12.634 6.220 32.710 1.00 76.00 375 LYS A O 1
ATOM 2953 N N . THR A 1 376 ? -14.292 4.773 32.241 1.00 70.50 376 THR A N 1
ATOM 2954 C CA . THR A 1 376 ? -15.221 5.215 33.279 1.00 70.50 376 THR A CA 1
ATOM 2955 C C . THR A 1 376 ? -14.811 4.536 34.590 1.00 70.50 376 THR A C 1
ATOM 2957 O O . THR A 1 376 ? -15.112 3.369 34.814 1.00 70.50 376 THR A O 1
ATOM 2960 N N . THR A 1 377 ? -14.012 5.234 35.403 1.00 56.16 377 THR A N 1
ATOM 2961 C CA . THR A 1 377 ? -13.398 4.741 36.649 1.00 56.16 377 THR A CA 1
ATOM 2962 C C . THR A 1 377 ? -14.407 4.018 37.545 1.00 56.16 377 THR A C 1
ATOM 2964 O O . THR A 1 377 ? -15.466 4.562 37.845 1.00 56.16 377 THR A O 1
ATOM 2967 N N . GLN A 1 378 ? -14.068 2.817 38.015 1.00 55.16 378 GLN A N 1
ATOM 2968 C CA . GLN A 1 378 ? -14.825 2.133 39.062 1.00 55.16 378 GLN A CA 1
ATOM 2969 C C . GLN A 1 378 ? -14.248 2.555 40.423 1.00 55.16 378 GLN A C 1
ATOM 2971 O O . GLN A 1 378 ? -13.112 2.208 40.738 1.00 55.16 378 GLN A O 1
ATOM 2976 N N . VAL A 1 379 ? -14.988 3.359 41.194 1.00 54.66 379 VAL A N 1
ATOM 2977 C CA . VAL A 1 379 ? -14.644 3.685 42.590 1.00 54.66 379 VAL A CA 1
ATOM 2978 C C . VAL A 1 379 ? -15.077 2.505 43.463 1.00 54.66 379 VAL A C 1
ATOM 2980 O O . VAL A 1 379 ? -16.224 2.065 43.370 1.00 54.66 379 VAL A O 1
ATOM 2983 N N . PHE A 1 380 ? -14.165 1.992 44.288 1.00 59.50 380 PHE A N 1
ATOM 2984 C CA . PHE A 1 380 ? -14.403 0.879 45.210 1.00 59.50 380 PHE A CA 1
ATOM 2985 C C . PHE A 1 380 ? -13.976 1.250 46.629 1.00 59.50 380 PHE A C 1
ATOM 2987 O O . PHE A 1 380 ? -13.274 2.241 46.829 1.00 59.50 380 PHE A O 1
ATOM 2994 N N . VAL A 1 381 ? -14.406 0.444 47.597 1.00 62.25 381 VAL A N 1
ATOM 2995 C CA . VAL A 1 381 ? -13.898 0.481 48.969 1.00 62.25 381 VAL A CA 1
ATOM 2996 C C . VAL A 1 381 ? -12.656 -0.411 49.082 1.00 62.25 381 VAL A C 1
ATOM 2998 O O . VAL A 1 381 ? -12.631 -1.511 48.532 1.00 62.25 381 VAL A O 1
ATOM 3001 N N . GLU A 1 382 ? -11.637 0.068 49.790 1.00 68.12 382 GLU A N 1
ATOM 3002 C CA . GLU A 1 382 ? -10.357 -0.591 50.042 1.00 68.12 382 GLU A CA 1
ATOM 3003 C C . GLU A 1 382 ? -10.093 -0.671 51.553 1.00 68.12 382 GLU A C 1
ATOM 3005 O O . GLU A 1 382 ? -10.319 0.297 52.282 1.00 68.12 382 GLU A O 1
ATOM 3010 N N . VAL A 1 383 ? -9.596 -1.827 52.002 1.00 66.56 383 VAL A N 1
ATOM 3011 C CA . VAL A 1 383 ? -9.064 -2.064 53.354 1.00 66.56 383 VAL A CA 1
ATOM 3012 C C . VAL A 1 383 ? -7.593 -2.491 53.247 1.00 66.56 383 VAL A C 1
ATOM 3014 O O . VAL A 1 383 ? -7.229 -3.117 52.244 1.00 66.56 383 VAL A O 1
ATOM 3017 N N . PRO A 1 384 ? -6.727 -2.164 54.229 1.00 67.25 384 PRO A N 1
ATOM 3018 C CA . PRO A 1 384 ? -5.335 -2.594 54.249 1.00 67.25 384 PRO A CA 1
ATOM 3019 C C . PRO A 1 384 ? -5.203 -4.102 54.050 1.00 67.25 384 PRO A C 1
ATOM 3021 O O . PRO A 1 384 ? -5.991 -4.886 54.575 1.00 67.25 384 PRO A O 1
ATOM 3024 N N . ALA A 1 385 ? -4.198 -4.510 53.277 1.00 55.75 385 ALA A N 1
ATOM 3025 C CA . ALA A 1 385 ? -3.956 -5.913 52.972 1.00 55.75 385 ALA A CA 1
ATOM 3026 C C . ALA A 1 385 ? -3.409 -6.656 54.205 1.00 55.75 385 ALA A C 1
ATOM 3028 O O . ALA A 1 385 ? -2.203 -6.873 54.319 1.00 55.75 385 ALA A O 1
ATOM 3029 N N . GLU A 1 386 ? -4.297 -7.059 55.109 1.00 58.31 386 GLU A N 1
ATOM 3030 C CA . GLU A 1 386 ? -4.001 -7.983 56.199 1.00 58.31 386 GLU A CA 1
ATOM 3031 C C . GLU A 1 386 ? -4.886 -9.233 56.105 1.00 58.31 386 GLU A C 1
ATOM 3033 O O . GLU A 1 386 ? -5.953 -9.245 55.489 1.00 58.31 386 GLU A O 1
ATOM 3038 N N . THR A 1 387 ? -4.384 -10.336 56.650 1.00 54.97 387 THR A N 1
ATOM 3039 C CA . THR A 1 387 ? -5.060 -11.635 56.658 1.00 54.97 387 THR A CA 1
ATOM 3040 C C . THR A 1 387 ? -6.179 -11.624 57.702 1.00 54.97 387 THR A C 1
ATOM 3042 O O . THR A 1 387 ? -5.862 -11.612 58.886 1.00 54.97 387 THR A O 1
ATOM 3045 N N . GLY A 1 388 ? -7.449 -11.643 57.275 1.00 64.00 388 GLY A N 1
ATOM 3046 C CA . GLY A 1 388 ? -8.608 -11.765 58.179 1.00 64.00 388 GLY A CA 1
ATOM 3047 C C . GLY A 1 388 ? -9.903 -11.095 57.698 1.00 64.00 388 GLY A C 1
ATOM 3048 O O . GLY A 1 388 ? -10.981 -11.519 58.105 1.00 64.00 388 GLY A O 1
ATOM 3049 N N . TYR A 1 389 ? -9.820 -10.104 56.801 1.00 73.50 389 TYR A N 1
ATOM 3050 C CA . TYR A 1 389 ? -10.988 -9.346 56.327 1.00 73.50 389 TYR A CA 1
ATOM 3051 C C . TYR A 1 389 ? -11.578 -9.905 55.031 1.00 73.50 389 TYR A C 1
ATOM 3053 O O . TYR A 1 389 ? -10.847 -10.272 54.105 1.00 73.50 389 TYR A O 1
ATOM 3061 N N . GLU A 1 390 ? -12.904 -9.884 54.923 1.00 72.69 390 GLU A N 1
ATOM 3062 C CA . GLU A 1 390 ? -13.628 -10.260 53.710 1.00 72.69 390 GLU A CA 1
ATOM 3063 C C . GLU A 1 390 ? -14.448 -9.076 53.186 1.00 72.69 390 GLU A C 1
ATOM 3065 O O . GLU A 1 390 ? -15.330 -8.560 53.871 1.00 72.69 390 GLU A O 1
ATOM 3070 N N . ILE A 1 391 ? -14.163 -8.643 51.952 1.00 74.31 391 ILE A N 1
ATOM 3071 C CA . ILE A 1 391 ? -15.023 -7.707 51.219 1.00 74.31 391 ILE A CA 1
ATOM 3072 C C . ILE A 1 391 ? -15.861 -8.511 50.227 1.00 74.31 391 ILE A C 1
ATOM 3074 O O . ILE A 1 391 ? -15.365 -8.935 49.177 1.00 74.31 391 ILE A O 1
ATOM 3078 N N . ASP A 1 392 ? -17.151 -8.655 50.519 1.00 70.50 392 ASP A N 1
ATOM 3079 C CA . ASP A 1 392 ? -18.115 -9.227 49.587 1.00 70.50 392 ASP A CA 1
ATOM 3080 C C . ASP A 1 392 ? -18.719 -8.115 48.717 1.00 70.50 392 ASP A C 1
ATOM 3082 O O . ASP A 1 392 ? -19.627 -7.383 49.112 1.00 70.50 392 ASP A O 1
ATOM 3086 N N . ASN A 1 393 ? -18.218 -7.997 47.486 1.00 65.06 393 ASN A N 1
ATOM 3087 C CA . ASN A 1 393 ? -18.709 -7.025 46.505 1.00 65.06 393 ASN A CA 1
ATOM 3088 C C . ASN A 1 393 ? -20.027 -7.431 45.820 1.00 65.06 393 ASN A C 1
ATOM 3090 O O . ASN A 1 393 ? -20.553 -6.655 45.021 1.00 65.06 393 ASN A O 1
ATOM 3094 N N . VAL A 1 394 ? -20.538 -8.638 46.075 1.00 64.12 394 VAL A N 1
ATOM 3095 C CA . VAL A 1 394 ? -21.835 -9.106 45.568 1.00 64.12 394 VAL A CA 1
ATOM 3096 C C . VAL A 1 394 ? -22.942 -8.708 46.535 1.00 64.12 394 VAL A C 1
ATOM 3098 O O . VAL A 1 394 ? -23.967 -8.188 46.098 1.00 64.12 394 VAL A O 1
ATOM 3101 N N . ASN A 1 395 ? -22.714 -8.916 47.832 1.00 68.81 395 ASN A N 1
ATOM 3102 C CA . ASN A 1 395 ? -23.698 -8.634 48.876 1.00 68.81 395 ASN A CA 1
ATOM 3103 C C . ASN A 1 395 ? -23.453 -7.310 49.631 1.00 68.81 395 ASN A C 1
ATOM 3105 O O . ASN A 1 395 ? -24.301 -6.891 50.412 1.00 68.81 395 ASN A O 1
ATOM 3109 N N . PHE A 1 396 ? -22.344 -6.620 49.341 1.00 77.44 396 PHE A N 1
ATOM 3110 C CA . PHE A 1 396 ? -21.943 -5.326 49.910 1.00 77.44 396 PHE A CA 1
ATOM 3111 C C . PHE A 1 396 ? -21.688 -5.355 51.419 1.00 77.44 396 PHE A C 1
ATOM 3113 O O . PHE A 1 396 ? -22.114 -4.460 52.147 1.00 77.44 396 PHE A O 1
ATOM 3120 N N . TYR A 1 397 ? -20.937 -6.356 51.879 1.00 82.50 397 TYR A N 1
ATOM 3121 C CA . TYR A 1 397 ? -20.499 -6.455 53.271 1.00 8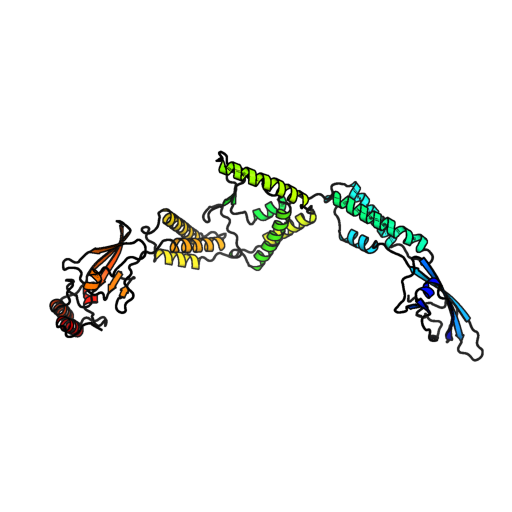2.50 397 TYR A CA 1
ATOM 3122 C C . TYR A 1 397 ? -18.980 -6.348 53.397 1.00 82.50 397 TYR A C 1
ATOM 3124 O O . TYR A 1 397 ? -18.244 -6.765 52.500 1.00 82.50 397 TYR A O 1
ATOM 3132 N N . ILE A 1 398 ? -18.528 -5.793 54.521 1.00 83.38 398 ILE A N 1
ATOM 3133 C CA . ILE A 1 398 ? -17.131 -5.834 54.964 1.00 83.38 398 ILE A CA 1
ATOM 3134 C C . ILE A 1 398 ? -17.123 -6.582 56.294 1.00 83.38 398 ILE A C 1
ATOM 3136 O O . ILE A 1 398 ? -17.670 -6.082 57.277 1.00 83.38 398 ILE A O 1
ATOM 3140 N N . ALA A 1 399 ? -16.567 -7.789 56.307 1.00 82.94 399 ALA A N 1
ATOM 3141 C CA . ALA A 1 399 ? -16.591 -8.684 57.457 1.00 82.94 399 ALA A CA 1
ATOM 3142 C C . ALA A 1 399 ? -15.203 -8.868 58.076 1.00 82.94 399 ALA A C 1
ATOM 3144 O O . ALA A 1 399 ? -14.187 -8.838 57.377 1.00 82.94 399 ALA A O 1
ATOM 3145 N N . GLY A 1 400 ? -15.186 -9.093 59.390 1.00 76.31 400 GLY A N 1
ATOM 3146 C CA . GLY A 1 400 ? -13.977 -9.426 60.146 1.00 76.31 400 GLY A CA 1
ATOM 3147 C C . GLY A 1 400 ? -13.187 -8.228 60.672 1.00 76.31 400 GLY A C 1
ATOM 3148 O O . GLY A 1 400 ? -12.128 -8.442 61.247 1.00 76.31 400 GLY A O 1
ATOM 3149 N N . LEU A 1 401 ? -13.686 -7.000 60.493 1.00 78.94 401 LEU A N 1
ATOM 3150 C CA . LEU A 1 401 ? -13.095 -5.803 61.101 1.00 78.94 401 LEU A CA 1
ATOM 3151 C C . LEU A 1 401 ? -13.337 -5.796 62.614 1.00 78.94 401 LEU A C 1
ATOM 3153 O O . LEU A 1 401 ? -14.454 -6.067 63.061 1.00 78.94 401 LEU A O 1
ATOM 3157 N N . ALA A 1 402 ? -12.320 -5.433 63.387 1.00 75.44 402 ALA A N 1
ATOM 3158 C CA . ALA A 1 402 ? -12.458 -5.082 64.792 1.00 75.44 402 ALA A CA 1
ATOM 3159 C C . ALA A 1 402 ? -12.963 -3.635 64.955 1.00 75.44 402 ALA A C 1
ATOM 3161 O O . ALA A 1 402 ? -12.851 -2.792 64.064 1.00 75.44 402 ALA A O 1
ATOM 3162 N N . ILE A 1 403 ? -13.542 -3.334 66.118 1.00 69.31 403 ILE A N 1
ATOM 3163 C CA . ILE A 1 403 ? -14.163 -2.029 66.409 1.00 69.31 403 ILE A CA 1
ATOM 3164 C C . ILE A 1 403 ? -13.146 -0.878 66.324 1.00 69.31 403 ILE A C 1
ATOM 3166 O O . ILE A 1 403 ? -13.456 0.201 65.819 1.00 69.31 403 ILE A O 1
ATOM 3170 N N . ASP A 1 404 ? -11.922 -1.101 66.800 1.00 70.56 404 ASP A N 1
ATOM 3171 C CA . ASP A 1 404 ? -10.823 -0.136 66.760 1.00 70.56 404 ASP A CA 1
ATOM 3172 C C . ASP A 1 404 ? -10.327 0.144 65.332 1.00 70.56 404 ASP A C 1
ATOM 3174 O O . ASP A 1 404 ? -9.980 1.282 65.015 1.00 70.56 404 ASP A O 1
ATOM 3178 N N . GLU A 1 405 ? -10.407 -0.836 64.432 1.00 71.75 405 GLU A N 1
ATOM 3179 C CA . GLU A 1 405 ? -10.017 -0.692 63.021 1.00 71.75 405 GLU A CA 1
ATOM 3180 C C . GLU A 1 405 ? -10.993 0.198 62.232 1.00 71.75 405 GLU A C 1
ATOM 3182 O O . GLU A 1 405 ? -10.588 0.957 61.345 1.00 71.75 405 GLU A O 1
ATOM 3187 N N . ILE A 1 406 ? -12.283 0.171 62.581 1.00 70.38 406 ILE A N 1
ATOM 3188 C CA 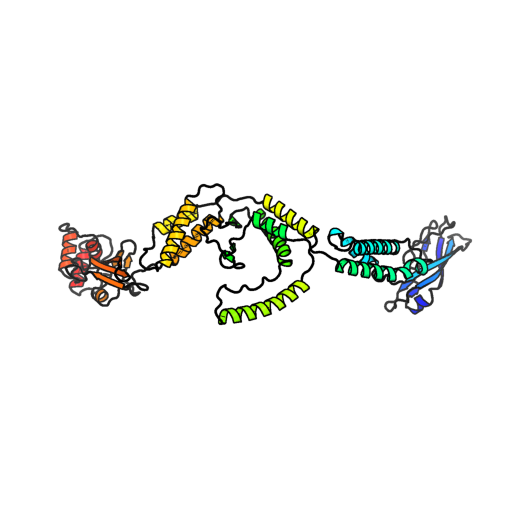. ILE A 1 406 ? -13.305 1.048 61.983 1.00 70.38 406 ILE A CA 1
ATOM 3189 C C . ILE A 1 406 ? -13.028 2.512 62.351 1.00 70.38 406 ILE A C 1
ATOM 3191 O O . ILE A 1 406 ? -13.102 3.398 61.496 1.00 70.38 406 ILE A O 1
ATOM 3195 N N . ILE A 1 407 ? -12.670 2.762 63.614 1.00 65.25 407 ILE A N 1
ATOM 3196 C CA . ILE A 1 407 ? -12.413 4.104 64.157 1.00 65.25 407 ILE A CA 1
ATOM 3197 C C . ILE A 1 407 ? -11.121 4.702 63.578 1.00 65.25 407 ILE A C 1
ATOM 3199 O O . ILE A 1 407 ? -11.077 5.897 63.278 1.00 65.25 407 ILE A O 1
ATOM 3203 N N . ASP A 1 408 ? -10.100 3.879 63.336 1.00 62.94 408 ASP A N 1
ATOM 3204 C CA . ASP A 1 408 ? -8.818 4.309 62.762 1.00 62.94 408 ASP A CA 1
ATOM 3205 C C . ASP A 1 408 ? -8.862 4.535 61.233 1.00 62.94 408 ASP A C 1
ATOM 3207 O O . ASP A 1 408 ? -7.838 4.798 60.601 1.00 62.94 408 ASP A O 1
ATOM 3211 N N . THR A 1 409 ? -10.058 4.547 60.626 1.00 65.00 409 THR A N 1
ATOM 3212 C CA . THR A 1 409 ? -10.283 4.846 59.197 1.00 65.00 409 THR A CA 1
ATOM 3213 C C . THR A 1 409 ? -9.645 3.820 58.245 1.00 65.00 409 THR A C 1
ATOM 3215 O O . THR A 1 409 ? -9.190 4.170 57.155 1.00 65.00 409 THR A O 1
ATOM 3218 N N . PHE A 1 410 ? -9.610 2.538 58.633 1.00 69.31 410 PHE A N 1
ATOM 3219 C CA . PHE A 1 410 ? -9.059 1.463 57.791 1.00 69.31 410 PHE A CA 1
ATOM 3220 C C . PHE A 1 410 ? -9.853 1.267 56.497 1.00 69.31 410 PHE A C 1
ATOM 3222 O O . PHE A 1 410 ? -9.307 0.843 55.483 1.00 69.31 410 PHE A O 1
ATOM 3229 N N . VAL A 1 411 ? -11.141 1.597 56.508 1.00 71.19 411 VAL A N 1
ATOM 3230 C CA . VAL A 1 411 ? -11.964 1.582 55.304 1.00 71.19 411 VAL A CA 1
ATOM 3231 C C . VAL A 1 411 ? -11.747 2.892 54.553 1.00 71.19 411 VAL A C 1
ATOM 3233 O O . VAL A 1 411 ? -11.992 3.971 55.086 1.00 71.19 411 VAL A O 1
ATOM 3236 N N . SER A 1 412 ? -11.290 2.809 53.308 1.00 71.44 412 SER A N 1
ATOM 3237 C CA . SER A 1 412 ? -11.026 3.971 52.456 1.00 71.44 412 SER A CA 1
ATOM 3238 C C . SER A 1 412 ? -11.596 3.771 51.054 1.00 71.44 412 SER A C 1
ATOM 3240 O O . SER A 1 412 ? -11.987 2.671 50.675 1.00 71.44 412 SER A O 1
ATOM 3242 N N . ALA A 1 413 ? -11.694 4.845 50.277 1.00 68.56 413 ALA A N 1
ATOM 3243 C CA . ALA A 1 413 ? -12.126 4.776 48.887 1.00 68.56 413 ALA A CA 1
ATOM 3244 C C . ALA A 1 413 ? -10.916 4.724 47.948 1.00 68.56 413 ALA A C 1
ATOM 3246 O O . ALA A 1 413 ? -9.966 5.492 48.106 1.00 68.56 413 ALA A O 1
ATOM 3247 N N . THR A 1 414 ? -10.978 3.904 46.901 1.00 62.50 414 THR A N 1
ATOM 3248 C CA . THR A 1 414 ? -9.984 3.944 45.827 1.00 62.50 414 THR A CA 1
ATOM 3249 C C . THR A 1 414 ? -10.202 5.185 44.952 1.00 62.50 414 THR A C 1
ATOM 3251 O O . THR A 1 414 ? -11.288 5.407 44.412 1.00 62.50 414 THR A O 1
ATOM 3254 N N . GLY A 1 415 ? -9.156 5.987 44.738 1.00 60.91 415 GLY A N 1
ATOM 3255 C CA . GLY A 1 415 ? -9.203 7.156 43.851 1.00 60.91 415 GLY A CA 1
ATOM 3256 C C . GLY A 1 415 ? -9.650 8.445 44.552 1.00 60.91 415 GLY A C 1
ATOM 3257 O O . GLY A 1 415 ? -9.059 8.831 45.551 1.00 60.91 415 GLY A O 1
ATOM 3258 N N . VAL A 1 416 ? -10.632 9.161 43.986 1.00 55.91 416 VAL A N 1
ATOM 3259 C CA . VAL A 1 416 ? -11.123 10.469 44.492 1.00 55.91 416 VAL A CA 1
ATOM 3260 C C . VAL A 1 416 ? -12.394 10.365 45.349 1.00 55.91 416 VAL A C 1
ATOM 3262 O O . VAL A 1 416 ? -13.012 11.383 45.653 1.00 55.91 416 VAL A O 1
ATOM 3265 N N . GLY A 1 417 ? -12.825 9.147 45.685 1.00 65.12 417 GLY A N 1
ATOM 3266 C CA . GLY A 1 417 ? -13.968 8.932 46.571 1.00 65.12 417 GLY A CA 1
ATOM 3267 C C . GLY A 1 417 ? -13.637 9.262 48.028 1.00 65.12 417 GLY A C 1
ATOM 3268 O O . GLY A 1 417 ? -12.472 9.309 48.422 1.00 65.12 417 GLY A O 1
ATOM 3269 N N . THR A 1 418 ? -14.668 9.466 48.836 1.00 71.06 418 THR A N 1
ATOM 3270 C CA . THR A 1 418 ? -14.592 9.533 50.299 1.00 71.06 418 THR A CA 1
ATOM 3271 C C . THR A 1 418 ? -15.502 8.463 50.889 1.00 71.06 418 THR A C 1
ATOM 3273 O O . THR A 1 418 ? -16.395 7.964 50.211 1.00 71.06 418 THR A O 1
ATOM 3276 N N . VAL A 1 419 ? -15.279 8.078 52.140 1.00 81.06 419 VAL A N 1
ATOM 3277 C CA . VAL A 1 419 ? -16.194 7.194 52.870 1.00 81.06 419 VAL A CA 1
ATOM 3278 C C . VAL A 1 419 ? -16.847 7.964 54.011 1.00 81.06 419 VAL A C 1
ATOM 3280 O O . VAL A 1 419 ? -16.207 8.804 54.644 1.00 81.06 419 VAL A O 1
ATOM 3283 N N . VAL A 1 420 ? -18.125 7.697 54.250 1.00 84.06 420 VAL A N 1
ATOM 3284 C CA . VAL A 1 420 ? -18.920 8.255 55.344 1.00 84.06 420 VAL A CA 1
ATOM 3285 C C . VAL A 1 420 ? -19.503 7.093 56.134 1.00 84.06 420 VAL A C 1
ATOM 3287 O O . VAL A 1 420 ? -20.123 6.203 55.563 1.00 84.06 420 VAL A O 1
ATOM 3290 N N . PHE A 1 421 ? -19.296 7.087 57.447 1.00 84.62 421 PHE A N 1
ATOM 3291 C CA . PHE A 1 421 ? -19.824 6.050 58.328 1.00 84.62 421 PHE A CA 1
ATOM 3292 C C . PHE A 1 421 ? -21.150 6.516 58.930 1.00 84.62 421 PHE A C 1
ATOM 3294 O O . PHE A 1 421 ? -21.217 7.580 59.543 1.00 84.62 421 PHE A O 1
ATOM 3301 N N . ASN A 1 422 ? -22.192 5.708 58.766 1.00 85.62 422 ASN A N 1
ATOM 3302 C CA . ASN A 1 422 ? -23.474 5.869 59.434 1.00 85.62 422 ASN A CA 1
ATOM 3303 C C . ASN A 1 422 ? -23.594 4.795 60.516 1.00 85.62 422 ASN A C 1
ATOM 3305 O O . ASN A 1 422 ? -23.781 3.611 60.222 1.00 85.62 422 ASN A O 1
ATOM 3309 N N . GLU A 1 423 ? -23.461 5.235 61.762 1.00 84.38 423 GLU A N 1
ATOM 3310 C CA . GLU A 1 423 ? -23.534 4.392 62.953 1.00 84.38 423 GLU A CA 1
ATOM 3311 C C . GLU A 1 423 ? -24.924 3.773 63.122 1.00 84.38 423 GLU A C 1
ATOM 3313 O O . GLU A 1 423 ? -25.945 4.343 62.714 1.00 84.38 423 GLU A O 1
ATOM 3318 N N . THR A 1 424 ? -24.973 2.606 63.761 1.00 82.50 424 THR A N 1
ATOM 3319 C CA . THR A 1 424 ? -26.240 2.062 64.248 1.00 82.50 424 THR A CA 1
ATOM 3320 C C . THR A 1 424 ? -26.719 2.875 65.464 1.00 82.50 424 THR A C 1
ATOM 3322 O O . THR A 1 424 ? -25.937 3.628 66.049 1.00 82.50 424 THR A O 1
ATOM 3325 N N . PRO A 1 425 ? -27.983 2.732 65.908 1.00 82.25 425 PRO A N 1
ATOM 3326 C CA . PRO A 1 425 ? -28.442 3.343 67.159 1.00 82.25 425 PRO A CA 1
ATOM 3327 C C . PRO A 1 425 ? -27.606 2.970 68.393 1.00 82.25 425 PRO A C 1
ATOM 3329 O O . PRO A 1 425 ? -27.626 3.714 69.371 1.00 82.25 425 PRO A O 1
ATOM 3332 N N . GLU A 1 426 ? -26.896 1.842 68.335 1.00 81.25 426 GLU A N 1
ATOM 3333 C CA . GLU A 1 426 ? -26.090 1.295 69.425 1.00 81.25 426 GLU A CA 1
ATOM 3334 C C . GLU A 1 426 ? -24.580 1.573 69.240 1.00 81.25 426 GLU A C 1
ATOM 3336 O O . GLU A 1 426 ? -23.801 1.327 70.154 1.00 81.25 426 GLU A O 1
ATOM 3341 N N . GLY A 1 427 ? -24.158 2.158 68.106 1.00 81.94 427 GLY A N 1
ATOM 3342 C CA . GLY A 1 427 ? -22.775 2.582 67.843 1.00 81.94 427 GLY A CA 1
ATOM 3343 C C . GLY A 1 427 ? -22.164 2.020 66.552 1.00 81.94 427 GLY A C 1
ATOM 3344 O O . GLY A 1 427 ? -22.871 1.586 65.637 1.00 81.94 427 GLY A O 1
ATOM 3345 N N . LEU A 1 428 ? -20.825 2.040 66.475 1.00 84.19 428 LEU A N 1
ATOM 3346 C CA . LEU A 1 428 ? -20.002 1.547 65.352 1.00 84.19 428 LEU A CA 1
ATOM 3347 C C . LEU A 1 428 ? -19.857 0.008 65.340 1.00 84.19 428 LEU A C 1
ATOM 3349 O O . LEU A 1 428 ? -18.762 -0.522 65.163 1.00 84.19 428 LEU A O 1
ATOM 3353 N N . GLY A 1 429 ? -20.955 -0.709 65.577 1.00 86.06 429 GLY A N 1
ATOM 3354 C CA . GLY A 1 429 ? -20.991 -2.169 65.628 1.00 86.06 429 GLY A CA 1
ATOM 3355 C C . GLY A 1 429 ? -21.481 -2.823 64.336 1.00 86.06 429 GLY A C 1
ATOM 3356 O O . GLY A 1 429 ? -21.629 -2.169 63.292 1.00 86.06 429 GLY A O 1
ATOM 3357 N N . THR A 1 430 ? -21.784 -4.121 64.406 1.00 89.69 430 THR A N 1
ATOM 3358 C CA . THR A 1 430 ? -22.432 -4.860 63.309 1.00 89.69 430 THR A CA 1
ATOM 3359 C C . THR A 1 430 ? -23.693 -4.144 62.831 1.00 89.69 430 THR A C 1
ATOM 3361 O O . THR A 1 430 ? -24.623 -3.885 63.592 1.00 89.69 430 THR A O 1
ATOM 3364 N N . GLY A 1 431 ? -23.758 -3.871 61.526 1.00 86.44 431 GLY A N 1
ATOM 3365 C CA . GLY A 1 431 ? -24.849 -3.117 60.908 1.00 86.44 431 GLY A CA 1
ATOM 3366 C C . GLY A 1 431 ? -24.506 -1.664 60.579 1.00 86.44 431 GLY A C 1
ATOM 3367 O O . GLY A 1 431 ? -25.315 -1.011 59.919 1.00 86.44 431 GLY A O 1
ATOM 3368 N N . THR A 1 432 ? -23.325 -1.170 60.971 1.00 89.94 432 THR A N 1
ATOM 3369 C CA . THR A 1 432 ? -22.807 0.140 60.540 1.00 89.94 432 THR A CA 1
ATOM 3370 C C . THR A 1 432 ? -22.756 0.210 59.017 1.00 89.94 432 THR A C 1
ATOM 3372 O O . THR A 1 432 ? -22.300 -0.731 58.363 1.00 89.94 432 THR A O 1
ATOM 3375 N N . ILE A 1 433 ? -23.212 1.320 58.438 1.00 87.50 433 ILE A N 1
ATOM 3376 C CA . ILE A 1 433 ? -23.224 1.514 56.986 1.00 87.50 433 ILE A CA 1
ATOM 3377 C C . ILE A 1 433 ? -22.067 2.427 56.578 1.00 87.50 433 ILE A C 1
ATOM 3379 O O . ILE A 1 433 ? -21.995 3.570 57.016 1.00 87.50 433 ILE A O 1
ATOM 3383 N N . VAL A 1 434 ? -21.190 1.943 55.704 1.00 85.88 434 VAL A N 1
ATOM 3384 C CA . VAL A 1 434 ? -20.151 2.731 55.038 1.00 85.88 434 VAL A CA 1
ATOM 3385 C C . VAL A 1 434 ? -20.666 3.191 53.685 1.00 85.88 434 VAL A C 1
ATOM 3387 O O . VAL A 1 434 ? -20.718 2.425 52.721 1.00 85.88 434 VAL A O 1
ATOM 3390 N N . ASP A 1 435 ? -21.015 4.462 53.610 1.00 84.88 435 ASP A N 1
ATOM 3391 C CA . ASP A 1 435 ? -21.370 5.140 52.378 1.00 84.88 435 ASP A CA 1
ATOM 3392 C C . ASP A 1 435 ? -20.100 5.576 51.650 1.00 84.88 435 ASP A C 1
ATOM 3394 O O . ASP A 1 435 ? -19.371 6.470 52.075 1.00 84.88 435 ASP A O 1
ATOM 3398 N N . LEU A 1 436 ? -19.832 4.941 50.518 1.00 78.00 436 LEU A N 1
ATOM 3399 C CA . LEU A 1 436 ? -18.851 5.396 49.551 1.00 78.00 436 LEU A CA 1
ATOM 3400 C C . LEU A 1 436 ? -19.445 6.590 48.797 1.00 78.00 436 LEU A C 1
ATOM 3402 O O . LEU A 1 436 ? -20.403 6.439 48.040 1.00 78.00 436 LEU A O 1
ATOM 3406 N N . MET A 1 437 ? -18.863 7.764 48.995 1.00 69.56 437 MET A N 1
ATOM 3407 C CA . MET A 1 437 ? -19.306 9.042 48.446 1.00 69.56 437 MET A CA 1
ATOM 3408 C C . MET A 1 437 ? -18.340 9.555 47.369 1.00 69.56 437 MET A C 1
ATOM 3410 O O . MET A 1 437 ? -17.134 9.298 47.403 1.00 69.56 437 MET A O 1
ATOM 3414 N N . SER A 1 438 ? -18.853 10.329 46.411 1.00 64.25 438 SER A N 1
ATOM 3415 C CA . SER A 1 438 ? -18.041 11.178 45.527 1.00 64.25 438 SER A CA 1
ATOM 3416 C C . SER A 1 438 ? -18.553 12.611 45.621 1.00 64.25 438 SER A C 1
ATOM 3418 O O . SER A 1 438 ? -19.559 12.959 45.009 1.00 64.25 438 SER A O 1
ATOM 3420 N N . GLY A 1 439 ? -17.885 13.447 46.419 1.00 69.06 439 GLY A N 1
ATOM 3421 C CA . GLY A 1 439 ? -18.441 14.753 46.781 1.00 69.06 439 GLY A CA 1
ATOM 3422 C C . GLY A 1 439 ? -19.659 14.587 47.695 1.00 69.06 439 GLY A C 1
ATOM 3423 O O . GLY A 1 439 ? -19.524 13.988 48.758 1.00 69.06 439 GLY A O 1
ATOM 3424 N N . ASP A 1 440 ? -20.820 15.093 47.268 1.00 66.25 440 ASP A N 1
ATOM 3425 C CA . ASP A 1 440 ? -22.082 15.046 48.030 1.00 66.25 440 ASP A CA 1
ATOM 3426 C C . ASP A 1 440 ? -22.991 13.852 47.653 1.00 66.25 440 ASP A C 1
ATOM 3428 O O . ASP A 1 440 ? -24.032 13.649 48.279 1.00 66.25 440 ASP A O 1
ATOM 3432 N N . ASP A 1 441 ? -22.617 13.060 46.640 1.00 57.25 441 ASP A N 1
ATOM 3433 C CA . ASP A 1 441 ? -23.451 11.982 46.098 1.00 57.25 441 ASP A CA 1
ATOM 3434 C C . ASP A 1 441 ? -23.019 10.592 46.592 1.00 57.25 441 ASP A C 1
ATOM 3436 O O . ASP A 1 441 ? -21.837 10.229 46.550 1.00 57.25 441 ASP A O 1
ATOM 3440 N N . LEU A 1 442 ? -24.010 9.777 46.973 1.00 71.81 442 LEU A N 1
ATOM 3441 C CA . LEU A 1 442 ? -23.833 8.381 47.375 1.00 71.81 442 LEU A CA 1
ATOM 3442 C C . LEU A 1 442 ? -23.563 7.479 46.163 1.00 71.81 442 LEU A C 1
ATOM 3444 O O . LEU A 1 442 ? -24.420 7.312 45.294 1.00 71.81 442 LEU A O 1
ATOM 3448 N N . ILE A 1 443 ? -22.385 6.848 46.131 1.00 67.25 443 ILE A N 1
ATOM 3449 C CA . ILE A 1 443 ? -22.001 5.854 45.117 1.00 67.25 443 ILE A CA 1
ATOM 3450 C C . ILE A 1 443 ? -22.554 4.480 45.494 1.00 67.25 443 ILE A C 1
ATOM 3452 O O . ILE A 1 443 ? -23.129 3.781 44.655 1.00 67.25 443 ILE A O 1
ATOM 3456 N N . ARG A 1 444 ? -22.316 4.056 46.741 1.00 74.12 444 ARG A N 1
ATOM 3457 C CA . ARG A 1 444 ? -22.647 2.717 47.239 1.00 74.12 444 ARG A CA 1
ATOM 3458 C C . ARG A 1 444 ? -22.591 2.685 48.759 1.00 74.12 444 ARG A C 1
ATOM 3460 O O . ARG A 1 444 ? -21.766 3.373 49.339 1.00 74.12 444 ARG A O 1
ATOM 3467 N N . SER A 1 445 ? -23.386 1.820 49.369 1.00 82.81 445 SER A N 1
ATOM 3468 C CA . SER A 1 445 ? -23.353 1.562 50.806 1.00 82.81 445 SER A CA 1
ATOM 3469 C C . SER A 1 445 ? -22.857 0.142 51.057 1.00 82.81 445 SER A C 1
ATOM 3471 O O . SER A 1 445 ? -23.352 -0.795 50.429 1.00 82.81 445 SER A O 1
ATOM 3473 N N . TYR A 1 446 ? -21.889 -0.013 51.953 1.00 83.06 446 TYR A N 1
ATOM 3474 C CA . TYR A 1 446 ? -21.428 -1.299 52.469 1.00 83.06 446 TYR A CA 1
ATOM 3475 C C . TYR A 1 446 ? -21.888 -1.449 53.912 1.00 83.06 446 TYR A C 1
ATOM 3477 O O . TYR A 1 446 ? -21.916 -0.468 54.645 1.00 83.06 446 TYR A O 1
ATOM 3485 N N . THR A 1 447 ? -22.230 -2.653 54.351 1.00 88.00 447 THR A N 1
ATOM 3486 C CA . THR A 1 447 ? -22.543 -2.905 55.760 1.00 88.00 447 THR A CA 1
ATOM 3487 C C . THR A 1 447 ? -21.389 -3.625 56.446 1.00 88.00 447 THR A C 1
ATOM 3489 O O . THR A 1 447 ? -20.877 -4.622 55.941 1.00 88.00 447 THR A O 1
ATOM 3492 N N . ILE A 1 448 ? -20.974 -3.115 57.601 1.00 87.75 448 ILE A N 1
ATOM 3493 C CA . ILE A 1 448 ? -19.922 -3.719 58.414 1.00 87.75 448 ILE A CA 1
ATOM 3494 C C . ILE A 1 448 ? -20.504 -4.876 59.225 1.00 87.75 448 ILE A C 1
ATOM 3496 O O . ILE A 1 448 ? -21.557 -4.732 59.854 1.00 87.75 448 ILE A O 1
ATOM 3500 N N . ILE A 1 449 ? -19.798 -6.005 59.219 1.00 89.00 449 ILE A N 1
ATOM 3501 C CA . ILE A 1 449 ? -20.085 -7.188 60.029 1.00 89.00 449 ILE A CA 1
ATOM 3502 C C . ILE A 1 449 ? -18.885 -7.454 60.941 1.00 89.00 449 ILE A C 1
ATOM 3504 O O . ILE A 1 449 ? -17.789 -7.760 60.467 1.00 89.00 449 ILE A O 1
ATOM 3508 N N . ILE A 1 450 ? -19.103 -7.359 62.250 1.00 89.44 450 ILE A N 1
ATOM 3509 C CA . ILE A 1 450 ? -18.092 -7.627 63.271 1.00 89.44 450 ILE A CA 1
ATOM 3510 C C . ILE A 1 450 ? -18.435 -8.973 63.900 1.00 89.44 450 ILE A C 1
ATOM 3512 O O . ILE A 1 450 ? -19.483 -9.128 64.530 1.00 89.44 450 ILE A O 1
ATOM 3516 N N . TYR A 1 451 ? -17.574 -9.973 63.710 1.00 89.56 451 TYR A N 1
ATOM 3517 C CA . TYR A 1 451 ? -17.810 -11.294 64.288 1.00 89.56 451 TYR A CA 1
ATOM 3518 C C . TYR A 1 451 ? -17.889 -11.198 65.812 1.00 89.56 451 TYR A C 1
ATOM 3520 O O . TYR A 1 451 ? -17.024 -10.608 66.455 1.00 89.56 451 TYR A O 1
ATOM 3528 N N . GLY A 1 452 ? -18.938 -11.782 66.385 1.00 88.81 452 GLY A N 1
ATOM 3529 C CA . GLY A 1 452 ? -19.202 -11.789 67.818 1.00 88.81 452 GLY A CA 1
ATOM 3530 C C . GLY A 1 452 ? -19.997 -10.595 68.351 1.00 88.81 452 GLY A C 1
ATOM 3531 O O . GLY A 1 452 ? -20.593 -10.749 69.409 1.00 88.81 452 GLY A O 1
ATOM 3532 N N . ASP A 1 453 ? -20.082 -9.466 67.642 1.00 92.12 453 ASP A N 1
ATOM 3533 C CA . ASP A 1 453 ? -20.974 -8.345 67.988 1.00 92.12 453 ASP A CA 1
ATOM 3534 C C . ASP A 1 453 ? -22.323 -8.532 67.274 1.00 92.12 453 ASP A C 1
ATOM 3536 O O . ASP A 1 453 ? -22.502 -8.173 66.109 1.00 92.12 453 ASP A O 1
ATOM 3540 N N . ILE A 1 454 ? -23.273 -9.169 67.952 1.00 93.38 454 ILE A N 1
ATOM 3541 C CA . ILE A 1 454 ? -24.603 -9.497 67.418 1.00 93.38 454 ILE A CA 1
ATOM 3542 C C . ILE A 1 454 ? -25.592 -8.370 67.733 1.00 93.38 454 ILE A C 1
ATOM 3544 O O . ILE A 1 454 ? -26.564 -8.150 67.000 1.00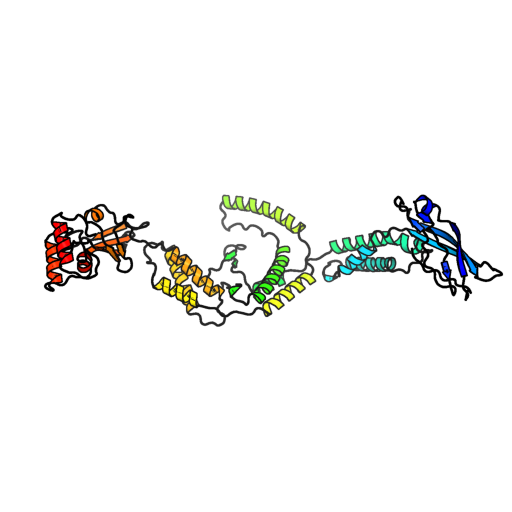 93.38 454 ILE A O 1
ATOM 3548 N N . SER A 1 455 ? -25.385 -7.676 68.846 1.00 90.19 455 SER A N 1
ATOM 3549 C CA . SER A 1 455 ? -26.237 -6.579 69.287 1.00 90.19 455 SER A CA 1
ATOM 3550 C C . SER A 1 455 ? -26.046 -5.310 68.443 1.00 90.19 455 SER A C 1
ATOM 3552 O O . SER A 1 455 ? -27.011 -4.562 68.269 1.00 90.19 455 SER A O 1
ATOM 3554 N N . GLY A 1 456 ? -24.869 -5.136 67.834 1.00 89.25 456 GLY A N 1
ATOM 3555 C CA . GLY A 1 456 ? -24.491 -3.974 67.032 1.00 89.25 456 GLY A CA 1
ATOM 3556 C C . GLY A 1 456 ? -23.984 -2.799 67.871 1.00 89.25 456 GLY A C 1
ATOM 3557 O O . GLY A 1 456 ? -23.899 -1.684 67.351 1.00 89.25 456 GLY A O 1
ATOM 3558 N N . ASP A 1 457 ? -23.672 -3.027 69.150 1.00 88.12 457 ASP A N 1
ATOM 3559 C CA . ASP A 1 457 ? -23.288 -1.998 70.125 1.00 88.12 457 ASP A CA 1
ATOM 3560 C C . ASP A 1 457 ? -21.779 -1.710 70.168 1.00 88.12 457 ASP A C 1
ATOM 3562 O O . ASP A 1 457 ? -21.282 -1.007 71.055 1.00 88.12 457 ASP A O 1
ATOM 3566 N N . ALA A 1 458 ? -21.044 -2.236 69.182 1.00 86.56 458 ALA A N 1
ATOM 3567 C CA . ALA A 1 458 ? -19.597 -2.122 69.085 1.00 86.56 458 ALA A CA 1
ATOM 3568 C C . ALA A 1 458 ? -18.876 -2.723 70.302 1.00 86.56 458 ALA A C 1
ATOM 3570 O O . ALA A 1 458 ? -17.798 -2.264 70.682 1.00 86.56 458 ALA A O 1
ATOM 3571 N N . SER A 1 459 ? -19.466 -3.738 70.932 1.00 88.06 459 SER A N 1
ATOM 3572 C CA . SER A 1 459 ? -18.844 -4.563 71.959 1.00 88.06 459 SER A CA 1
ATOM 3573 C C . SER A 1 459 ? -19.141 -6.034 71.679 1.00 88.06 459 SER A C 1
ATOM 3575 O O . SER A 1 459 ? -20.170 -6.391 71.132 1.00 88.06 459 SER A O 1
ATOM 3577 N N . THR A 1 460 ? -18.203 -6.914 72.027 1.00 90.56 460 THR A N 1
ATOM 3578 C CA . THR A 1 460 ? -18.428 -8.365 71.985 1.00 90.56 460 THR A CA 1
ATOM 3579 C C . THR A 1 460 ? -18.459 -8.877 73.409 1.00 90.56 460 THR A C 1
ATOM 3581 O O . THR A 1 460 ? -17.410 -9.097 74.027 1.00 90.56 460 THR A O 1
ATOM 3584 N N . ASP A 1 461 ? -19.658 -9.027 73.960 1.00 91.69 461 ASP A N 1
ATOM 3585 C CA . ASP A 1 461 ? -19.840 -9.292 75.378 1.00 91.69 461 ASP A CA 1
ATOM 3586 C C . ASP A 1 461 ? -20.841 -10.429 75.678 1.00 91.69 461 ASP A C 1
ATOM 3588 O O . ASP A 1 461 ? -21.168 -11.296 74.860 1.00 91.69 461 ASP A O 1
ATOM 3592 N N . THR A 1 462 ? -21.266 -10.517 76.940 1.00 92.75 462 THR A N 1
ATOM 3593 C CA . THR A 1 462 ? -22.206 -11.556 77.378 1.00 92.75 462 THR A CA 1
ATOM 3594 C C . THR A 1 462 ? -23.616 -11.404 76.796 1.00 92.75 462 THR A C 1
ATOM 3596 O O . THR A 1 462 ? -24.356 -12.390 76.767 1.00 92.75 462 THR A O 1
ATOM 3599 N N . VAL A 1 463 ? -24.001 -10.203 76.354 1.00 93.31 463 VAL A N 1
ATOM 3600 C CA . VAL A 1 463 ? -25.262 -9.910 75.665 1.00 93.31 463 VAL A CA 1
ATOM 3601 C C . VAL A 1 463 ? -25.272 -10.609 74.312 1.00 93.31 463 VAL A C 1
ATOM 3603 O O . VAL A 1 463 ? -26.238 -11.320 74.027 1.00 93.31 463 VAL A O 1
ATOM 3606 N N . ASP A 1 464 ? -24.185 -10.531 73.545 1.00 94.00 464 ASP A N 1
ATOM 3607 C CA . ASP A 1 464 ? -24.064 -11.223 72.258 1.00 94.00 464 ASP A CA 1
ATOM 3608 C C . ASP A 1 464 ? -24.083 -12.740 72.436 1.00 94.00 464 ASP A C 1
ATOM 3610 O O . ASP A 1 464 ? -24.877 -13.445 71.809 1.00 94.00 464 ASP A O 1
ATOM 3614 N N . ALA A 1 465 ? -23.307 -13.262 73.391 1.00 93.50 465 ALA A N 1
ATOM 3615 C CA . ALA A 1 465 ? -23.324 -14.690 73.708 1.00 93.50 465 ALA A CA 1
ATOM 3616 C C . ALA A 1 465 ? -24.736 -15.177 74.089 1.00 93.50 465 ALA A C 1
ATOM 3618 O O . ALA A 1 465 ? -25.164 -16.271 73.704 1.00 93.50 465 ALA A O 1
ATOM 3619 N N . LEU A 1 466 ? -25.494 -14.357 74.826 1.00 93.75 466 LEU A N 1
ATOM 3620 C CA . LEU A 1 466 ? -26.880 -14.650 75.177 1.00 93.75 466 LEU A CA 1
ATOM 3621 C C . LEU A 1 466 ? -27.810 -14.581 73.958 1.00 93.75 466 LEU A C 1
ATOM 3623 O O . LEU A 1 466 ? -28.739 -15.388 73.871 1.00 93.75 466 LEU A O 1
ATOM 3627 N N . MET A 1 467 ? -27.588 -13.656 73.023 1.00 94.44 467 MET A N 1
ATOM 3628 C CA . MET A 1 467 ? -28.342 -13.569 71.769 1.00 94.44 467 MET A CA 1
ATOM 3629 C C . MET A 1 467 ? -28.100 -14.796 70.880 1.00 94.44 467 MET A C 1
ATOM 3631 O O . MET A 1 467 ? -29.073 -15.406 70.429 1.00 94.44 467 MET A O 1
ATOM 3635 N N . ALA A 1 468 ? -26.852 -15.238 70.714 1.00 93.62 468 ALA A N 1
ATOM 3636 C CA . ALA A 1 468 ? -26.521 -16.481 70.010 1.00 93.62 468 ALA A CA 1
ATOM 3637 C C . ALA A 1 468 ? -27.172 -17.710 70.679 1.00 93.62 468 ALA A C 1
ATOM 3639 O O . ALA A 1 468 ? -27.774 -18.559 70.015 1.00 93.62 468 ALA A O 1
ATOM 3640 N N . LEU A 1 469 ? -27.153 -17.784 72.017 1.00 92.94 469 LEU A N 1
ATOM 3641 C CA . LEU A 1 469 ? -27.777 -18.884 72.762 1.00 92.94 469 LEU A CA 1
ATOM 3642 C C . LEU A 1 469 ? -29.308 -18.895 72.627 1.00 92.94 469 LEU A C 1
ATOM 3644 O O . LEU A 1 469 ? -29.928 -19.950 72.482 1.00 92.94 469 LEU A O 1
ATOM 3648 N N . ARG A 1 470 ? -29.939 -17.719 72.676 1.00 94.19 470 ARG A N 1
ATOM 3649 C CA . ARG A 1 470 ? -31.386 -17.586 72.472 1.00 94.19 470 ARG A CA 1
ATOM 3650 C C . ARG A 1 470 ? -31.781 -17.963 71.049 1.00 94.19 470 ARG A C 1
ATOM 3652 O O . ARG A 1 470 ? -32.811 -18.606 70.883 1.00 94.19 470 ARG A O 1
ATOM 3659 N N . THR A 1 471 ? -30.965 -17.612 70.060 1.00 93.75 471 THR A N 1
ATOM 3660 C CA . THR A 1 471 ? -31.200 -17.943 68.647 1.00 93.75 471 THR A CA 1
ATOM 3661 C C . THR A 1 471 ? -31.068 -19.440 68.393 1.00 93.75 471 THR A C 1
ATOM 3663 O O . THR A 1 471 ? -31.978 -20.039 67.832 1.00 93.75 471 THR A O 1
ATOM 3666 N N . SER A 1 472 ? -30.010 -20.079 68.903 1.00 90.62 472 SER A N 1
ATOM 3667 C CA . SER A 1 472 ? -29.834 -21.542 68.817 1.00 90.62 472 SER A CA 1
ATOM 3668 C C . SER A 1 472 ? -30.909 -22.337 69.571 1.00 90.62 472 SER A C 1
ATOM 3670 O O . SER A 1 472 ? -31.135 -23.509 69.284 1.00 90.62 472 SER A O 1
ATOM 3672 N N . SER A 1 473 ? -31.600 -21.697 70.519 1.00 91.88 473 SER A N 1
ATOM 3673 C CA . SER A 1 473 ? -32.774 -22.246 71.211 1.00 91.88 473 SER A CA 1
ATOM 3674 C C . SER A 1 473 ? -34.108 -21.851 70.557 1.00 91.88 473 SER A C 1
ATOM 3676 O O . SER A 1 473 ? -35.158 -22.074 71.159 1.00 91.88 473 SER A O 1
ATOM 3678 N N . GLU A 1 474 ? -34.075 -21.216 69.379 1.00 90.69 474 GLU A N 1
ATOM 3679 C CA . GLU A 1 474 ? -35.233 -20.710 68.620 1.00 90.69 474 GLU A CA 1
ATOM 3680 C C . GLU A 1 474 ? -36.113 -19.704 69.396 1.00 90.69 474 GLU A C 1
ATOM 3682 O O . GLU A 1 474 ? -37.285 -19.491 69.083 1.00 90.69 474 GLU A O 1
ATOM 3687 N N . LEU A 1 475 ? -35.562 -19.063 70.433 1.00 92.06 475 LEU A N 1
ATOM 3688 C CA . LEU A 1 475 ? -36.280 -18.102 71.279 1.00 92.06 475 LEU A CA 1
ATOM 3689 C C . LEU A 1 475 ? -36.348 -16.705 70.658 1.00 92.06 475 LEU A C 1
ATOM 3691 O O . LEU A 1 475 ? -37.255 -15.936 70.979 1.00 92.06 475 LEU A O 1
ATOM 3695 N N . ILE A 1 476 ? -35.375 -16.365 69.813 1.00 92.12 476 ILE A N 1
ATOM 3696 C CA . ILE A 1 476 ? -35.326 -15.124 69.037 1.00 92.12 476 ILE A CA 1
ATOM 3697 C C . ILE A 1 476 ? -34.883 -15.446 67.607 1.00 92.12 476 ILE A C 1
ATOM 3699 O O . ILE A 1 476 ? -34.208 -16.446 67.377 1.00 92.12 476 ILE A O 1
ATOM 3703 N N . ALA A 1 477 ? -35.251 -14.586 66.661 1.00 91.06 477 ALA A N 1
ATOM 3704 C CA . ALA A 1 477 ? -34.770 -14.637 65.286 1.00 91.06 477 ALA A CA 1
ATOM 3705 C C . ALA A 1 477 ? -33.828 -13.454 65.045 1.00 91.06 477 ALA A C 1
ATOM 3707 O O . ALA A 1 477 ? -34.187 -12.313 65.344 1.00 91.06 477 ALA A O 1
ATOM 3708 N N . LEU A 1 478 ? -32.644 -13.738 64.507 1.00 91.88 478 LEU A N 1
ATOM 3709 C CA . LEU A 1 478 ? -31.686 -12.724 64.079 1.00 91.88 478 LEU A CA 1
ATOM 3710 C C . LEU A 1 478 ? -32.004 -12.261 62.657 1.00 91.88 478 LEU A C 1
ATOM 3712 O O . LEU A 1 478 ? -32.547 -13.015 61.846 1.00 91.88 478 LEU A O 1
ATOM 3716 N N . ASN A 1 479 ? -31.660 -11.012 62.345 1.00 89.75 479 ASN A N 1
ATOM 3717 C CA . ASN A 1 479 ? -31.647 -10.556 60.957 1.00 89.75 479 ASN A CA 1
ATOM 3718 C C . ASN A 1 479 ? -30.408 -11.096 60.212 1.00 89.75 479 ASN A C 1
ATOM 3720 O O . ASN A 1 479 ? -29.538 -11.729 60.810 1.00 89.75 479 ASN A O 1
ATOM 3724 N N . SER A 1 480 ? -30.317 -10.851 58.904 1.00 87.69 480 SER A N 1
ATOM 3725 C CA . SER A 1 480 ? -29.220 -11.364 58.072 1.00 87.69 480 SER A CA 1
ATOM 3726 C C . SER A 1 480 ? -27.831 -10.913 58.541 1.00 87.69 480 SER A C 1
ATOM 3728 O O . SER A 1 480 ? -26.925 -11.735 58.603 1.00 87.69 480 SER A O 1
ATOM 3730 N N . ASN A 1 481 ? -27.671 -9.649 58.940 1.00 88.69 481 ASN A N 1
ATOM 3731 C CA . ASN A 1 481 ? -26.381 -9.107 59.386 1.00 88.69 481 ASN A CA 1
ATOM 3732 C C . ASN A 1 481 ? -25.973 -9.701 60.741 1.00 88.69 481 ASN A C 1
ATOM 3734 O O . ASN A 1 481 ? -24.840 -10.129 60.927 1.00 88.69 481 ASN A O 1
ATOM 3738 N N . GLN A 1 482 ? -26.930 -9.796 61.665 1.00 91.69 482 GLN A N 1
ATOM 3739 C CA . GLN A 1 482 ? -26.738 -10.432 62.969 1.00 91.69 482 GLN A CA 1
ATOM 3740 C C . GLN A 1 482 ? -26.448 -11.928 62.843 1.00 91.69 482 GLN A C 1
ATOM 3742 O O . GLN A 1 482 ? -25.726 -12.483 63.660 1.00 91.69 482 GLN A O 1
ATOM 3747 N N . THR A 1 483 ? -27.005 -12.579 61.818 1.00 91.38 483 THR A N 1
ATOM 3748 C CA . THR A 1 483 ? -26.750 -13.994 61.543 1.00 91.38 483 THR A CA 1
ATOM 3749 C C . THR A 1 483 ? -25.298 -14.218 61.132 1.00 91.38 483 THR A C 1
ATOM 3751 O O . THR A 1 483 ? -24.663 -15.128 61.649 1.00 91.38 483 THR A O 1
ATOM 3754 N N . LEU A 1 484 ? -24.763 -13.345 60.272 1.00 89.50 484 LEU A N 1
ATOM 3755 C CA . LEU A 1 484 ? -23.355 -13.369 59.869 1.00 89.50 484 LEU A CA 1
ATOM 3756 C C . LEU A 1 484 ? -22.413 -13.050 61.038 1.00 89.50 484 LEU A C 1
ATOM 3758 O O . LEU A 1 484 ? -21.399 -13.713 61.199 1.00 89.50 484 LEU A O 1
ATOM 3762 N N . ALA A 1 485 ? -22.758 -12.077 61.886 1.00 90.62 485 ALA A N 1
ATOM 3763 C CA . ALA A 1 485 ? -21.959 -11.761 63.073 1.00 90.62 485 ALA A CA 1
ATOM 3764 C C . ALA A 1 485 ? -21.980 -12.877 64.133 1.00 90.62 485 ALA A C 1
ATOM 3766 O O . ALA A 1 485 ? -21.009 -13.042 64.871 1.00 90.62 485 ALA A O 1
ATOM 3767 N N . ALA A 1 486 ? -23.076 -13.638 64.220 1.00 92.38 486 ALA A N 1
ATOM 3768 C CA . ALA A 1 486 ? -23.237 -14.728 65.179 1.00 92.38 486 ALA A CA 1
ATOM 3769 C C . ALA A 1 486 ? -22.502 -16.016 64.781 1.00 92.38 486 ALA A C 1
ATOM 3771 O O . ALA A 1 486 ? -22.148 -16.786 65.669 1.00 92.38 486 ALA A O 1
ATOM 3772 N N . ASP A 1 487 ? -22.283 -16.254 63.487 1.00 91.00 487 ASP A N 1
ATOM 3773 C CA . ASP A 1 487 ? -21.562 -17.416 62.949 1.00 91.00 487 ASP A CA 1
ATOM 3774 C C . ASP A 1 487 ? -20.041 -17.202 63.034 1.00 91.00 487 ASP A C 1
ATOM 3776 O O . ASP A 1 487 ? -19.348 -16.958 62.047 1.00 91.00 487 ASP A O 1
ATOM 3780 N N . VAL A 1 488 ? -19.516 -17.222 64.260 1.00 89.12 488 VAL A N 1
ATOM 3781 C CA . VAL A 1 488 ? -18.109 -16.893 64.537 1.00 89.12 488 VAL A CA 1
ATOM 3782 C C . VAL A 1 488 ? -17.138 -18.011 64.154 1.00 89.12 488 VAL A C 1
ATOM 3784 O O . VAL A 1 488 ? -15.927 -17.798 64.160 1.00 89.12 488 VAL A O 1
ATOM 3787 N N . ASP A 1 489 ? -17.625 -19.220 63.869 1.00 86.50 489 ASP A N 1
ATOM 3788 C CA . ASP A 1 489 ? -16.810 -20.323 63.355 1.00 86.50 489 ASP A CA 1
ATOM 3789 C C . ASP A 1 489 ? -17.001 -20.596 61.849 1.00 86.50 489 ASP A C 1
ATOM 3791 O O . ASP A 1 489 ? -16.327 -21.480 61.309 1.00 86.50 489 ASP A O 1
ATOM 3795 N N . ASN A 1 490 ? -17.826 -19.778 61.180 1.00 83.81 490 ASN A N 1
ATOM 3796 C CA . ASN A 1 490 ? -18.086 -19.765 59.740 1.00 83.81 490 ASN A CA 1
ATOM 3797 C C . ASN A 1 490 ? -18.565 -21.127 59.203 1.00 83.81 490 ASN A C 1
ATOM 3799 O O . ASN A 1 490 ? -18.122 -21.599 58.148 1.00 83.81 490 ASN A O 1
ATOM 3803 N N . ASN A 1 491 ? -19.432 -21.801 59.963 1.00 86.94 491 ASN A N 1
ATOM 3804 C CA . ASN A 1 491 ? -19.986 -23.110 59.613 1.00 86.94 491 ASN A CA 1
ATOM 3805 C C . ASN A 1 491 ? -21.407 -23.029 59.007 1.00 86.94 491 ASN A C 1
ATOM 3807 O O . ASN A 1 491 ? -21.965 -24.067 58.637 1.00 86.94 491 ASN A O 1
ATOM 3811 N N . ALA A 1 492 ? -21.954 -21.816 58.857 1.00 84.75 492 ALA A N 1
ATOM 3812 C CA . ALA A 1 492 ? -23.301 -21.492 58.384 1.00 84.75 492 ALA A CA 1
ATOM 3813 C C . ALA A 1 492 ? -24.462 -21.913 59.314 1.00 84.75 492 ALA A C 1
ATOM 3815 O O . ALA A 1 492 ? -25.628 -21.859 58.910 1.00 84.75 492 ALA A O 1
ATOM 3816 N N . GLU A 1 493 ? -24.180 -22.302 60.559 1.00 88.44 493 GLU A N 1
ATOM 3817 C CA . GLU A 1 493 ? -25.142 -22.746 61.570 1.00 88.44 493 GLU A CA 1
ATOM 3818 C C . GLU A 1 493 ? -24.897 -22.080 62.934 1.00 88.44 493 GLU A C 1
ATOM 3820 O O . GLU A 1 493 ? -24.020 -22.488 63.691 1.00 88.44 493 GLU A O 1
ATOM 3825 N N . ILE A 1 494 ? -25.778 -21.159 63.341 1.00 92.00 494 ILE A N 1
ATOM 3826 C CA . ILE A 1 494 ? -25.707 -20.565 64.686 1.00 92.00 494 ILE A CA 1
ATOM 3827 C C . ILE A 1 494 ? -26.122 -21.592 65.735 1.00 92.00 494 ILE A C 1
ATOM 3829 O O . ILE A 1 494 ? -27.303 -21.936 65.869 1.00 92.00 494 ILE A O 1
ATOM 3833 N N . ASN A 1 495 ? -25.166 -22.035 66.543 1.00 92.12 495 ASN A N 1
ATOM 3834 C CA . ASN A 1 495 ? -25.406 -23.039 67.564 1.00 92.12 495 ASN A CA 1
ATOM 3835 C C . ASN A 1 495 ? -24.758 -22.675 68.917 1.00 92.12 495 ASN A C 1
ATOM 3837 O O . ASN A 1 495 ? -24.316 -21.552 69.168 1.00 92.12 495 ASN A O 1
ATOM 3841 N N . THR A 1 496 ? -24.786 -23.608 69.873 1.00 91.62 496 THR A N 1
ATOM 3842 C CA . THR A 1 496 ? -24.258 -23.357 71.225 1.00 91.62 496 THR A CA 1
ATOM 3843 C C . THR A 1 496 ? -22.735 -23.213 71.256 1.00 91.62 496 THR A C 1
ATOM 3845 O O . THR A 1 496 ? -22.205 -22.658 72.221 1.00 91.62 496 THR A O 1
ATOM 3848 N N . LEU A 1 497 ? -22.031 -23.685 70.222 1.00 92.25 497 LEU A N 1
ATOM 3849 C CA . LEU A 1 497 ? -20.590 -23.524 70.057 1.00 92.25 497 LEU A CA 1
ATOM 3850 C C . LEU A 1 497 ? -20.222 -22.069 69.761 1.00 92.25 497 LEU A C 1
ATOM 3852 O O . LEU A 1 497 ? -19.288 -21.567 70.388 1.00 92.25 497 LEU A O 1
ATOM 3856 N N . ASP A 1 498 ? -20.985 -21.379 68.912 1.00 93.00 498 ASP A N 1
ATOM 3857 C CA . ASP A 1 498 ? -20.806 -19.950 68.632 1.00 93.00 498 ASP A CA 1
ATOM 3858 C C . ASP A 1 498 ? -21.019 -19.116 69.888 1.00 93.00 498 ASP A C 1
ATOM 3860 O O . ASP A 1 498 ? -20.147 -18.355 70.305 1.00 93.00 498 ASP A O 1
ATOM 3864 N N . ALA A 1 499 ? -22.135 -19.359 70.583 1.00 92.81 499 ALA A N 1
ATOM 3865 C CA . ALA A 1 499 ? -22.433 -18.706 71.854 1.00 92.81 499 ALA A CA 1
ATOM 3866 C C . ALA A 1 499 ? -21.317 -18.930 72.892 1.00 92.81 499 ALA A C 1
ATOM 3868 O O . ALA A 1 499 ? -20.949 -18.016 73.633 1.00 92.81 499 ALA A O 1
ATOM 3869 N N . LEU A 1 500 ? -20.746 -20.141 72.941 1.00 92.75 500 LEU A N 1
ATOM 3870 C CA . LEU A 1 500 ? -19.624 -20.462 73.822 1.00 92.75 500 LEU A CA 1
ATOM 3871 C C . LEU A 1 500 ? -18.335 -19.745 73.400 1.00 92.75 500 LEU A C 1
ATOM 3873 O O . LEU A 1 500 ? -17.598 -19.284 74.272 1.00 92.75 500 LEU A O 1
ATOM 3877 N N . LYS A 1 501 ? -18.038 -19.658 72.099 1.00 93.19 501 LYS A N 1
ATOM 3878 C CA . LYS A 1 501 ? -16.877 -18.927 71.576 1.00 93.19 501 LYS A CA 1
ATOM 3879 C C . LYS A 1 501 ? -16.981 -17.438 71.906 1.00 93.19 501 LYS A C 1
ATOM 3881 O O . LYS A 1 501 ? -16.044 -16.905 72.497 1.00 93.19 501 LYS A O 1
ATOM 3886 N N . ILE A 1 502 ? -18.128 -16.809 71.648 1.00 93.50 502 ILE A N 1
ATOM 3887 C CA . ILE A 1 502 ? -18.398 -15.401 71.990 1.00 93.50 502 ILE A CA 1
ATOM 3888 C C . ILE A 1 502 ? -18.233 -15.175 73.496 1.00 93.50 502 ILE A C 1
ATOM 3890 O O . ILE A 1 502 ? -17.520 -14.268 73.913 1.00 93.50 502 ILE A O 1
ATOM 3894 N N . LEU A 1 503 ? -18.777 -16.064 74.336 1.00 92.56 503 LEU A N 1
ATOM 3895 C CA . LEU A 1 503 ? -18.622 -15.962 75.790 1.00 92.56 503 LEU A CA 1
ATOM 3896 C C . LEU A 1 503 ? -17.158 -16.084 76.242 1.00 92.56 503 LEU A C 1
ATOM 3898 O O . LEU A 1 503 ? -16.729 -15.401 77.173 1.00 92.56 503 LEU A O 1
ATOM 3902 N N . ARG A 1 504 ? -16.380 -16.969 75.608 1.00 93.56 504 ARG A N 1
ATOM 3903 C CA . ARG A 1 504 ? -14.946 -17.115 75.891 1.00 93.56 504 ARG A CA 1
ATOM 3904 C C . ARG A 1 504 ? -14.164 -15.876 75.463 1.00 93.56 504 ARG A C 1
ATOM 3906 O O . ARG A 1 504 ? -13.235 -15.511 76.180 1.00 93.56 504 ARG A O 1
ATOM 3913 N N . TYR A 1 505 ? -14.535 -15.249 74.349 1.00 91.25 505 TYR A N 1
ATOM 3914 C CA . TYR A 1 505 ? -13.942 -13.996 73.885 1.00 91.25 505 TYR A CA 1
ATOM 3915 C C . TYR A 1 505 ? -14.258 -12.853 74.856 1.00 91.25 505 TYR A C 1
ATOM 3917 O O . TYR A 1 505 ? -13.341 -12.231 75.384 1.00 91.25 505 TYR A O 1
ATOM 3925 N N . ALA A 1 506 ? -15.531 -12.690 75.231 1.00 90.31 506 ALA A N 1
ATOM 3926 C CA . ALA A 1 506 ? -15.984 -11.715 76.227 1.00 90.31 506 ALA A CA 1
ATOM 3927 C C . ALA A 1 506 ? -15.289 -11.876 77.595 1.00 90.31 506 ALA A C 1
ATOM 3929 O O . ALA A 1 506 ? -15.022 -10.904 78.299 1.00 90.31 506 ALA A O 1
ATOM 3930 N N . ALA A 1 507 ? -14.966 -13.115 77.985 1.00 90.56 507 ALA A N 1
ATOM 3931 C CA . ALA A 1 507 ? -14.234 -13.423 79.214 1.00 90.56 507 ALA A CA 1
ATOM 3932 C C . ALA A 1 507 ? -12.701 -13.267 79.094 1.00 90.56 507 ALA A C 1
ATOM 3934 O O . ALA A 1 507 ? -11.990 -13.540 80.065 1.00 90.56 507 ALA A O 1
ATOM 3935 N N . GLY A 1 508 ? -12.178 -12.890 77.922 1.00 88.25 508 GLY A N 1
ATOM 3936 C CA . GLY A 1 508 ? -10.742 -12.772 77.649 1.00 88.25 508 GLY A CA 1
ATOM 3937 C C . GLY A 1 508 ? -9.993 -14.110 77.634 1.00 88.25 508 GLY A C 1
ATOM 3938 O O . GLY A 1 508 ? -8.780 -14.146 77.834 1.00 88.25 508 GLY A O 1
ATOM 3939 N N . LEU A 1 509 ? -10.703 -15.230 77.449 1.00 91.12 509 LEU A N 1
ATOM 3940 C CA . LEU A 1 509 ? -10.120 -16.577 77.374 1.00 91.12 509 LEU A CA 1
ATOM 3941 C C . LEU A 1 509 ? -9.606 -16.922 75.970 1.00 91.12 509 LEU A C 1
ATOM 3943 O O . LEU A 1 509 ? -8.838 -17.875 75.826 1.00 91.12 509 LEU A O 1
ATOM 3947 N N . ILE A 1 510 ? -10.064 -16.190 74.954 1.00 89.19 510 ILE A N 1
ATOM 3948 C CA . ILE A 1 510 ? -9.572 -16.206 73.573 1.00 89.19 510 ILE A CA 1
ATOM 3949 C C . ILE A 1 510 ? -9.473 -14.756 73.085 1.00 89.19 510 ILE A C 1
ATOM 3951 O O . ILE A 1 510 ? -10.174 -13.890 73.602 1.00 89.19 510 ILE A O 1
ATOM 3955 N N . THR A 1 511 ? -8.595 -14.502 72.119 1.00 82.56 511 THR A N 1
ATOM 3956 C CA . THR A 1 511 ? -8.355 -13.167 71.538 1.00 82.56 511 THR A CA 1
ATOM 3957 C C . THR A 1 511 ? -8.805 -13.062 70.082 1.00 82.56 511 THR A C 1
ATOM 3959 O O . THR A 1 511 ? -8.684 -12.001 69.489 1.00 82.56 511 THR A O 1
ATOM 3962 N N . SER A 1 512 ? -9.287 -14.160 69.499 1.00 82.25 512 SER A N 1
ATOM 3963 C CA . SER A 1 512 ? -9.847 -14.254 68.149 1.00 82.25 512 SER A CA 1
ATOM 3964 C C . SER A 1 512 ? -10.774 -15.474 68.069 1.00 82.25 512 SER A C 1
ATOM 3966 O O . SER A 1 512 ? -10.753 -16.328 68.964 1.00 82.25 512 SER A O 1
ATOM 3968 N N . PHE A 1 513 ? -11.598 -15.544 67.020 1.00 82.69 513 PHE A N 1
ATOM 3969 C CA . PHE A 1 513 ? -12.542 -16.646 66.786 1.00 82.69 513 PHE A CA 1
ATOM 3970 C C . PHE A 1 513 ? -12.005 -17.781 65.895 1.00 82.69 513 PHE A C 1
ATOM 3972 O O . PHE A 1 513 ? -12.663 -18.830 65.808 1.00 82.69 513 PHE A O 1
ATOM 3979 N N . GLU A 1 514 ? -10.813 -17.578 65.313 1.00 65.00 514 GLU A N 1
ATOM 3980 C CA . GLU A 1 514 ? -10.063 -18.563 64.513 1.00 65.00 514 GLU A CA 1
ATOM 3981 C C . GLU A 1 514 ? -9.764 -19.874 65.256 1.00 65.00 514 GLU A C 1
ATOM 3983 O O . GLU A 1 514 ? -9.394 -19.843 66.457 1.00 65.00 514 GLU A O 1
#

Foldseek 3Di:
DWDWDFPPDDDQAKWKKDWDDKFWFPQQVVQQKAADDDDIDIDGGRGTDGDDGIDHDPRGDDGDFDKTKMKTKMWIWGPDPDTDIDIDIDIDIDGDADLVCLVVLLVVLVVVVDDCVQFPDPVLVVQLVVLSVLSCCQPVPDDDRVCCVPRHRVSSVVSSVSNVVSVVSRQVGGAADDLVLLVVLLCVQPNAQWDADPQFGPDIDGHDLLDPPGDDDDCQFFDNVLVVQLVVLNVLSVVVNVLPDADDQDGQHPDDDPVSVVVNVVSRVVSVVRRVVSVVVRDGDDPVSSVVSSVSNVVSSVVTGGDFADQPLLVVLLVVCVVVPQDPFQDPPVLSVQLVVLSVQSVVLSVDPDRSRGNSSSVSSSVSNVVSSPVSDDKDKDAPPDPAWDQDPPQQEIERDALVCVVVCRIAIPDQWGWDWDADPLGQFFQIWIFTGRVPDGPDIHTYAYAQRLVSNSDNALVSLVVLACVQVVNDDGDPRSQRNQPQVVPSDRHNVSSVLSHCCNVVVDVGSD

Radius of gyration: 50.18 Å; chains: 1; bounding box: 87×86×138 Å

Sequence (514 aa):
LDRKEKSGALHGKSATVSRKTCTVHATLASNGISLAPFSNISTSDGGSWDIPYFAVDAAATRPADGLYNSSYSYYATETQLWYTKVTFNFTHSVVLYTDYGLPSLLEKAIEANRNPNDYSSSTAFDNYIDAIKDAVAIVYRPRGASTFMATHAPYFEPAATNLKAAIKALEATEVSTGVESLKVAMDQVAPPNDYDDPENPGMKLYYEYDDPNYNYIGKEDYVGYTYGRYRDERDNARKIWESQQLPKAPVLPAEPTPEEQEAYDMAYARWVINYDAAVKALRPVKAISVAYAENRLNLYTDRLVRVPAVKDRLNETIALVEGKMPLAHGCSAAQWAKFERAYNFAVAVSADTNADLRQTKVITARDTLIETWKKTTQVFVEVPAETGYEIDNVNFYIAGLAIDEIIDTFVSATGVGTVVFNETPEGLGTGTIVDLMSGDDLIRSYTIIIYGDISGDASTDTVDALMALRTSSELIALNSNQTLAADVDNNAEINTLDALKILRYAAGLITSFE

pLDDT: mean 85.37, std 12.08, range [38.44, 97.81]

Secondary structure (DSSP, 8-state):
----B---S---S-EEEEEEEEE--HHHHTTTEEEPP---EEESSS--B----EEE-TTPPPPPSEEEEEEEEEEEEESSSS--EEEEEEEEEEEE---TTHHHHHHHHHHT---GGGBS-HHHHHHHHHHHHHHHHHHTSPP-TTTHHHHTHHHHHHHHHHHHHHHHHHHTTB-PPP-HHHHHHHHTTS--SEEE-SSSTT-EEE--TT-TT-----GGGB-HHHHHHHHHHHHHHHHHHHTTPPPPPP---SS--HHHHHHHHHHHHHHHHHHHHHHHH--PPPHHHHHHHHHHHHHHHTTPPB-----HHHHHHHHHHHHTPPPSTTS-HHHHHHHHHHHHHHHHHHH---TT--HHHHHHHHHHHHHHHHHS----EE--S-TT-EEETTTTEEES--HHHHHTT--EESSS-EEEEE-BTTBSSTT-EEEEEETTEEEEEEEEE-TT--SSSS--SHHHHHHHHHHHTTSS---HHHHHHH-TT-SS---HHHHHHHHHHHTTS-S---